Protein AF-A0A0T9RD65-F1 (afdb_monomer_lite)

Foldseek 3Di:
DVVVVVVVVLVVCLVVLLVVLVVQLVVLCVLPVASLLSNLAQNLQQLLQCLQLPPPVNLVSNLVSVLVVVVVCCVVVSHPDPVCNCLSVLSNVLSVVLNVCVVVDPDPLVNLVSLLVSQQVSLQSQLVPVCVPDPHHSLSSSLRSSLNNLQRNLVVVLVSVLVVVVVVCVVPVDDDPDDHCDPVLVVLLVVLLVVLLVCCVVPVPPPPPVNLVSLQVQLLVQLQVPAQSSLSSSLNSSLVSLVVSCVPRVPCVDSSSSSVSSSVSSCSSRVSSSVNVVVVVVVVVVVVVVVVVVVVVVVVVVVVVVVLVVLLVVLVVVLVVLCVVLVVVLVVQLVVLVVQLVVPPDPVSNVVSVVSNVVSVVVVVVSQVVSVVSFNCLVVVDALVVSLVVLVVVVVCVVVQAAEDDDDDDPPRPPDSSVSRVVSVVSNVVVVCCVVPVPHRYD

Radius of gyration: 44.85 Å; chains: 1; bounding box: 114×44×116 Å

Sequence (443 aa):
MWQLRSMGLSLFLAIFYSLSWLALWTISFYLSDDGLHAVLLLPQGLRLALMILLPRRYWPVLLLAECALLGWLYNQQLQTTVLITLSPFLSLIPAWLTQRFWHHYTLYWQRLLLLLTAVTGNSLLHGLVLGFWLPLPFTQTLLASFTGGILLVPFTYLIYEYLKQQHISNLFSQQMPDPPLRTSLLIWCSLIFAIGVCVQMAIAPNMERLLLIFVFLPNVFMAYKFGWQGGVLAAVLGSLMITVTRQASGAFHDLAELELFLSTQALLGMTLGIAISRQQQLAQHLHRYRNQLEQELQTRRKLLERLVHTEEDVRKEIARELHDEIGQNITAIQIQAMLVNRSAPTPAAQLAANQISSLSQRIHQTTRQLLRQLRPPVLDEMPLDQALQHLADEFAFAEQGINFQLDYALPPTPGEDAVVFTLYRLVQELLNNINKHANARNI

Organism: NCBI:txid1288385

pLDDT: mean 85.23, std 9.23, range [49.47, 97.44]

Structure (mmCIF, N/CA/C/O backbone):
data_AF-A0A0T9RD65-F1
#
_entry.id   AF-A0A0T9RD65-F1
#
loop_
_atom_site.group_PDB
_atom_site.id
_atom_site.type_symbol
_atom_site.label_atom_id
_atom_site.label_alt_id
_atom_site.label_comp_id
_atom_site.label_asym_id
_atom_site.label_entity_id
_atom_site.label_seq_id
_atom_site.pdbx_PDB_ins_code
_atom_site.Cartn_x
_atom_site.Cartn_y
_atom_site.Cartn_z
_atom_site.occupancy
_atom_site.B_iso_or_equiv
_atom_site.auth_seq_id
_atom_site.auth_comp_id
_atom_site.auth_asym_id
_atom_site.auth_atom_id
_atom_site.pdbx_PDB_model_num
ATOM 1 N N . MET A 1 1 ? -15.183 17.706 -32.916 1.00 62.00 1 MET A N 1
ATOM 2 C CA . MET A 1 1 ? -14.242 18.089 -31.831 1.00 62.00 1 MET A CA 1
ATOM 3 C C . MET A 1 1 ? -13.509 16.902 -31.198 1.00 62.00 1 MET A C 1
ATOM 5 O O . MET A 1 1 ? -12.288 16.952 -31.139 1.00 62.00 1 MET A O 1
ATOM 9 N N . TRP A 1 2 ? -14.187 15.825 -30.773 1.00 64.00 2 TRP A N 1
ATOM 10 C CA . TRP A 1 2 ? -13.524 14.658 -30.154 1.00 64.00 2 TRP A CA 1
ATOM 11 C C . TRP A 1 2 ? -12.504 13.942 -31.060 1.00 64.00 2 TRP A C 1
ATOM 13 O O . TRP A 1 2 ? -11.389 13.688 -30.613 1.00 64.00 2 TRP A O 1
ATOM 23 N N . GLN A 1 3 ? -12.837 13.700 -32.335 1.00 71.38 3 GLN A N 1
ATOM 24 C CA . GLN A 1 3 ? -11.917 13.079 -33.304 1.00 71.38 3 GLN A CA 1
ATOM 25 C C . GLN A 1 3 ? -10.676 13.944 -33.598 1.00 71.38 3 GLN A C 1
ATOM 27 O O . GLN A 1 3 ? -9.562 13.430 -33.636 1.00 71.38 3 GLN A O 1
ATOM 32 N N . LEU A 1 4 ? -10.840 15.270 -33.713 1.00 74.19 4 LEU A N 1
ATOM 33 C CA . LEU A 1 4 ? -9.716 16.206 -33.871 1.00 74.19 4 LEU A CA 1
ATOM 34 C C . LEU A 1 4 ? -8.791 16.205 -32.646 1.00 74.19 4 LEU A C 1
ATOM 36 O O . LEU A 1 4 ? -7.573 16.179 -32.797 1.00 74.19 4 LEU A O 1
ATOM 40 N N . ARG A 1 5 ? -9.351 16.167 -31.430 1.00 79.88 5 ARG A N 1
ATOM 41 C CA . ARG A 1 5 ? -8.559 16.107 -30.193 1.00 79.88 5 ARG A CA 1
ATOM 42 C C . ARG A 1 5 ? -7.807 14.781 -30.057 1.00 79.88 5 ARG A C 1
ATOM 44 O O . ARG A 1 5 ? -6.645 14.787 -29.663 1.00 79.88 5 ARG A O 1
ATOM 51 N N . SER A 1 6 ? -8.428 13.650 -30.404 1.00 79.31 6 SER A N 1
ATOM 52 C CA . SER A 1 6 ? -7.740 12.350 -30.400 1.00 79.31 6 SER A CA 1
ATOM 53 C C . SER A 1 6 ? -6.642 12.264 -31.456 1.00 79.31 6 SER A C 1
ATOM 55 O O . SER A 1 6 ? -5.599 11.666 -31.194 1.00 79.31 6 SER A O 1
ATOM 57 N N . MET A 1 7 ? -6.850 12.881 -32.621 1.00 82.62 7 MET A N 1
ATOM 58 C CA . MET A 1 7 ? -5.854 12.932 -33.689 1.00 82.62 7 MET A CA 1
ATOM 59 C C . MET A 1 7 ? -4.670 13.826 -33.298 1.00 82.62 7 MET A C 1
ATOM 61 O O . MET A 1 7 ? -3.527 13.394 -33.409 1.00 82.62 7 MET A O 1
ATOM 65 N N . GLY A 1 8 ? -4.931 15.005 -32.720 1.00 88.19 8 GLY A N 1
ATOM 66 C CA . GLY A 1 8 ? -3.889 15.887 -32.185 1.00 88.19 8 GLY A CA 1
ATOM 67 C C . GLY A 1 8 ? -3.062 15.236 -31.071 1.00 88.19 8 GLY A C 1
ATOM 68 O O . GLY A 1 8 ? -1.838 15.313 -31.089 1.00 88.19 8 GLY A O 1
ATOM 69 N N . LEU A 1 9 ? -3.707 14.515 -30.145 1.00 88.25 9 LEU A N 1
ATOM 70 C CA . LEU A 1 9 ? -3.007 13.747 -29.104 1.00 88.25 9 LEU A CA 1
ATOM 71 C C . LEU A 1 9 ? -2.158 12.610 -29.680 1.00 88.25 9 LEU A C 1
ATOM 73 O O . LEU A 1 9 ? -1.077 12.345 -29.169 1.00 88.25 9 LEU A O 1
ATOM 77 N N . SER A 1 10 ? -2.639 11.940 -30.729 1.00 90.25 10 SER A N 1
ATOM 78 C CA . SER A 1 10 ? -1.892 10.864 -31.391 1.00 90.25 10 SER A CA 1
ATOM 79 C C . SER A 1 10 ? -0.655 11.408 -32.106 1.00 90.25 10 SER A C 1
ATOM 81 O O . SER A 1 10 ? 0.417 10.828 -31.980 1.00 90.25 10 SER A O 1
ATOM 83 N N . LEU A 1 11 ? -0.774 12.553 -32.786 1.00 91.19 11 LEU A N 1
ATOM 84 C CA . LEU A 1 11 ? 0.359 13.228 -33.421 1.00 91.19 11 LEU A CA 1
ATOM 85 C C . LEU A 1 11 ? 1.391 13.693 -32.386 1.00 91.19 11 LEU A C 1
ATOM 87 O O . LEU A 1 11 ? 2.581 13.439 -32.545 1.00 91.19 11 LEU A O 1
ATOM 91 N N . PHE A 1 12 ? 0.934 14.328 -31.303 1.00 92.62 12 PHE A N 1
ATOM 92 C CA . PHE A 1 12 ? 1.811 14.738 -30.209 1.00 92.62 12 PHE A CA 1
ATOM 93 C C . PHE A 1 12 ? 2.542 13.539 -29.596 1.00 92.62 12 PHE A C 1
ATOM 95 O O . PHE A 1 12 ? 3.753 13.593 -29.404 1.00 92.62 12 PHE A O 1
ATOM 102 N N . LEU A 1 13 ? 1.820 12.442 -29.339 1.00 92.44 13 LEU A N 1
ATOM 103 C CA . LEU A 1 13 ? 2.407 11.215 -28.812 1.00 92.44 13 LEU A CA 1
ATOM 104 C C . LEU A 1 13 ? 3.448 10.630 -29.770 1.00 92.44 13 LEU A C 1
ATOM 106 O O . LEU A 1 13 ? 4.503 10.220 -29.303 1.00 92.44 13 LEU A O 1
ATOM 110 N N . ALA A 1 14 ? 3.179 10.613 -31.079 1.00 92.88 14 ALA A N 1
ATOM 111 C CA . ALA A 1 14 ? 4.136 10.142 -32.078 1.00 92.88 14 ALA A CA 1
ATOM 112 C C . ALA A 1 14 ? 5.435 10.956 -32.033 1.00 92.88 14 ALA A C 1
ATOM 114 O O . ALA A 1 14 ? 6.513 10.382 -31.944 1.00 92.88 14 ALA A O 1
ATOM 115 N N . ILE A 1 15 ? 5.336 12.290 -32.025 1.00 93.19 15 ILE A N 1
ATOM 116 C CA . ILE A 1 15 ? 6.501 13.185 -31.982 1.00 93.19 15 ILE A CA 1
ATOM 117 C C . ILE A 1 15 ? 7.273 13.005 -30.673 1.00 93.19 15 ILE A C 1
ATOM 119 O O . ILE A 1 15 ? 8.488 12.815 -30.690 1.00 93.19 15 ILE A O 1
ATOM 123 N N . PHE A 1 16 ? 6.572 13.037 -29.537 1.00 93.75 16 PHE A N 1
ATOM 124 C CA . PHE A 1 16 ? 7.190 12.884 -28.224 1.00 93.75 16 PHE A CA 1
ATOM 125 C C . PHE A 1 16 ? 7.873 11.522 -28.078 1.00 93.75 16 PHE A C 1
ATOM 127 O O . PHE A 1 16 ? 9.005 11.451 -27.595 1.00 93.75 16 PHE A O 1
ATOM 134 N N . TYR A 1 17 ? 7.213 10.450 -28.525 1.00 95.00 17 TYR A N 1
ATOM 135 C CA . TYR A 1 17 ? 7.780 9.109 -28.505 1.00 95.00 17 TYR A CA 1
ATOM 136 C C . TYR A 1 17 ? 9.015 9.025 -29.394 1.00 95.00 17 TYR A C 1
ATOM 138 O O . TYR A 1 17 ? 10.045 8.571 -28.915 1.00 95.00 17 TYR A O 1
ATOM 146 N N . SER A 1 18 ? 8.958 9.529 -30.630 1.00 94.75 18 SER A N 1
ATOM 147 C CA . SER A 1 18 ? 10.099 9.480 -31.544 1.00 94.75 18 SER A CA 1
ATOM 148 C C . SER A 1 18 ? 11.315 10.243 -31.024 1.00 94.75 18 SER A C 1
ATOM 150 O O . SER A 1 18 ? 12.429 9.730 -31.086 1.00 94.75 18 SER A O 1
ATOM 152 N N . LEU A 1 19 ? 11.115 11.443 -30.468 1.00 95.31 19 LEU A N 1
ATOM 153 C CA . LEU A 1 19 ? 12.194 12.227 -29.859 1.00 95.31 19 LEU A CA 1
ATOM 154 C C . LEU A 1 19 ? 12.783 11.523 -28.632 1.00 95.31 19 LEU A C 1
ATOM 156 O O . LEU A 1 19 ? 14.002 11.443 -28.497 1.00 95.31 19 LEU A O 1
ATOM 160 N N . SER A 1 20 ? 11.929 10.983 -27.758 1.00 94.50 20 SER A N 1
ATOM 161 C CA . SER A 1 20 ? 12.375 10.255 -26.563 1.00 94.50 20 SER A CA 1
ATOM 162 C C . SER A 1 20 ? 13.121 8.973 -26.934 1.00 94.50 20 SER A C 1
ATOM 164 O O . SER A 1 20 ? 14.155 8.666 -26.348 1.00 94.50 20 SER A O 1
ATOM 166 N N . TRP A 1 21 ? 12.617 8.242 -27.928 1.00 95.81 21 TRP A N 1
ATOM 167 C CA . TRP A 1 21 ? 13.225 7.025 -28.450 1.00 95.81 21 TRP A CA 1
ATOM 168 C C . TRP A 1 21 ? 14.602 7.323 -29.044 1.00 95.81 21 TRP A C 1
ATOM 170 O O . TRP A 1 21 ? 15.564 6.659 -28.677 1.00 95.81 21 TRP A O 1
ATOM 180 N N . LEU A 1 22 ? 14.725 8.364 -29.879 1.00 95.19 22 LEU A N 1
ATOM 181 C CA . LEU A 1 22 ? 16.009 8.784 -30.451 1.00 95.19 22 LEU A CA 1
ATOM 182 C C . LEU A 1 22 ? 16.999 9.219 -29.370 1.00 95.19 22 LEU A C 1
ATOM 184 O O . LEU A 1 22 ? 18.151 8.810 -29.416 1.00 95.19 22 LEU A O 1
ATOM 188 N N . ALA A 1 23 ? 16.564 9.996 -28.374 1.00 94.44 23 ALA A N 1
ATOM 189 C CA . ALA A 1 23 ? 17.431 10.406 -27.271 1.00 94.44 23 ALA A CA 1
ATOM 190 C C . ALA A 1 23 ? 17.972 9.196 -26.490 1.00 94.44 23 ALA A C 1
ATOM 192 O O . ALA A 1 23 ? 19.171 9.110 -26.229 1.00 94.44 23 ALA A O 1
ATOM 193 N N . LEU A 1 24 ? 17.104 8.234 -26.161 1.00 95.00 24 LEU A N 1
ATOM 194 C CA . LEU A 1 24 ? 17.503 7.002 -25.479 1.00 95.00 24 LEU A CA 1
ATOM 195 C C . LEU A 1 24 ? 18.380 6.106 -26.356 1.00 95.00 24 LEU A C 1
ATOM 197 O O . LEU A 1 24 ? 19.305 5.482 -25.838 1.00 95.00 24 LEU A O 1
ATOM 201 N N . TRP A 1 25 ? 18.119 6.049 -27.662 1.00 95.62 25 TRP A N 1
ATOM 202 C CA . TRP A 1 25 ? 18.953 5.313 -28.607 1.00 95.62 25 TRP A CA 1
ATOM 203 C C . TRP A 1 25 ? 20.347 5.932 -28.693 1.00 95.62 25 TRP A C 1
ATOM 205 O O . TRP A 1 25 ? 21.318 5.203 -28.563 1.00 95.62 25 TRP A O 1
ATOM 215 N N . THR A 1 26 ? 20.470 7.259 -28.785 1.00 92.69 26 THR A N 1
ATOM 216 C CA . THR A 1 26 ? 21.768 7.956 -28.791 1.00 92.69 26 THR A CA 1
ATOM 217 C C . THR A 1 26 ? 22.566 7.683 -27.518 1.00 92.69 26 THR A C 1
ATOM 219 O O . THR A 1 26 ? 23.758 7.399 -27.595 1.00 92.69 26 THR A O 1
ATOM 222 N N . ILE A 1 27 ? 21.916 7.716 -26.347 1.00 91.44 27 ILE A N 1
ATOM 223 C CA . ILE A 1 27 ? 22.565 7.358 -25.075 1.00 91.44 27 ILE A CA 1
ATOM 224 C C . ILE A 1 27 ? 23.024 5.895 -25.109 1.00 91.44 27 ILE A C 1
ATOM 226 O O . ILE A 1 27 ? 24.148 5.592 -24.726 1.00 91.44 27 ILE A O 1
ATOM 230 N N . SER A 1 28 ? 22.178 4.988 -25.597 1.00 92.56 28 SER A N 1
ATOM 231 C CA . SER A 1 28 ? 22.497 3.557 -25.668 1.00 92.56 28 SER A CA 1
ATOM 232 C C . SER A 1 28 ? 23.614 3.256 -26.673 1.00 92.56 28 SER A C 1
ATOM 234 O O . SER A 1 28 ? 24.463 2.409 -26.411 1.00 92.56 28 SER A O 1
ATOM 236 N N . PHE A 1 29 ? 23.644 3.970 -27.798 1.00 92.56 29 PHE A N 1
ATOM 237 C CA . PHE A 1 29 ? 24.677 3.872 -28.824 1.00 92.56 29 PHE A CA 1
ATOM 238 C C . PHE A 1 29 ? 26.021 4.351 -28.284 1.00 92.56 29 PHE A C 1
ATOM 240 O O . PHE A 1 29 ? 27.007 3.642 -28.415 1.00 92.56 29 PHE A O 1
ATOM 247 N N . TYR A 1 30 ? 26.036 5.473 -27.559 1.00 89.44 30 TYR A N 1
ATOM 248 C CA . TYR A 1 30 ? 27.238 5.965 -26.882 1.00 89.44 30 TYR A CA 1
ATOM 249 C C . TYR A 1 30 ? 27.777 4.997 -25.813 1.00 89.44 30 TYR A C 1
ATOM 251 O O . TYR A 1 30 ? 28.956 5.031 -25.483 1.00 89.44 30 TYR A O 1
ATOM 259 N N . LEU A 1 31 ? 26.921 4.142 -25.242 1.00 86.94 31 LEU A N 1
ATOM 260 C CA . LEU A 1 31 ? 27.330 3.153 -24.241 1.00 86.94 31 LEU A CA 1
ATOM 261 C C . LEU A 1 31 ? 27.834 1.843 -24.844 1.00 86.94 31 LEU A C 1
ATOM 263 O O . LEU A 1 31 ? 28.667 1.183 -24.222 1.00 86.94 31 LEU A O 1
ATOM 267 N N . SER A 1 32 ? 27.288 1.429 -25.984 1.00 88.12 32 SER A N 1
ATOM 268 C CA . SER A 1 32 ? 27.509 0.091 -26.546 1.00 88.12 32 SER A CA 1
ATOM 269 C C . SER A 1 32 ? 28.376 0.074 -27.800 1.00 88.12 32 SER A C 1
ATOM 271 O O . SER A 1 32 ? 28.845 -0.998 -28.164 1.00 88.12 32 SER A O 1
ATOM 273 N N . ASP A 1 33 ? 28.561 1.221 -28.460 1.00 85.25 33 ASP A N 1
ATOM 274 C CA . ASP A 1 33 ? 29.199 1.357 -29.777 1.00 85.25 33 ASP A CA 1
ATOM 275 C C . ASP A 1 33 ? 28.578 0.458 -30.874 1.00 85.25 33 ASP A C 1
ATOM 277 O O . ASP A 1 33 ? 29.134 0.307 -31.962 1.00 85.25 33 ASP A O 1
ATOM 281 N N . ASP A 1 34 ? 27.389 -0.106 -30.622 1.00 88.06 34 ASP A N 1
ATOM 282 C CA . ASP A 1 34 ? 26.638 -0.964 -31.537 1.00 88.06 34 ASP A CA 1
ATOM 283 C C . ASP A 1 34 ? 25.191 -0.467 -31.665 1.00 88.06 34 ASP A C 1
ATOM 285 O O . ASP A 1 34 ? 24.418 -0.416 -30.704 1.00 88.06 34 ASP A O 1
ATOM 289 N N . GLY A 1 35 ? 24.794 -0.126 -32.893 1.00 87.38 35 GLY A N 1
ATOM 290 C CA . GLY A 1 35 ? 23.448 0.350 -33.201 1.00 87.38 35 GLY A CA 1
ATOM 291 C C . GLY A 1 35 ? 22.353 -0.681 -32.942 1.00 87.38 35 GLY A C 1
ATOM 292 O O . GLY A 1 35 ? 21.231 -0.294 -32.610 1.00 87.38 35 GLY A O 1
ATOM 293 N N . LEU A 1 36 ? 22.653 -1.979 -33.058 1.00 89.62 36 LEU A N 1
ATOM 294 C CA . LEU A 1 36 ? 21.695 -3.049 -32.789 1.00 89.62 36 LEU A CA 1
ATOM 295 C C . LEU A 1 36 ? 21.459 -3.184 -31.280 1.00 89.62 36 LEU A C 1
ATOM 297 O O . LEU A 1 36 ? 20.313 -3.171 -30.824 1.00 89.62 36 LEU A O 1
ATOM 301 N N . HIS A 1 37 ? 22.541 -3.253 -30.507 1.00 91.12 37 HIS A N 1
ATOM 302 C CA . HIS A 1 37 ? 22.487 -3.328 -29.049 1.00 91.12 37 HIS A CA 1
ATOM 303 C C . HIS A 1 37 ? 21.801 -2.094 -28.447 1.00 91.12 37 HIS A C 1
ATOM 305 O O . HIS A 1 37 ? 20.945 -2.208 -27.566 1.00 91.12 37 HIS A O 1
ATOM 311 N N . ALA A 1 38 ? 22.063 -0.916 -29.020 1.00 91.81 38 ALA A N 1
ATOM 312 C CA . ALA A 1 38 ? 21.433 0.341 -28.633 1.00 91.81 38 ALA A CA 1
ATOM 313 C C . ALA A 1 38 ? 19.901 0.350 -28.774 1.00 91.81 38 ALA A C 1
ATOM 315 O O . ALA A 1 38 ? 19.216 0.988 -27.975 1.00 91.81 38 ALA A O 1
ATOM 316 N N . VAL A 1 39 ? 19.342 -0.360 -29.762 1.00 92.56 39 VAL A N 1
ATOM 317 C CA . VAL A 1 39 ? 17.883 -0.500 -29.927 1.00 92.56 39 VAL A CA 1
ATOM 318 C C . VAL A 1 39 ? 17.275 -1.352 -28.810 1.00 92.56 39 VAL A C 1
ATOM 320 O O . VAL A 1 39 ? 16.177 -1.054 -28.332 1.00 92.56 39 VAL A O 1
ATOM 323 N N . LEU A 1 40 ? 17.979 -2.406 -28.390 1.00 91.94 40 LEU A N 1
ATOM 324 C CA . LEU A 1 40 ? 17.502 -3.371 -27.398 1.00 91.94 40 LEU A CA 1
ATOM 325 C C . LEU A 1 40 ? 17.668 -2.893 -25.951 1.00 91.94 40 LEU A C 1
ATOM 327 O O . LEU A 1 40 ? 16.967 -3.393 -25.077 1.00 91.94 40 LEU A O 1
ATOM 331 N N . LEU A 1 41 ? 18.558 -1.932 -25.692 1.00 93.81 41 LEU A N 1
ATOM 332 C CA . LEU A 1 41 ? 18.819 -1.395 -24.357 1.00 93.81 41 LEU A CA 1
ATOM 333 C C . LEU A 1 41 ? 17.677 -0.468 -23.878 1.00 93.81 41 LEU A C 1
ATOM 335 O O . LEU A 1 41 ? 16.593 -0.920 -23.510 1.00 93.81 41 LEU A O 1
ATOM 339 N N . LEU A 1 42 ? 17.881 0.853 -23.858 1.00 94.44 42 LEU A N 1
ATOM 340 C CA . LEU A 1 42 ? 16.924 1.804 -23.278 1.00 94.44 42 LEU A CA 1
ATOM 341 C C . LEU A 1 42 ? 15.626 1.983 -24.097 1.00 94.44 42 LEU A C 1
ATOM 343 O O . LEU A 1 42 ? 14.547 2.002 -23.493 1.00 94.44 42 LEU A O 1
ATOM 347 N N . PRO A 1 43 ? 15.647 2.093 -25.441 1.00 95.06 43 PRO A N 1
ATOM 348 C CA . PRO A 1 43 ? 14.428 2.343 -26.214 1.00 95.06 43 PRO A CA 1
ATOM 349 C C . PRO A 1 43 ? 13.355 1.260 -26.025 1.00 95.06 43 PRO A C 1
ATOM 351 O O . PRO A 1 43 ? 12.167 1.568 -25.888 1.00 95.06 43 PRO A O 1
ATOM 354 N N . GLN A 1 44 ? 13.771 -0.005 -25.911 1.00 93.19 44 GLN A N 1
ATOM 355 C CA . GLN A 1 44 ? 12.879 -1.133 -25.642 1.00 93.19 44 GLN A CA 1
ATOM 356 C C . GLN A 1 44 ? 12.154 -1.015 -24.291 1.00 93.19 44 GLN A C 1
ATOM 358 O O . GLN A 1 44 ? 10.969 -1.355 -24.192 1.00 93.19 44 GLN A O 1
ATOM 363 N N . GLY A 1 45 ? 12.834 -0.515 -23.255 1.00 94.00 45 GLY A N 1
ATOM 364 C CA . GLY A 1 45 ? 12.231 -0.276 -21.945 1.00 94.00 45 GLY A CA 1
ATOM 365 C C . GLY A 1 45 ? 11.133 0.788 -21.998 1.00 94.00 45 GLY A C 1
ATOM 366 O O . GLY A 1 45 ? 10.028 0.561 -21.500 1.00 94.00 45 GLY A O 1
ATOM 367 N N . LEU A 1 46 ? 11.399 1.915 -22.671 1.00 95.69 46 LEU A N 1
ATOM 368 C CA . LEU A 1 46 ? 10.406 2.975 -22.884 1.00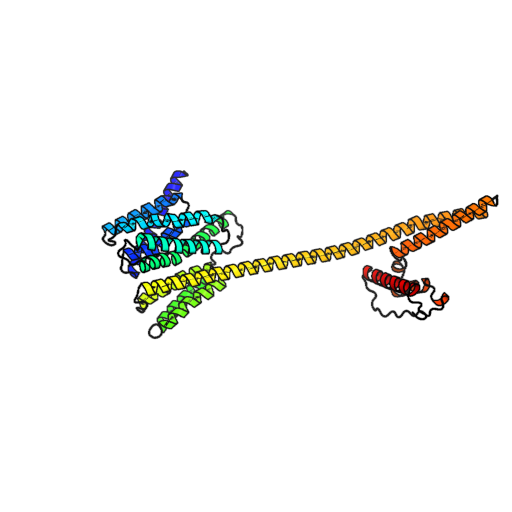 95.69 46 LEU A CA 1
ATOM 369 C C . LEU A 1 46 ? 9.181 2.453 -23.646 1.00 95.69 46 LEU A C 1
ATOM 371 O O . LEU A 1 46 ? 8.044 2.708 -23.241 1.00 95.69 46 LEU A O 1
ATOM 375 N N . ARG A 1 47 ? 9.411 1.695 -24.724 1.00 95.69 47 ARG A N 1
ATOM 376 C CA . ARG A 1 47 ? 8.356 1.076 -25.533 1.00 95.69 47 ARG A CA 1
ATOM 377 C C . ARG A 1 47 ? 7.434 0.206 -24.691 1.00 95.69 47 ARG A C 1
ATOM 379 O O . ARG A 1 47 ? 6.226 0.442 -24.664 1.00 95.69 47 ARG A O 1
ATOM 386 N N . LEU A 1 48 ? 7.999 -0.781 -23.988 1.00 96.31 48 LEU A N 1
ATOM 387 C CA . LEU A 1 48 ? 7.227 -1.711 -23.166 1.00 96.31 48 LEU A CA 1
ATOM 388 C C . LEU A 1 48 ? 6.381 -0.949 -22.140 1.00 96.31 48 LEU A C 1
ATOM 390 O O . LEU A 1 48 ? 5.195 -1.235 -21.974 1.00 96.31 48 LEU A O 1
ATOM 394 N N . ALA A 1 49 ? 6.968 0.058 -21.498 1.00 96.06 49 ALA A N 1
ATOM 395 C CA . ALA A 1 49 ? 6.278 0.834 -20.487 1.00 96.06 49 ALA A CA 1
ATOM 396 C C . ALA A 1 49 ? 5.094 1.626 -21.047 1.00 96.06 49 ALA A C 1
ATOM 398 O O . ALA A 1 49 ? 3.984 1.547 -20.519 1.00 96.06 49 ALA A O 1
ATOM 399 N N . LEU A 1 50 ? 5.298 2.352 -22.148 1.00 95.38 50 LEU A N 1
ATOM 400 C CA . LEU A 1 50 ? 4.233 3.123 -22.784 1.00 95.38 50 LEU A CA 1
ATOM 401 C C . LEU A 1 50 ? 3.120 2.219 -23.319 1.00 95.38 50 LEU A C 1
ATOM 403 O O . LEU A 1 50 ? 1.950 2.572 -23.195 1.00 95.38 50 LEU A O 1
ATOM 407 N N . MET A 1 51 ? 3.447 1.037 -23.846 1.00 95.25 51 MET A N 1
ATOM 408 C CA . MET A 1 51 ? 2.441 0.071 -24.298 1.00 95.25 51 MET A CA 1
ATOM 409 C C . MET A 1 51 ? 1.584 -0.476 -23.150 1.00 95.25 51 MET A C 1
ATOM 411 O O . MET A 1 51 ? 0.388 -0.699 -23.347 1.00 95.25 51 MET A O 1
ATOM 415 N N . ILE A 1 52 ? 2.166 -0.666 -21.960 1.00 95.00 52 ILE A N 1
ATOM 416 C CA . ILE A 1 52 ? 1.438 -1.105 -20.760 1.00 95.00 52 ILE A CA 1
ATOM 417 C C . ILE A 1 52 ? 0.550 0.024 -20.212 1.00 95.00 52 ILE A C 1
ATOM 419 O O . ILE A 1 52 ? -0.614 -0.213 -19.878 1.00 95.00 52 ILE A O 1
ATOM 423 N N . LEU A 1 53 ? 1.088 1.243 -20.114 1.00 93.00 53 LEU A N 1
ATOM 424 C CA . LEU A 1 53 ? 0.449 2.365 -19.417 1.00 93.00 53 LEU A CA 1
ATOM 425 C C . LEU A 1 53 ? -0.578 3.116 -20.274 1.00 93.00 53 LEU A C 1
ATOM 427 O O . LEU A 1 53 ? -1.557 3.647 -19.742 1.00 93.00 53 LEU A O 1
ATOM 431 N N . LEU A 1 54 ? -0.382 3.178 -21.595 1.00 92.56 54 LEU A N 1
ATOM 432 C CA . LEU A 1 54 ? -1.296 3.872 -22.499 1.00 92.56 54 LEU A CA 1
ATOM 433 C C . LEU A 1 54 ? -2.447 2.965 -22.972 1.00 92.56 54 LEU A C 1
ATOM 435 O O . LEU A 1 54 ? -2.287 1.752 -23.140 1.00 92.56 54 LEU A O 1
ATOM 439 N N . PRO A 1 55 ? -3.629 3.544 -23.258 1.00 91.50 55 PRO A N 1
ATOM 440 C CA . PRO A 1 55 ? -4.727 2.808 -23.873 1.00 91.50 55 PRO A CA 1
ATOM 441 C C . PRO A 1 55 ? -4.337 2.182 -25.220 1.00 91.50 55 PRO A C 1
ATOM 443 O O . PRO A 1 55 ? -3.677 2.824 -26.040 1.00 91.50 55 PRO A O 1
ATOM 446 N N . ARG A 1 56 ? -4.858 0.978 -25.503 1.00 91.88 56 ARG A N 1
ATOM 447 C CA . ARG A 1 56 ? -4.558 0.187 -26.721 1.00 91.88 56 ARG A CA 1
ATOM 448 C C . ARG A 1 56 ? -4.735 0.936 -28.043 1.00 91.88 56 ARG A C 1
ATOM 450 O O . ARG A 1 56 ? -4.056 0.631 -29.014 1.00 91.88 56 ARG A O 1
ATOM 457 N N . ARG A 1 57 ? -5.604 1.952 -28.084 1.00 91.19 57 ARG A N 1
ATOM 458 C CA . ARG A 1 57 ? -5.818 2.801 -29.272 1.00 91.19 57 ARG A CA 1
ATOM 459 C C . ARG A 1 57 ? -4.551 3.513 -29.764 1.00 91.19 57 ARG A C 1
ATOM 461 O O . ARG A 1 57 ? -4.495 3.887 -30.926 1.00 91.19 57 ARG A O 1
ATOM 468 N N . TYR A 1 58 ? -3.565 3.722 -28.890 1.00 92.50 58 TYR A N 1
ATOM 469 C CA . TYR A 1 58 ? -2.312 4.401 -29.226 1.00 92.50 58 TYR A CA 1
ATOM 470 C C . TYR A 1 58 ? -1.191 3.443 -29.644 1.00 92.50 58 TYR A C 1
ATOM 472 O O . TYR A 1 58 ? -0.152 3.905 -30.108 1.00 92.50 58 TYR A O 1
ATOM 480 N N . TRP A 1 59 ? -1.384 2.124 -29.531 1.00 94.00 59 TRP A N 1
ATOM 481 C CA . TRP A 1 59 ? -0.364 1.147 -29.922 1.00 94.00 59 TRP A CA 1
ATOM 482 C C . TRP A 1 59 ? 0.068 1.269 -31.390 1.00 94.00 59 TRP A C 1
ATOM 484 O O . TRP A 1 59 ? 1.274 1.281 -31.624 1.00 94.00 59 TRP A O 1
ATOM 494 N N . PRO A 1 60 ? -0.840 1.439 -32.378 1.00 94.25 60 PRO A N 1
ATOM 495 C CA . PRO A 1 60 ? -0.425 1.582 -33.774 1.00 94.25 60 PRO A CA 1
ATOM 496 C C . PRO A 1 60 ? 0.478 2.796 -33.996 1.00 94.25 60 PRO A C 1
ATOM 498 O O . PRO A 1 60 ? 1.405 2.731 -34.790 1.00 94.25 60 PRO A O 1
ATOM 501 N N . VAL A 1 61 ? 0.241 3.889 -33.266 1.00 93.81 61 VAL A N 1
ATOM 502 C CA . VAL A 1 61 ? 1.035 5.119 -33.370 1.00 93.81 61 VAL A CA 1
ATOM 503 C C . VAL A 1 61 ? 2.468 4.884 -32.893 1.00 93.81 61 VAL A C 1
ATOM 505 O O . VAL A 1 61 ? 3.403 5.278 -33.582 1.00 93.81 61 VAL A O 1
ATOM 508 N N . LEU A 1 62 ? 2.638 4.208 -31.751 1.00 93.88 62 LEU A N 1
ATOM 509 C CA . LEU A 1 62 ? 3.958 3.859 -31.214 1.00 93.88 62 LEU A CA 1
ATOM 510 C C . LEU A 1 62 ? 4.708 2.909 -32.158 1.00 93.88 62 LEU A C 1
ATOM 512 O O . LEU A 1 62 ? 5.864 3.160 -32.487 1.00 93.88 62 LEU A O 1
ATOM 516 N N . LEU A 1 63 ? 4.031 1.861 -32.643 1.00 94.12 63 LEU A N 1
ATOM 517 C CA . LEU A 1 63 ? 4.621 0.879 -33.557 1.00 94.12 63 LEU A CA 1
ATOM 518 C C . LEU A 1 63 ? 5.037 1.511 -34.890 1.00 94.12 63 LEU A C 1
ATOM 520 O O . LEU A 1 63 ? 6.139 1.251 -35.362 1.00 94.12 63 LEU A O 1
ATOM 524 N N . LEU A 1 64 ? 4.185 2.348 -35.492 1.00 93.88 64 LEU A N 1
ATOM 525 C CA . LEU A 1 64 ? 4.493 3.027 -36.754 1.00 93.88 64 LEU A CA 1
ATOM 526 C C . LEU A 1 64 ? 5.661 4.004 -36.602 1.00 93.88 64 LEU A C 1
ATOM 528 O O . LEU A 1 64 ? 6.549 4.019 -37.452 1.00 93.88 64 LEU A O 1
ATOM 532 N N . ALA A 1 65 ? 5.676 4.786 -35.519 1.00 94.00 65 ALA A N 1
ATOM 533 C CA . ALA A 1 65 ? 6.771 5.703 -35.221 1.00 94.00 65 ALA A CA 1
ATOM 534 C C . ALA A 1 65 ? 8.103 4.953 -35.079 1.00 94.00 65 ALA A C 1
ATOM 536 O O . ALA A 1 65 ? 9.097 5.339 -35.686 1.00 94.00 65 ALA A O 1
ATOM 537 N N . GLU A 1 66 ? 8.114 3.838 -34.350 1.00 94.44 66 GLU A N 1
ATOM 538 C CA . GLU A 1 66 ? 9.323 3.035 -34.172 1.00 94.44 66 GLU A CA 1
ATOM 539 C C . GLU A 1 66 ? 9.772 2.329 -35.447 1.00 94.44 66 GLU A C 1
ATOM 541 O O . GLU A 1 66 ? 10.957 2.336 -35.760 1.00 94.44 66 GLU A O 1
ATOM 546 N N . CYS A 1 67 ? 8.845 1.769 -36.227 1.00 93.25 67 CYS A N 1
ATOM 547 C CA . CYS A 1 67 ? 9.180 1.167 -37.517 1.00 93.25 67 CYS A CA 1
ATOM 548 C C . CYS A 1 67 ? 9.795 2.200 -38.472 1.00 93.25 67 CYS A C 1
ATOM 550 O O . CYS A 1 67 ? 10.751 1.882 -39.177 1.00 93.25 67 CYS A O 1
ATOM 552 N N . ALA A 1 68 ? 9.291 3.440 -38.471 1.00 92.94 68 ALA A N 1
ATOM 553 C CA . ALA A 1 68 ? 9.865 4.527 -39.260 1.00 92.94 68 ALA A CA 1
ATOM 554 C C . ALA A 1 68 ? 11.288 4.887 -38.800 1.00 92.94 68 ALA A C 1
ATOM 556 O O . ALA A 1 68 ? 12.166 5.085 -39.638 1.00 92.94 68 ALA A O 1
ATOM 557 N N . LEU A 1 69 ? 11.539 4.921 -37.487 1.00 93.31 69 LEU A N 1
ATOM 558 C CA . LEU A 1 69 ? 12.870 5.183 -36.928 1.00 93.31 69 LEU A CA 1
ATOM 559 C C . LEU A 1 69 ? 13.859 4.053 -37.222 1.00 93.31 69 LEU A C 1
ATOM 561 O O . LEU A 1 69 ? 14.980 4.325 -37.641 1.00 93.31 69 LEU A O 1
ATOM 565 N N . LEU A 1 70 ? 13.442 2.794 -37.071 1.00 91.69 70 LEU A N 1
ATOM 566 C CA . LEU A 1 70 ? 14.267 1.633 -37.412 1.00 91.69 70 LEU A CA 1
ATOM 567 C C . LEU A 1 70 ? 14.582 1.594 -38.914 1.00 91.69 70 LEU A C 1
ATOM 569 O O . LEU A 1 70 ? 15.722 1.348 -39.294 1.00 91.69 70 LEU A O 1
ATOM 573 N N . GLY A 1 71 ? 13.604 1.909 -39.770 1.00 90.88 71 GLY A N 1
ATOM 574 C CA . GLY A 1 71 ? 13.826 2.047 -41.211 1.00 90.88 71 GLY A CA 1
ATOM 575 C C . GLY A 1 71 ? 14.793 3.184 -41.557 1.00 90.88 71 GLY A C 1
ATOM 576 O O . GLY A 1 71 ? 15.636 3.032 -42.441 1.00 90.88 71 GLY A O 1
ATOM 577 N N . TRP A 1 72 ? 14.722 4.305 -40.833 1.00 92.56 72 TRP A N 1
ATOM 578 C CA . TRP A 1 72 ? 15.668 5.410 -40.983 1.00 92.56 72 TRP A CA 1
ATOM 579 C C . TRP A 1 72 ? 17.090 5.017 -40.556 1.00 92.56 72 TRP A C 1
ATOM 581 O O . TRP A 1 72 ? 18.029 5.281 -41.305 1.00 92.56 72 TRP A O 1
ATOM 591 N N . LEU A 1 73 ? 17.255 4.332 -39.419 1.00 90.81 73 LEU A N 1
ATOM 592 C CA . LEU A 1 73 ? 18.558 3.826 -38.964 1.00 90.81 73 LEU A CA 1
ATOM 593 C C . LEU A 1 73 ? 19.172 2.826 -39.948 1.00 90.81 73 LEU A C 1
ATOM 595 O O . LEU A 1 73 ? 20.375 2.882 -40.201 1.00 90.81 73 LEU A O 1
ATOM 599 N N . TYR A 1 74 ? 18.344 1.955 -40.531 1.00 90.06 74 TYR A N 1
ATOM 600 C CA . TYR A 1 74 ? 18.774 1.024 -41.571 1.00 90.06 74 TYR A CA 1
ATOM 601 C C . TYR A 1 74 ? 19.279 1.761 -42.818 1.00 90.06 74 TYR A C 1
ATOM 603 O O . TYR A 1 74 ? 20.351 1.450 -43.335 1.00 90.06 74 TYR A O 1
ATOM 611 N N . ASN A 1 75 ? 18.556 2.794 -43.266 1.00 89.75 75 ASN A N 1
ATOM 612 C CA . ASN A 1 75 ? 18.961 3.605 -44.417 1.00 89.75 75 ASN A CA 1
ATOM 613 C C . ASN A 1 75 ? 20.268 4.382 -44.163 1.00 89.75 75 ASN A C 1
ATOM 615 O O . ASN A 1 75 ? 21.087 4.538 -45.062 1.00 89.75 75 ASN A O 1
ATOM 619 N N . GLN A 1 76 ? 20.491 4.830 -42.925 1.00 89.25 76 GLN A N 1
ATOM 620 C CA . GLN A 1 76 ? 21.726 5.504 -42.510 1.00 89.25 76 GLN A CA 1
ATOM 621 C C . GLN A 1 76 ? 22.892 4.541 -42.230 1.00 89.25 76 GLN A C 1
ATOM 623 O O . GLN A 1 76 ? 23.945 4.987 -41.786 1.00 89.25 76 GLN A O 1
ATOM 628 N N . GLN A 1 77 ? 22.720 3.230 -42.452 1.00 85.31 77 GLN A N 1
ATOM 629 C CA . GLN A 1 77 ? 23.719 2.188 -42.163 1.00 85.31 77 GLN A CA 1
ATOM 630 C C . GLN A 1 77 ? 24.182 2.139 -40.695 1.00 85.31 77 GLN A C 1
ATOM 632 O O . GLN A 1 77 ? 25.168 1.482 -40.372 1.00 85.31 77 GLN A O 1
ATOM 637 N N . LEU A 1 78 ? 23.442 2.780 -39.787 1.00 82.31 78 LEU A N 1
ATOM 638 C CA . LEU A 1 78 ? 23.699 2.749 -38.345 1.00 82.31 78 LEU A CA 1
ATOM 639 C C . LEU A 1 78 ? 23.251 1.420 -37.723 1.00 82.31 78 LEU A C 1
ATOM 641 O O . LEU A 1 78 ? 23.620 1.099 -36.599 1.00 82.31 78 LEU A O 1
ATOM 645 N N . GLN A 1 79 ? 22.440 0.649 -38.450 1.00 76.81 79 GLN A N 1
ATOM 646 C CA . GLN A 1 79 ? 21.932 -0.650 -38.037 1.00 76.81 79 GLN A CA 1
ATOM 647 C C . GLN A 1 79 ? 21.764 -1.540 -39.277 1.00 76.81 79 GLN A C 1
ATOM 649 O O . GLN A 1 79 ? 21.111 -1.158 -40.241 1.00 76.81 79 GLN A O 1
ATOM 654 N N . THR A 1 80 ? 22.372 -2.727 -39.286 1.00 73.31 80 THR A N 1
ATOM 655 C CA . THR A 1 80 ? 22.515 -3.543 -40.512 1.00 73.31 80 THR A CA 1
ATOM 656 C C . THR A 1 80 ? 21.465 -4.647 -40.664 1.00 73.31 80 THR A C 1
ATOM 658 O O . THR A 1 80 ? 21.330 -5.231 -41.738 1.00 73.31 80 THR A O 1
ATOM 661 N N . THR A 1 81 ? 20.699 -4.954 -39.611 1.00 81.75 81 THR A N 1
ATOM 662 C CA . THR A 1 81 ? 19.856 -6.160 -39.553 1.00 81.75 81 THR A CA 1
ATOM 663 C C . THR A 1 81 ? 18.361 -5.843 -39.640 1.00 81.75 81 THR A C 1
ATOM 665 O O . THR A 1 81 ? 17.740 -5.457 -38.652 1.00 81.75 81 THR A O 1
ATOM 668 N N . VAL A 1 82 ? 17.732 -6.112 -40.788 1.00 81.69 82 VAL A N 1
ATOM 669 C CA . VAL A 1 82 ? 16.290 -5.855 -41.014 1.00 81.69 82 VAL A CA 1
ATOM 670 C C . VAL A 1 82 ? 15.389 -6.571 -39.997 1.00 81.69 82 VAL A C 1
ATOM 672 O O . VAL A 1 82 ? 14.332 -6.055 -39.636 1.00 81.69 82 VAL A O 1
ATOM 675 N N . LEU A 1 83 ? 15.818 -7.723 -39.469 1.00 83.94 83 LEU A N 1
ATOM 676 C CA . LEU A 1 83 ? 15.055 -8.519 -38.501 1.00 83.94 83 LEU A CA 1
ATOM 677 C C . LEU A 1 83 ? 14.687 -7.746 -37.218 1.00 83.94 83 LEU A C 1
ATOM 679 O O . LEU A 1 83 ? 13.676 -8.056 -36.587 1.00 83.94 83 LEU A O 1
ATOM 683 N N . ILE A 1 84 ? 15.446 -6.704 -36.846 1.00 85.69 84 ILE A N 1
ATOM 684 C CA . ILE A 1 84 ? 15.138 -5.891 -35.657 1.00 85.69 84 ILE A CA 1
ATOM 685 C C . ILE A 1 84 ? 13.781 -5.182 -35.769 1.00 85.69 84 ILE A C 1
ATOM 687 O O . ILE A 1 84 ? 13.165 -4.871 -34.753 1.00 85.69 84 ILE A O 1
ATOM 691 N N . THR A 1 85 ? 13.276 -4.967 -36.987 1.00 85.31 85 THR A N 1
ATOM 692 C CA . THR A 1 85 ? 11.960 -4.354 -37.234 1.00 85.31 85 THR A CA 1
ATOM 693 C C . THR A 1 85 ? 10.798 -5.185 -36.683 1.00 85.31 85 THR A C 1
ATOM 695 O O . THR A 1 85 ? 9.710 -4.652 -36.485 1.00 85.31 85 THR A O 1
ATOM 698 N N . LEU A 1 86 ? 11.025 -6.466 -36.360 1.00 87.25 86 LEU A N 1
ATOM 699 C CA . LEU A 1 86 ? 10.053 -7.320 -35.675 1.00 87.25 86 LEU A CA 1
ATOM 700 C C . LEU A 1 86 ? 10.006 -7.086 -34.154 1.00 87.25 86 LEU A C 1
ATOM 702 O O . LEU A 1 86 ? 9.001 -7.412 -33.520 1.00 87.25 86 LEU A O 1
ATOM 706 N N . SER A 1 87 ? 11.046 -6.485 -33.563 1.00 89.69 87 SER A N 1
ATOM 707 C CA . SER A 1 87 ? 11.158 -6.222 -32.117 1.00 89.69 87 SER A CA 1
ATOM 708 C C . SER A 1 87 ? 9.933 -5.501 -31.522 1.00 89.69 87 SER A C 1
ATOM 710 O O . SER A 1 87 ? 9.403 -5.973 -30.512 1.00 89.69 87 SER A O 1
ATOM 712 N N . PRO A 1 88 ? 9.385 -4.427 -32.130 1.00 91.25 88 PRO A N 1
ATOM 713 C CA . PRO A 1 88 ? 8.216 -3.734 -31.580 1.00 91.25 88 PRO A CA 1
ATOM 714 C C . PRO A 1 88 ? 6.978 -4.630 -31.448 1.00 91.25 88 PRO A C 1
ATOM 716 O O . PRO A 1 88 ? 6.223 -4.521 -30.480 1.00 91.25 88 PRO A O 1
ATOM 719 N N . PHE A 1 89 ? 6.794 -5.567 -32.381 1.00 93.44 89 PHE A N 1
ATOM 720 C CA . PHE A 1 89 ? 5.656 -6.486 -32.382 1.00 93.44 89 PHE A CA 1
ATOM 721 C C . PHE A 1 89 ? 5.776 -7.562 -31.303 1.00 93.44 89 PHE A C 1
ATOM 723 O O . PHE A 1 89 ? 4.772 -7.963 -30.717 1.00 93.44 89 PHE A O 1
ATOM 730 N N . LEU A 1 90 ? 6.996 -7.986 -30.982 1.00 92.19 90 LEU A N 1
ATOM 731 C CA . LEU A 1 90 ? 7.253 -8.954 -29.918 1.00 92.19 90 LEU A CA 1
ATOM 732 C C . LEU A 1 90 ? 6.828 -8.430 -28.540 1.00 92.19 90 LEU A C 1
ATOM 734 O O . LEU A 1 90 ? 6.271 -9.179 -27.737 1.00 92.19 90 LEU A O 1
ATOM 738 N N . SER A 1 91 ? 6.996 -7.128 -28.287 1.00 93.25 91 SER A N 1
ATOM 739 C CA . SER A 1 91 ? 6.557 -6.488 -27.040 1.00 93.25 91 SER A CA 1
ATOM 740 C C . SER A 1 91 ? 5.032 -6.385 -26.879 1.00 93.25 91 SER A C 1
ATOM 742 O O . SER A 1 91 ? 4.565 -6.136 -25.765 1.00 93.25 91 SER A O 1
ATOM 744 N N . LEU A 1 92 ? 4.232 -6.634 -27.928 1.00 94.81 92 LEU A N 1
ATOM 745 C CA . LEU A 1 92 ? 2.764 -6.643 -27.827 1.00 94.81 92 LEU A CA 1
ATOM 746 C C . LEU A 1 92 ? 2.253 -7.736 -26.888 1.00 94.81 92 LEU A C 1
ATOM 748 O O . LEU A 1 92 ? 1.304 -7.501 -26.143 1.00 94.81 92 LEU A O 1
ATOM 752 N N . ILE A 1 93 ? 2.876 -8.916 -26.911 1.00 94.88 93 ILE A N 1
ATOM 753 C CA . ILE A 1 93 ? 2.460 -10.078 -26.115 1.00 94.88 93 ILE A CA 1
ATOM 754 C C . ILE A 1 93 ? 2.569 -9.786 -24.605 1.00 94.88 93 ILE A C 1
ATOM 756 O O . ILE A 1 93 ? 1.540 -9.836 -23.920 1.00 94.88 93 ILE A O 1
ATOM 760 N N . PRO A 1 94 ? 3.755 -9.435 -24.061 1.00 95.31 94 PRO A N 1
ATOM 761 C CA . PRO A 1 94 ? 3.889 -9.118 -22.643 1.00 95.31 94 PRO A CA 1
ATOM 762 C C . PRO A 1 94 ? 3.086 -7.870 -22.259 1.00 95.31 94 PRO A C 1
ATOM 764 O O . PRO A 1 94 ? 2.455 -7.867 -21.200 1.00 95.31 94 PRO A O 1
ATOM 767 N N . ALA A 1 95 ? 3.013 -6.842 -23.115 1.00 95.38 95 ALA A N 1
ATOM 768 C CA . ALA A 1 95 ? 2.206 -5.652 -22.838 1.00 95.38 95 ALA A CA 1
ATOM 769 C C . ALA A 1 95 ? 0.705 -5.978 -22.729 1.00 95.38 95 ALA A C 1
ATOM 771 O O . ALA A 1 95 ? 0.036 -5.544 -21.788 1.00 95.38 95 ALA A O 1
ATOM 772 N N . TRP A 1 96 ? 0.172 -6.791 -23.646 1.00 95.69 96 TRP A N 1
ATOM 773 C CA . TRP A 1 96 ? -1.228 -7.217 -23.640 1.00 95.69 96 TRP A CA 1
ATOM 774 C C . TRP A 1 96 ? -1.584 -8.021 -22.393 1.00 95.69 96 TRP A C 1
ATOM 776 O O . TRP A 1 96 ? -2.617 -7.752 -21.768 1.00 95.69 96 TRP A O 1
ATOM 786 N N . LEU A 1 97 ? -0.725 -8.976 -22.021 1.00 95.25 97 LEU A N 1
ATOM 787 C CA . LEU A 1 97 ? -0.913 -9.815 -20.840 1.00 95.25 97 LEU A CA 1
ATOM 788 C C . LEU A 1 97 ? -0.935 -8.956 -19.570 1.00 95.25 97 LEU A C 1
ATOM 790 O O . LEU A 1 97 ? -1.861 -9.047 -18.766 1.00 95.25 97 LEU A O 1
ATOM 794 N N . THR A 1 98 ? 0.032 -8.049 -19.444 1.00 94.75 98 THR A N 1
ATOM 795 C CA . THR A 1 98 ? 0.151 -7.121 -18.312 1.00 94.75 98 THR A CA 1
ATOM 796 C C . THR A 1 98 ? -1.080 -6.227 -18.195 1.00 94.75 98 THR A C 1
ATOM 798 O O . THR A 1 98 ? -1.673 -6.113 -17.124 1.00 94.75 98 THR A O 1
ATOM 801 N N . GLN A 1 99 ? -1.532 -5.640 -19.306 1.00 94.12 99 GLN A N 1
ATOM 802 C CA . GLN A 1 99 ? -2.694 -4.753 -19.311 1.00 94.12 99 GLN A CA 1
ATOM 803 C C . GLN A 1 99 ? -3.996 -5.492 -18.959 1.00 94.12 99 GLN A C 1
ATOM 805 O O . GLN A 1 99 ? -4.883 -4.910 -18.336 1.00 94.12 99 GLN A O 1
ATOM 810 N N . ARG A 1 100 ? -4.112 -6.784 -19.304 1.00 93.31 100 ARG A N 1
ATOM 811 C CA . ARG A 1 100 ? -5.259 -7.629 -18.929 1.00 93.31 100 ARG A CA 1
ATOM 812 C C . ARG A 1 100 ? -5.357 -7.824 -17.413 1.00 93.31 100 ARG A C 1
ATOM 814 O O . ARG A 1 100 ? -6.455 -7.776 -16.861 1.00 93.31 100 ARG A O 1
ATOM 821 N N . PHE A 1 101 ? -4.226 -8.019 -16.738 1.00 92.62 101 PHE A N 1
ATOM 822 C CA . PHE A 1 101 ? -4.186 -8.196 -15.284 1.00 92.62 101 PHE A CA 1
ATOM 823 C C . PHE A 1 101 ? -4.080 -6.879 -14.503 1.00 92.62 101 PHE A C 1
ATOM 825 O O . PHE A 1 101 ? -4.312 -6.874 -13.298 1.00 92.62 101 PHE A O 1
ATOM 832 N N . TRP A 1 102 ? -3.824 -5.752 -15.172 1.00 90.81 102 TRP A N 1
ATOM 833 C CA . TRP A 1 102 ? -3.595 -4.445 -14.546 1.00 90.81 102 TRP A CA 1
ATOM 834 C C . TRP A 1 102 ? -4.671 -4.028 -13.533 1.00 90.81 102 TRP A C 1
ATOM 836 O O . TRP A 1 102 ? -4.354 -3.531 -12.455 1.00 90.81 102 TRP A O 1
ATOM 846 N N . HIS A 1 103 ? -5.947 -4.260 -13.855 1.00 85.88 103 HIS A N 1
ATOM 847 C CA . HIS A 1 103 ? -7.073 -3.877 -12.996 1.00 85.88 103 HIS A CA 1
ATOM 848 C C . HIS A 1 103 ? -7.264 -4.777 -11.770 1.00 85.88 103 HIS A C 1
ATOM 850 O O . HIS A 1 103 ? -7.874 -4.336 -10.800 1.00 85.88 103 HIS A O 1
ATOM 856 N N . HIS A 1 104 ? -6.730 -6.002 -11.783 1.00 89.62 104 HIS A N 1
ATOM 857 C CA . HIS A 1 104 ? -6.818 -6.915 -10.639 1.00 89.62 104 HIS A CA 1
ATOM 858 C C . HIS A 1 104 ? -5.922 -6.458 -9.479 1.00 89.62 104 HIS A C 1
ATOM 860 O O . HIS A 1 104 ? -6.179 -6.798 -8.327 1.00 89.62 104 HIS A O 1
ATOM 866 N N . TYR A 1 105 ? -4.892 -5.660 -9.774 1.00 86.56 105 TYR A N 1
ATOM 867 C CA . TYR A 1 105 ? -3.937 -5.163 -8.794 1.00 86.56 105 TYR A CA 1
ATOM 868 C C . TYR A 1 105 ? -4.194 -3.685 -8.489 1.00 86.56 105 TYR A C 1
ATOM 870 O O . TYR A 1 105 ? -3.913 -2.781 -9.287 1.00 86.56 105 TYR A O 1
ATOM 878 N N . THR A 1 106 ? -4.742 -3.429 -7.303 1.00 80.50 106 THR A N 1
ATOM 879 C CA . THR A 1 106 ? -5.042 -2.074 -6.820 1.00 80.50 106 THR A CA 1
ATOM 880 C C . THR A 1 106 ? -3.851 -1.439 -6.110 1.00 80.50 106 THR A C 1
ATOM 882 O O . THR A 1 106 ? -3.684 -0.224 -6.177 1.00 80.50 106 THR A O 1
ATOM 885 N N . LEU A 1 107 ? -2.993 -2.250 -5.483 1.00 82.25 107 LEU A N 1
ATOM 886 C CA . LEU A 1 107 ? -1.838 -1.782 -4.722 1.00 82.25 107 LEU A CA 1
ATOM 887 C C . LEU A 1 107 ? -0.629 -1.526 -5.634 1.00 82.25 107 LEU A C 1
ATOM 889 O O . LEU A 1 107 ? -0.310 -2.324 -6.518 1.00 82.25 107 LEU A O 1
ATOM 893 N N . TYR A 1 108 ? 0.098 -0.437 -5.378 1.00 82.62 108 TYR A N 1
ATOM 894 C CA . TYR A 1 108 ? 1.257 -0.022 -6.181 1.00 82.62 108 TYR A CA 1
ATOM 895 C C . TYR A 1 108 ? 2.365 -1.088 -6.221 1.00 82.62 108 TYR A C 1
ATOM 897 O O . TYR A 1 108 ? 2.954 -1.323 -7.272 1.00 82.62 108 TYR A O 1
ATOM 905 N N . TRP A 1 109 ? 2.631 -1.776 -5.106 1.00 81.81 109 TRP A N 1
ATOM 906 C CA . TRP A 1 109 ? 3.704 -2.770 -5.026 1.00 81.81 109 TRP A CA 1
ATOM 907 C C . TRP A 1 109 ? 3.377 -4.024 -5.840 1.00 81.81 109 TRP A C 1
ATOM 909 O O . TRP A 1 109 ? 4.269 -4.627 -6.430 1.00 81.81 109 TRP A O 1
ATOM 919 N N . GLN A 1 110 ? 2.091 -4.373 -5.939 1.00 89.25 110 GLN A N 1
ATOM 920 C CA . GLN A 1 110 ? 1.621 -5.453 -6.805 1.00 89.25 110 GLN A CA 1
ATOM 921 C C . GLN A 1 110 ? 1.772 -5.075 -8.280 1.00 89.25 110 GLN A C 1
ATOM 923 O O . GLN A 1 110 ? 2.219 -5.896 -9.075 1.00 89.25 110 GLN A O 1
ATOM 928 N N . ARG A 1 111 ? 1.468 -3.821 -8.644 1.00 91.81 111 ARG A N 1
ATOM 929 C CA . ARG A 1 111 ? 1.696 -3.318 -10.008 1.00 91.81 111 ARG A CA 1
ATOM 930 C C . ARG A 1 111 ? 3.174 -3.296 -10.374 1.00 91.81 111 ARG A C 1
ATOM 932 O O . ARG A 1 111 ? 3.510 -3.683 -11.482 1.00 91.81 111 ARG A O 1
ATOM 939 N N . LEU A 1 112 ? 4.060 -2.912 -9.457 1.00 91.12 112 LEU A N 1
ATOM 940 C CA . LEU A 1 112 ? 5.506 -2.973 -9.694 1.00 91.12 112 LEU A CA 1
ATOM 941 C C . LEU A 1 112 ? 6.000 -4.409 -9.895 1.00 91.12 112 LEU A C 1
ATOM 943 O O . LEU A 1 112 ? 6.775 -4.648 -10.814 1.00 91.12 112 LEU A O 1
ATOM 947 N N . LEU A 1 113 ? 5.526 -5.371 -9.095 1.00 92.00 113 LEU A N 1
ATOM 948 C CA . LEU A 1 113 ? 5.828 -6.789 -9.323 1.00 92.00 113 LEU A CA 1
ATOM 949 C C . LEU A 1 113 ? 5.323 -7.252 -10.693 1.00 92.00 113 LEU A C 1
ATOM 951 O O . LEU A 1 113 ? 6.063 -7.903 -11.423 1.00 92.00 113 LEU A O 1
ATOM 955 N N . LEU A 1 114 ? 4.104 -6.861 -11.074 1.00 94.88 114 LEU A N 1
ATOM 956 C CA . LEU A 1 114 ? 3.553 -7.156 -12.393 1.00 94.88 114 LEU A CA 1
ATOM 957 C C . LEU A 1 114 ? 4.418 -6.552 -13.518 1.00 94.88 114 LEU A C 1
ATOM 959 O O . LEU A 1 114 ? 4.726 -7.235 -14.492 1.00 94.88 114 LEU A O 1
ATOM 963 N N . LEU A 1 115 ? 4.869 -5.304 -13.375 1.00 95.00 115 LEU A N 1
ATOM 964 C CA . LEU A 1 115 ? 5.775 -4.660 -14.330 1.00 95.00 115 LEU A CA 1
ATOM 965 C C . LEU A 1 115 ? 7.124 -5.387 -14.420 1.00 95.00 115 LEU A C 1
ATOM 967 O O . LEU A 1 115 ? 7.611 -5.609 -15.524 1.00 95.00 115 LEU A O 1
ATOM 971 N N . LEU A 1 116 ? 7.699 -5.824 -13.296 1.00 94.69 116 LEU A N 1
ATOM 972 C CA . LEU A 1 116 ? 8.926 -6.627 -13.291 1.00 94.69 116 LEU A CA 1
ATOM 973 C C . LEU A 1 116 ? 8.726 -7.969 -14.005 1.00 94.69 116 LEU A C 1
ATOM 975 O O . LEU A 1 116 ? 9.580 -8.364 -14.795 1.00 94.69 116 LEU A O 1
ATOM 979 N N . THR A 1 117 ? 7.583 -8.635 -13.807 1.00 95.12 117 THR A N 1
ATOM 980 C CA . THR A 1 117 ? 7.256 -9.863 -14.554 1.00 95.12 117 THR A CA 1
ATOM 981 C C . THR A 1 117 ? 7.049 -9.612 -16.049 1.00 95.12 117 THR A C 1
ATOM 983 O O . THR A 1 117 ? 7.375 -10.460 -16.876 1.00 95.12 117 THR A O 1
ATOM 986 N N . ALA A 1 118 ? 6.542 -8.433 -16.420 1.00 96.12 118 ALA A N 1
ATOM 987 C CA . ALA A 1 118 ? 6.404 -8.034 -17.815 1.00 96.12 118 ALA A CA 1
ATOM 988 C C . ALA A 1 118 ? 7.772 -7.795 -18.462 1.00 96.12 118 ALA A C 1
ATOM 990 O O . ALA A 1 118 ? 7.992 -8.215 -19.596 1.00 96.12 118 ALA A O 1
ATOM 991 N N . VAL A 1 119 ? 8.695 -7.157 -17.735 1.00 96.69 119 VAL A N 1
ATOM 992 C CA . VAL A 1 119 ? 10.078 -6.939 -18.175 1.00 96.69 119 VAL A CA 1
ATOM 993 C C . VAL A 1 119 ? 10.792 -8.272 -18.373 1.00 96.69 119 VAL A C 1
ATOM 995 O O . VAL A 1 119 ? 11.298 -8.512 -19.464 1.00 96.69 119 VAL A O 1
ATOM 998 N N . THR A 1 120 ? 10.767 -9.172 -17.383 1.00 95.69 120 THR A N 1
ATOM 999 C CA . THR A 1 120 ? 11.409 -10.494 -17.506 1.00 95.69 120 THR A CA 1
ATOM 1000 C C . THR A 1 120 ? 10.829 -11.297 -18.667 1.00 95.69 120 THR A C 1
ATOM 1002 O O . THR A 1 120 ? 11.581 -11.845 -19.472 1.00 95.69 120 THR A O 1
ATOM 1005 N N . GLY A 1 121 ? 9.499 -11.325 -18.807 1.00 95.88 121 GLY A N 1
ATOM 1006 C CA . GLY A 1 121 ? 8.823 -11.994 -19.917 1.00 95.88 121 GLY A CA 1
ATOM 1007 C C . GLY A 1 121 ? 9.182 -11.396 -21.279 1.00 95.88 121 GLY A C 1
ATOM 1008 O O . GLY A 1 121 ? 9.434 -12.136 -22.226 1.00 95.88 121 GLY A O 1
ATOM 1009 N N . ASN A 1 122 ? 9.258 -10.066 -21.381 1.00 95.38 122 ASN A N 1
ATOM 1010 C CA . ASN A 1 122 ? 9.648 -9.378 -22.610 1.00 95.38 122 ASN A CA 1
ATOM 1011 C C . ASN A 1 122 ? 11.100 -9.692 -22.992 1.00 95.38 122 ASN A C 1
ATOM 1013 O O . ASN A 1 122 ? 11.357 -9.990 -24.156 1.00 95.38 122 ASN A O 1
ATOM 1017 N N . SER A 1 123 ? 12.025 -9.679 -22.031 1.00 94.31 123 SER A N 1
ATOM 1018 C CA . SER A 1 123 ? 13.439 -9.997 -22.258 1.00 94.31 123 SER A CA 1
ATOM 1019 C C . SER A 1 123 ? 13.658 -11.447 -22.669 1.00 94.31 123 SER A C 1
ATOM 1021 O O . SER A 1 123 ? 14.373 -11.704 -23.635 1.00 94.31 123 SER A O 1
ATOM 1023 N N . LEU A 1 124 ? 12.991 -12.398 -22.005 1.00 94.31 124 LEU A N 1
ATOM 1024 C CA . LEU A 1 124 ? 13.029 -13.810 -22.397 1.00 94.31 124 LEU A CA 1
ATOM 1025 C C . LEU A 1 124 ? 12.487 -14.013 -23.811 1.00 94.31 124 LEU A C 1
ATOM 1027 O O . LEU A 1 124 ? 13.084 -14.739 -24.599 1.00 94.31 124 LEU A O 1
ATOM 1031 N N . LEU A 1 125 ? 11.388 -13.341 -24.156 1.00 93.12 125 LEU A N 1
ATOM 1032 C CA . LEU A 1 125 ? 10.789 -13.437 -25.482 1.00 93.12 125 LEU A CA 1
ATOM 1033 C C . LEU A 1 125 ? 11.719 -12.863 -26.563 1.00 93.12 125 LEU A C 1
ATOM 1035 O O . LEU A 1 125 ? 11.898 -13.497 -27.598 1.00 93.12 125 LEU A O 1
ATOM 1039 N N . HIS A 1 126 ? 12.372 -11.723 -26.322 1.00 90.88 126 HIS A N 1
ATOM 1040 C CA . HIS A 1 126 ? 13.343 -11.163 -27.271 1.00 90.88 126 HIS A CA 1
ATOM 1041 C C . HIS A 1 126 ? 14.597 -12.035 -27.388 1.00 90.88 126 HIS A C 1
ATOM 1043 O O . HIS A 1 126 ? 15.047 -12.292 -28.502 1.00 90.88 126 HIS A O 1
ATOM 1049 N N . GLY A 1 127 ? 15.115 -12.558 -26.274 1.00 88.69 127 GLY A N 1
ATOM 1050 C CA . GLY A 1 127 ? 16.230 -13.505 -26.288 1.00 88.69 127 GLY A CA 1
ATOM 1051 C C . GLY A 1 127 ? 15.903 -14.768 -27.088 1.00 88.69 127 GLY A C 1
ATOM 1052 O O . GLY A 1 127 ? 16.664 -15.149 -27.969 1.00 88.69 127 GLY A O 1
ATOM 1053 N N . LEU A 1 128 ? 14.747 -15.391 -26.842 1.00 89.50 128 LEU A N 1
ATOM 1054 C CA . LEU A 1 128 ? 14.349 -16.636 -27.508 1.00 89.50 128 LEU A CA 1
ATOM 1055 C C . LEU A 1 128 ? 13.951 -16.453 -28.975 1.00 89.50 128 LEU A C 1
ATOM 1057 O O . LEU A 1 128 ? 14.149 -17.369 -29.763 1.00 89.50 128 LEU A O 1
ATOM 1061 N N . VAL A 1 129 ? 13.356 -15.318 -29.350 1.00 87.31 129 VAL A N 1
ATOM 1062 C CA . VAL A 1 129 ? 12.859 -15.112 -30.720 1.00 87.31 129 VAL A CA 1
ATOM 1063 C C . VAL A 1 129 ? 13.879 -14.411 -31.600 1.00 87.31 129 VAL A C 1
ATOM 1065 O O . VAL A 1 129 ? 13.989 -14.767 -32.764 1.00 87.31 129 VAL A O 1
ATOM 1068 N N . LEU A 1 130 ? 14.617 -13.426 -31.085 1.00 83.69 130 LEU A N 1
ATOM 1069 C CA . LEU A 1 130 ? 15.594 -12.675 -31.874 1.00 83.69 130 LEU A CA 1
ATOM 1070 C C . LEU A 1 130 ? 17.028 -13.159 -31.641 1.00 83.69 130 LEU A C 1
ATOM 1072 O O . LEU A 1 130 ? 17.825 -13.120 -32.571 1.00 83.69 130 LEU A O 1
ATOM 1076 N N . GLY A 1 131 ? 17.360 -13.666 -30.451 1.00 77.12 131 GLY A N 1
ATOM 1077 C CA . GLY A 1 131 ? 18.735 -14.043 -30.095 1.00 77.12 131 GLY A CA 1
ATOM 1078 C C . GLY A 1 131 ? 19.332 -15.205 -30.900 1.00 77.12 131 GLY A C 1
ATOM 1079 O O . GLY A 1 131 ? 20.545 -15.363 -30.898 1.00 77.12 131 GLY A O 1
ATOM 1080 N N . PHE A 1 132 ? 18.519 -16.000 -31.608 1.00 78.44 132 PHE A N 1
ATOM 1081 C CA . PHE A 1 132 ? 19.018 -17.017 -32.553 1.00 78.44 132 PHE A CA 1
ATOM 1082 C C . PHE A 1 132 ? 19.310 -16.470 -33.955 1.00 78.44 132 PHE A C 1
ATOM 1084 O O . PHE A 1 132 ? 20.022 -17.109 -34.723 1.00 78.44 132 PHE A O 1
ATOM 1091 N N . TRP A 1 133 ? 18.727 -15.324 -34.306 1.00 80.62 133 TRP A N 1
ATOM 1092 C CA . TRP A 1 133 ? 18.718 -14.794 -35.673 1.00 80.62 133 TRP A CA 1
ATOM 1093 C C . TRP A 1 133 ? 19.490 -13.480 -35.807 1.00 80.62 133 TRP A C 1
ATOM 1095 O O . TRP A 1 133 ? 19.825 -13.073 -36.918 1.00 80.62 133 TRP A O 1
ATOM 1105 N N . LEU A 1 134 ? 19.735 -12.791 -34.692 1.00 81.00 134 LEU A N 1
ATOM 1106 C CA . LEU A 1 134 ? 20.579 -11.607 -34.636 1.00 81.00 134 LEU A CA 1
ATOM 1107 C C . LEU A 1 134 ? 22.058 -12.017 -34.537 1.00 81.00 134 LEU A C 1
ATOM 1109 O O . LEU A 1 134 ? 22.372 -13.062 -33.973 1.00 81.00 134 LEU A O 1
ATOM 1113 N N . PRO A 1 135 ? 22.982 -11.168 -35.016 1.00 80.81 135 PRO A N 1
ATOM 1114 C CA . PRO A 1 135 ? 24.421 -11.365 -34.829 1.00 80.81 135 PRO A CA 1
ATOM 1115 C C . PRO A 1 135 ? 24.877 -11.209 -33.365 1.00 80.81 135 PRO A C 1
ATOM 1117 O O . PRO A 1 135 ? 26.030 -11.500 -33.057 1.00 80.81 135 PRO A O 1
ATOM 1120 N N . LEU A 1 136 ? 23.992 -10.761 -32.465 1.00 80.94 136 LEU A N 1
ATOM 1121 C CA . LEU A 1 136 ? 24.262 -10.667 -31.032 1.00 80.94 136 LEU A CA 1
ATOM 1122 C C . LEU A 1 136 ? 23.979 -11.995 -30.318 1.00 80.94 136 LEU A C 1
ATOM 1124 O O . LEU A 1 136 ? 22.925 -12.596 -30.544 1.00 80.94 136 LEU A O 1
ATOM 1128 N N . PRO A 1 137 ? 24.842 -12.428 -29.383 1.00 85.81 137 PRO A N 1
ATOM 1129 C CA . PRO A 1 137 ? 24.598 -13.622 -28.593 1.00 85.81 137 PR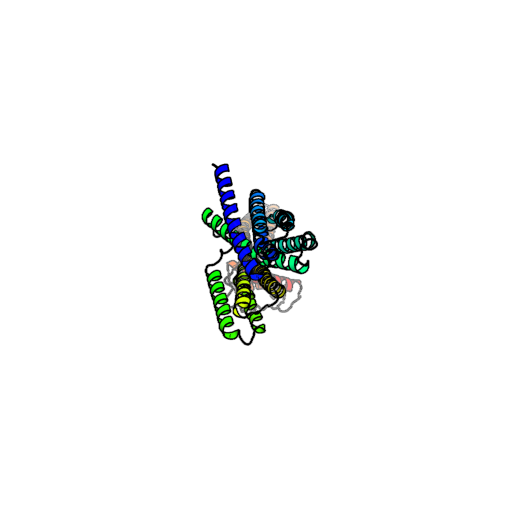O A CA 1
ATOM 1130 C C . PRO A 1 137 ? 23.329 -13.485 -27.741 1.00 85.81 137 PRO A C 1
ATOM 1132 O O . PRO A 1 137 ? 22.953 -12.402 -27.276 1.00 85.81 137 PRO A O 1
ATOM 1135 N N . PHE A 1 138 ? 22.692 -14.630 -27.483 1.00 87.81 138 PHE A N 1
ATOM 1136 C CA . PHE A 1 138 ? 21.476 -14.741 -26.671 1.00 87.81 138 PHE A CA 1
ATOM 1137 C C . PHE A 1 138 ? 21.583 -14.003 -25.327 1.00 87.81 138 PHE A C 1
ATOM 1139 O O . PHE A 1 138 ? 20.662 -13.290 -24.931 1.00 87.81 138 PHE A O 1
ATOM 1146 N N . THR A 1 139 ? 22.716 -14.150 -24.636 1.00 88.44 139 THR A N 1
ATOM 1147 C CA . THR A 1 139 ? 22.946 -13.561 -23.311 1.00 88.44 139 THR A CA 1
ATOM 1148 C C . THR A 1 139 ? 22.970 -12.036 -23.349 1.00 88.44 139 THR A C 1
ATOM 1150 O O . THR A 1 139 ? 22.354 -11.415 -22.489 1.00 88.44 139 THR A O 1
ATOM 1153 N N . GLN A 1 140 ? 23.597 -11.433 -24.362 1.00 89.12 140 GLN A N 1
ATOM 1154 C CA . GLN A 1 140 ? 23.637 -9.977 -24.539 1.00 89.12 140 GLN A CA 1
ATOM 1155 C C . GLN A 1 140 ? 22.267 -9.421 -24.939 1.00 89.12 140 GLN A C 1
ATOM 1157 O O . GLN A 1 140 ? 21.830 -8.416 -24.390 1.00 89.12 140 GLN A O 1
ATOM 1162 N N . THR A 1 141 ? 21.531 -10.120 -25.810 1.00 90.38 141 THR A N 1
ATOM 1163 C CA . THR A 1 141 ? 20.154 -9.737 -26.181 1.00 90.38 141 THR A CA 1
ATOM 1164 C C . THR A 1 141 ? 19.222 -9.740 -24.960 1.00 90.38 141 THR A C 1
ATOM 1166 O O . THR A 1 141 ? 18.416 -8.823 -24.761 1.00 90.38 141 THR A O 1
ATOM 1169 N N . LEU A 1 142 ? 19.330 -10.772 -24.115 1.00 92.25 142 LEU A N 1
ATOM 1170 C CA . LEU A 1 142 ? 18.558 -10.880 -22.879 1.00 92.25 142 LEU A CA 1
ATOM 1171 C C . LEU A 1 142 ? 18.955 -9.777 -21.894 1.00 92.25 142 LEU A C 1
ATOM 1173 O O . LEU A 1 142 ? 18.078 -9.096 -21.365 1.00 92.25 142 LEU A O 1
ATOM 1177 N N . LEU A 1 143 ? 20.254 -9.583 -21.670 1.00 93.56 143 LEU A N 1
ATOM 1178 C CA . LEU A 1 143 ? 20.762 -8.628 -20.692 1.00 93.56 143 LEU A CA 1
ATOM 1179 C C . LEU A 1 143 ? 20.435 -7.177 -21.074 1.00 93.56 143 LEU A C 1
ATOM 1181 O O . LEU A 1 143 ? 19.933 -6.440 -20.223 1.00 93.56 143 LEU A O 1
ATOM 1185 N N . ALA A 1 144 ? 20.588 -6.794 -22.344 1.00 92.81 144 ALA A N 1
ATOM 1186 C CA . ALA A 1 144 ? 20.276 -5.446 -22.820 1.00 92.81 144 ALA A CA 1
ATOM 1187 C C . ALA A 1 144 ? 18.793 -5.106 -22.626 1.00 92.81 144 ALA A C 1
ATOM 1189 O O . ALA A 1 144 ? 18.440 -4.115 -21.977 1.00 92.81 144 ALA A O 1
ATOM 1190 N N . SER A 1 145 ? 17.920 -5.994 -23.115 1.00 93.19 145 SER A N 1
ATOM 1191 C CA . SER A 1 145 ? 16.468 -5.824 -23.011 1.00 93.19 145 SER A CA 1
ATOM 1192 C C . SER A 1 145 ? 15.975 -5.812 -21.568 1.00 93.19 145 SER A C 1
ATOM 1194 O O . SER A 1 145 ? 15.030 -5.093 -21.232 1.00 93.19 145 SER A O 1
ATOM 1196 N N . PHE A 1 146 ? 16.607 -6.607 -20.704 1.00 95.94 146 PHE A N 1
ATOM 1197 C CA . PHE A 1 146 ? 16.293 -6.655 -19.282 1.00 95.94 146 PHE A CA 1
ATOM 1198 C C . PHE A 1 146 ? 16.724 -5.376 -18.572 1.00 95.94 146 PHE A C 1
ATOM 1200 O O . PHE A 1 146 ? 15.906 -4.771 -17.881 1.00 95.94 146 PHE A O 1
ATOM 1207 N N . THR A 1 147 ? 17.957 -4.923 -18.808 1.00 95.00 147 THR A N 1
ATOM 1208 C CA . THR A 1 147 ? 18.533 -3.721 -18.192 1.00 95.00 147 THR A CA 1
ATOM 1209 C C . THR A 1 147 ? 17.704 -2.483 -18.516 1.00 95.00 147 THR A C 1
ATOM 1211 O O . THR A 1 147 ? 17.268 -1.768 -17.611 1.00 95.00 147 THR A O 1
ATOM 1214 N N . GLY A 1 148 ? 17.394 -2.251 -19.794 1.00 93.88 148 GLY A N 1
ATOM 1215 C CA . GLY A 1 148 ? 16.580 -1.101 -20.183 1.00 93.88 148 GLY A CA 1
ATOM 1216 C C . GLY A 1 148 ? 15.138 -1.178 -19.682 1.00 93.88 148 GLY A C 1
ATOM 1217 O O . GLY A 1 148 ? 14.575 -0.167 -19.253 1.00 93.88 148 GLY A O 1
ATOM 1218 N N . GLY A 1 149 ? 14.547 -2.377 -19.666 1.00 94.88 149 GLY A N 1
ATOM 1219 C CA . GLY A 1 149 ? 13.214 -2.606 -19.111 1.00 94.88 149 GLY A CA 1
ATOM 1220 C C . GLY A 1 149 ? 13.140 -2.310 -17.613 1.00 94.88 149 GLY A C 1
ATOM 1221 O O . GLY A 1 149 ? 12.261 -1.570 -17.174 1.00 94.88 149 GLY A O 1
ATOM 1222 N N . ILE A 1 150 ? 14.084 -2.839 -16.835 1.00 95.56 150 ILE A N 1
ATOM 1223 C CA . ILE A 1 150 ? 14.157 -2.666 -15.380 1.00 95.56 150 ILE A CA 1
ATOM 1224 C C . ILE A 1 150 ? 14.366 -1.204 -14.983 1.00 95.56 150 ILE A C 1
ATOM 1226 O O . ILE A 1 150 ? 13.815 -0.766 -13.976 1.00 95.56 150 ILE A O 1
ATOM 1230 N N . LEU A 1 151 ? 15.117 -0.434 -15.769 1.00 93.62 151 LEU A N 1
ATOM 1231 C CA . LEU A 1 151 ? 15.354 0.979 -15.485 1.00 93.62 151 LEU A CA 1
ATOM 1232 C C . LEU A 1 151 ? 14.151 1.850 -15.845 1.00 93.62 151 LEU A C 1
ATOM 1234 O O . LEU A 1 151 ? 13.691 2.655 -15.034 1.00 93.62 151 LEU A O 1
ATOM 1238 N N . LEU A 1 152 ? 13.625 1.700 -17.063 1.00 95.19 152 LEU A N 1
ATOM 1239 C CA . LEU A 1 152 ? 12.672 2.665 -17.605 1.00 95.19 152 LEU A CA 1
ATOM 1240 C C . LEU A 1 152 ? 11.213 2.319 -17.329 1.00 95.19 152 LEU A C 1
ATOM 1242 O O . LEU A 1 152 ? 10.415 3.236 -17.146 1.00 95.19 152 LEU A O 1
ATOM 1246 N N . VAL A 1 153 ? 10.830 1.043 -17.257 1.00 96.31 153 VAL A N 1
ATOM 1247 C CA . VAL A 1 153 ? 9.421 0.664 -17.033 1.00 96.31 153 VAL A CA 1
ATOM 1248 C C . VAL A 1 153 ? 8.905 1.128 -15.663 1.00 96.31 153 VAL A C 1
ATOM 1250 O O . VAL A 1 153 ? 7.851 1.763 -15.600 1.00 96.31 153 VAL A O 1
ATOM 1253 N N . PRO A 1 154 ? 9.632 0.914 -14.556 1.00 95.19 154 PRO A N 1
ATOM 1254 C CA . PRO A 1 154 ? 9.223 1.384 -13.234 1.00 95.19 154 PRO A CA 1
ATOM 1255 C C . PRO A 1 154 ? 9.315 2.909 -13.104 1.00 95.19 154 PRO A C 1
ATOM 1257 O O . PRO A 1 154 ? 8.468 3.526 -12.459 1.00 95.19 154 PRO A O 1
ATOM 1260 N N . PHE A 1 155 ? 10.307 3.533 -13.746 1.00 94.38 155 PHE A N 1
ATOM 1261 C CA . PHE A 1 155 ? 10.488 4.986 -13.740 1.00 94.38 155 PHE A CA 1
ATOM 1262 C C . PHE A 1 155 ? 9.376 5.723 -14.497 1.00 94.38 155 PHE A C 1
ATOM 1264 O O . PHE A 1 155 ? 8.792 6.683 -13.996 1.00 94.38 155 PHE A O 1
ATOM 1271 N N . THR A 1 156 ? 9.017 5.247 -15.684 1.00 94.12 156 THR A N 1
ATOM 1272 C CA . THR A 1 156 ? 7.886 5.794 -16.448 1.00 94.12 156 THR A CA 1
ATOM 1273 C C . THR A 1 156 ? 6.554 5.539 -15.745 1.00 94.12 156 THR A C 1
ATOM 1275 O O . THR A 1 156 ? 5.693 6.418 -15.757 1.00 94.12 156 THR A O 1
ATOM 1278 N N . TYR A 1 157 ? 6.393 4.401 -15.058 1.00 93.88 157 TYR A N 1
ATOM 1279 C CA . TYR A 1 157 ? 5.245 4.163 -14.179 1.00 93.88 157 TYR A CA 1
ATOM 1280 C C . TYR A 1 157 ? 5.183 5.167 -13.018 1.00 93.88 157 TYR A C 1
ATOM 1282 O O . TYR A 1 157 ? 4.108 5.690 -12.725 1.00 93.88 157 TYR A O 1
ATOM 1290 N N . LEU A 1 158 ? 6.320 5.495 -12.397 1.00 91.56 158 LEU A N 1
ATOM 1291 C CA . LEU A 1 158 ? 6.409 6.522 -11.356 1.00 91.56 158 LEU A CA 1
ATOM 1292 C C . LEU A 1 158 ? 5.947 7.895 -11.866 1.00 91.56 158 LEU A C 1
ATOM 1294 O O . LEU A 1 158 ? 5.152 8.557 -11.198 1.00 91.56 158 LEU A O 1
ATOM 1298 N N . ILE A 1 159 ? 6.385 8.297 -13.064 1.00 90.00 159 ILE A N 1
ATOM 1299 C CA . ILE A 1 159 ? 5.946 9.549 -13.703 1.00 90.00 159 ILE A CA 1
ATOM 1300 C C . ILE A 1 159 ? 4.448 9.503 -14.026 1.00 90.00 159 ILE A C 1
ATOM 1302 O O . ILE A 1 159 ? 3.726 10.462 -13.753 1.00 90.00 159 ILE A O 1
ATOM 1306 N N . TYR A 1 160 ? 3.967 8.393 -14.589 1.00 90.38 160 TYR A N 1
ATOM 1307 C CA . TYR A 1 160 ? 2.555 8.205 -14.918 1.00 90.38 160 TYR A CA 1
ATOM 1308 C C . TYR A 1 160 ? 1.663 8.352 -13.683 1.00 90.38 160 TYR A C 1
ATOM 1310 O O . TYR A 1 160 ? 0.671 9.081 -13.724 1.00 90.38 160 TYR A O 1
ATOM 1318 N N . GLU A 1 161 ? 2.024 7.696 -12.578 1.00 86.50 161 GLU A N 1
ATOM 1319 C CA . GLU A 1 161 ? 1.240 7.750 -11.347 1.00 86.50 161 GLU A CA 1
ATOM 1320 C C . GLU A 1 161 ? 1.267 9.156 -10.736 1.00 86.50 161 GLU A C 1
ATOM 1322 O O . GLU A 1 161 ? 0.225 9.649 -10.308 1.00 86.50 161 GLU A O 1
ATOM 1327 N N . TYR A 1 162 ? 2.408 9.851 -10.785 1.00 83.69 162 TYR A N 1
ATOM 1328 C CA . TYR A 1 162 ? 2.504 11.248 -10.355 1.00 83.69 162 TYR A CA 1
ATOM 1329 C C . TYR A 1 162 ? 1.578 12.176 -11.153 1.00 83.69 162 TYR A C 1
ATOM 1331 O O . TYR A 1 162 ? 0.781 12.911 -10.566 1.00 83.69 162 TYR A O 1
ATOM 1339 N N . LEU A 1 163 ? 1.629 12.113 -12.489 1.00 82.50 163 LEU A N 1
ATOM 1340 C CA . LEU A 1 163 ? 0.781 12.934 -13.361 1.00 82.50 163 LEU A CA 1
ATOM 1341 C C . LEU A 1 163 ? -0.705 12.622 -13.157 1.00 82.50 163 LEU A C 1
ATOM 1343 O O . LEU A 1 163 ? -1.544 13.525 -13.132 1.00 82.50 163 LEU A O 1
ATOM 1347 N N . LYS A 1 164 ? -1.037 11.340 -12.981 1.00 82.31 164 LYS A N 1
ATOM 1348 C CA . LYS A 1 164 ? -2.400 10.891 -12.705 1.00 82.31 164 LYS A CA 1
ATOM 1349 C C . LYS A 1 164 ? -2.901 11.426 -11.364 1.00 82.31 164 LYS A C 1
ATOM 1351 O O . LYS A 1 164 ? -4.003 11.967 -11.315 1.00 82.31 164 LYS A O 1
ATOM 1356 N N . GLN A 1 165 ? -2.108 11.315 -10.300 1.00 75.62 165 GLN A N 1
ATOM 1357 C CA . GLN A 1 165 ? -2.466 11.832 -8.978 1.00 75.62 165 GLN A CA 1
ATOM 1358 C C . GLN A 1 165 ? -2.656 13.350 -8.999 1.00 75.62 165 GLN A C 1
ATOM 1360 O O . GLN A 1 165 ? -3.672 13.829 -8.504 1.00 75.62 165 GLN A O 1
ATOM 1365 N N . GLN A 1 166 ? -1.749 14.094 -9.640 1.00 73.25 166 GLN A N 1
ATOM 1366 C CA . GLN A 1 166 ? -1.850 15.549 -9.780 1.00 73.25 166 GLN A CA 1
ATOM 1367 C C . GLN A 1 166 ? -3.113 15.973 -10.546 1.00 73.25 166 GLN A C 1
ATOM 1369 O O . GLN A 1 166 ? -3.778 16.947 -10.191 1.00 73.25 166 GLN A O 1
ATOM 1374 N N . HIS A 1 167 ? -3.473 15.236 -11.600 1.00 75.31 167 HIS A N 1
ATOM 1375 C CA . HIS A 1 167 ? -4.690 15.514 -12.352 1.00 75.31 167 HIS A CA 1
ATOM 1376 C C . HIS A 1 167 ? -5.946 15.278 -11.504 1.00 75.31 167 HIS A C 1
ATOM 1378 O O . HIS A 1 167 ? -6.842 16.119 -11.489 1.00 75.31 167 HIS A O 1
ATOM 1384 N N . ILE A 1 168 ? -6.006 14.165 -10.764 1.00 70.88 168 ILE A N 1
ATOM 1385 C CA . ILE A 1 168 ? -7.179 13.845 -9.944 1.00 70.88 168 ILE A CA 1
ATOM 1386 C C . ILE A 1 168 ? -7.276 14.780 -8.725 1.00 70.88 168 ILE A C 1
ATOM 1388 O O . ILE A 1 168 ? -8.378 15.218 -8.398 1.00 70.88 168 ILE A O 1
ATOM 1392 N N . SER A 1 169 ? -6.159 15.154 -8.087 1.00 67.62 169 SER A N 1
ATOM 1393 C CA . SER A 1 169 ? -6.166 16.107 -6.966 1.00 67.62 169 SER A CA 1
ATOM 1394 C C . SER A 1 169 ? -6.702 17.477 -7.382 1.00 67.62 169 SER A C 1
ATOM 1396 O O . SER A 1 169 ? -7.499 18.070 -6.659 1.00 67.62 169 SER A O 1
ATOM 1398 N N . ASN A 1 170 ? -6.320 17.950 -8.574 1.00 70.69 170 ASN A N 1
ATOM 1399 C CA . ASN A 1 170 ? -6.822 19.208 -9.126 1.00 70.69 170 ASN A CA 1
ATOM 1400 C C . ASN A 1 170 ? -8.323 19.153 -9.441 1.00 70.69 170 ASN A C 1
ATOM 1402 O O . ASN A 1 170 ? -9.001 20.170 -9.338 1.00 70.69 170 ASN A O 1
ATOM 1406 N N . LEU A 1 171 ? -8.841 17.983 -9.825 1.00 72.94 171 LEU A N 1
ATOM 1407 C CA . LEU A 1 171 ? -10.255 17.813 -10.157 1.00 72.94 171 LEU A CA 1
ATOM 1408 C C . LEU A 1 171 ? -11.154 17.708 -8.924 1.00 72.94 171 LEU A C 1
ATOM 1410 O O . LEU A 1 171 ? -12.262 18.234 -8.945 1.00 72.94 171 LEU A O 1
ATOM 1414 N N . PHE A 1 172 ? -10.707 17.019 -7.872 1.00 70.94 172 PHE A N 1
ATOM 1415 C CA . PHE A 1 172 ? -11.581 16.668 -6.748 1.00 70.94 172 PHE A CA 1
ATOM 1416 C C . PHE A 1 172 ? -11.311 17.437 -5.456 1.00 70.94 172 PHE A C 1
ATOM 1418 O O . PHE A 1 172 ? -12.093 17.294 -4.520 1.00 70.94 172 PHE A O 1
ATOM 1425 N N . SER A 1 173 ? -10.250 18.250 -5.357 1.00 61.53 173 SER A N 1
ATOM 1426 C CA . SER A 1 173 ? -9.851 18.964 -4.121 1.00 61.53 173 SER A CA 1
ATOM 1427 C C . SER A 1 173 ? -9.756 18.078 -2.861 1.00 61.53 173 SER A C 1
ATOM 1429 O O . SER A 1 173 ? -9.645 18.570 -1.742 1.00 61.53 173 SER A O 1
ATOM 1431 N N . GLN A 1 174 ? -9.787 16.755 -3.031 1.00 56.66 174 GLN A N 1
ATOM 1432 C CA . GLN A 1 174 ? -9.693 15.771 -1.967 1.00 56.66 174 GLN A CA 1
ATOM 1433 C C . GLN A 1 174 ? -8.227 15.398 -1.784 1.00 56.66 174 GLN A C 1
ATOM 1435 O O . GLN A 1 174 ? -7.539 15.030 -2.740 1.00 56.66 174 GLN A O 1
ATOM 1440 N N . GLN A 1 175 ? -7.753 15.475 -0.541 1.00 51.97 175 GLN A N 1
ATOM 1441 C CA . GLN A 1 175 ? -6.474 14.896 -0.152 1.00 51.97 175 GLN A CA 1
ATOM 1442 C C . GLN A 1 175 ? -6.560 13.383 -0.346 1.00 51.97 175 GLN A C 1
ATOM 1444 O O . GLN A 1 175 ? -7.253 12.683 0.392 1.00 51.97 175 GLN A O 1
ATOM 1449 N N . MET A 1 176 ? -5.882 12.880 -1.375 1.00 52.34 176 MET A N 1
ATOM 1450 C CA . MET A 1 176 ? -5.722 11.444 -1.536 1.00 52.34 176 MET A CA 1
ATOM 1451 C C . MET A 1 176 ? -4.882 10.872 -0.387 1.00 52.34 176 MET A C 1
ATOM 1453 O O . MET A 1 176 ? -3.987 11.554 0.115 1.00 52.34 176 MET A O 1
ATOM 1457 N N . PRO A 1 177 ? -5.138 9.615 0.012 1.00 49.47 177 PRO A N 1
ATOM 1458 C CA . PRO A 1 177 ? -4.398 8.956 1.086 1.00 49.47 177 PRO A CA 1
ATOM 1459 C C . PRO A 1 177 ? -2.902 8.763 0.782 1.00 49.47 177 PRO A C 1
ATOM 1461 O O . PRO A 1 177 ? -2.118 8.599 1.717 1.00 49.47 177 PRO A O 1
ATOM 1464 N N . ASP A 1 178 ? -2.498 8.815 -0.491 1.00 52.75 178 ASP A N 1
ATOM 1465 C CA . ASP A 1 178 ? -1.113 8.612 -0.912 1.00 52.75 178 ASP A CA 1
ATOM 1466 C C . ASP A 1 178 ? -0.413 9.953 -1.189 1.00 52.75 178 ASP A C 1
ATOM 1468 O O . ASP A 1 178 ? -0.954 10.797 -1.910 1.00 52.75 178 ASP A O 1
ATOM 1472 N N . PRO A 1 179 ? 0.793 10.186 -0.640 1.00 52.84 179 PRO A N 1
ATOM 1473 C CA . PRO A 1 179 ? 1.490 11.442 -0.853 1.00 52.84 179 PRO A CA 1
ATOM 1474 C C . PRO A 1 179 ? 1.991 11.543 -2.309 1.00 52.84 179 PRO A C 1
ATOM 1476 O O . PRO A 1 179 ? 2.579 10.579 -2.810 1.00 52.84 179 PRO A O 1
ATOM 1479 N N . PRO A 1 180 ? 1.845 12.709 -2.974 1.00 62.41 180 PRO A N 1
ATOM 1480 C CA . PRO A 1 180 ? 2.515 12.966 -4.251 1.00 62.41 180 PRO A CA 1
ATOM 1481 C C . PRO A 1 180 ? 4.037 12.844 -4.083 1.00 62.41 180 PRO A C 1
ATOM 1483 O O . PRO A 1 180 ? 4.533 12.883 -2.951 1.00 62.41 180 PRO A O 1
ATOM 1486 N N . LEU A 1 181 ? 4.787 12.755 -5.195 1.00 63.69 181 LEU A N 1
ATOM 1487 C CA . LEU A 1 181 ? 6.251 12.902 -5.178 1.00 63.69 181 LEU A CA 1
ATOM 1488 C C . LEU A 1 181 ? 6.602 14.139 -4.349 1.00 63.69 181 LEU A C 1
ATOM 1490 O O . LEU A 1 181 ? 6.365 15.276 -4.761 1.00 63.69 181 LEU A O 1
ATOM 1494 N N . ARG A 1 182 ? 7.108 13.910 -3.135 1.00 68.88 182 ARG A N 1
ATOM 1495 C CA . ARG A 1 182 ? 7.400 15.001 -2.212 1.00 68.88 182 ARG A CA 1
ATOM 1496 C C . ARG A 1 182 ? 8.574 15.777 -2.787 1.00 68.88 182 ARG A C 1
ATOM 1498 O O . ARG A 1 182 ? 9.561 15.178 -3.202 1.00 68.88 182 ARG A O 1
ATOM 1505 N N . THR A 1 183 ? 8.521 17.103 -2.740 1.00 74.19 183 THR A N 1
ATOM 1506 C CA . THR A 1 183 ? 9.684 17.945 -3.071 1.00 74.19 183 THR A CA 1
ATOM 1507 C C . THR A 1 183 ? 10.913 17.525 -2.262 1.00 74.19 183 THR A C 1
ATOM 1509 O O . THR A 1 183 ? 12.023 17.490 -2.783 1.00 74.19 183 THR A O 1
ATOM 1512 N N . SER A 1 184 ? 10.706 17.076 -1.020 1.00 78.31 184 SER A N 1
ATOM 1513 C CA . SER A 1 184 ? 11.758 16.494 -0.189 1.00 78.31 184 SER A CA 1
ATOM 1514 C C . SER A 1 184 ? 12.390 15.232 -0.784 1.00 78.31 184 SER A C 1
ATOM 1516 O O . SER A 1 184 ? 13.589 15.053 -0.621 1.00 78.31 184 SER A O 1
ATOM 1518 N N . LEU A 1 185 ? 11.647 14.384 -1.500 1.00 81.31 185 LEU A N 1
ATOM 1519 C CA . LEU A 1 185 ? 12.200 13.211 -2.184 1.00 81.31 185 LEU A CA 1
ATOM 1520 C C . LEU A 1 185 ? 13.217 13.636 -3.241 1.00 81.31 185 LEU A C 1
ATOM 1522 O O . LEU A 1 185 ? 14.336 13.131 -3.239 1.00 81.31 185 LEU A O 1
ATOM 1526 N N . LEU A 1 186 ? 12.856 14.605 -4.086 1.00 81.69 186 LEU A N 1
ATOM 1527 C CA . LEU A 1 186 ? 13.745 15.135 -5.123 1.00 81.69 186 LEU A CA 1
ATOM 1528 C C . LEU A 1 186 ? 14.989 15.797 -4.520 1.00 81.69 186 LEU A C 1
ATOM 1530 O O . LEU A 1 186 ? 16.094 15.555 -4.997 1.00 81.69 186 LEU A O 1
ATOM 1534 N N . ILE A 1 187 ? 14.829 16.566 -3.438 1.00 83.44 187 ILE A N 1
ATOM 1535 C CA . ILE A 1 187 ? 15.949 17.213 -2.738 1.00 83.44 187 ILE A CA 1
ATOM 1536 C C . ILE A 1 187 ? 16.906 16.168 -2.153 1.00 83.44 187 ILE A C 1
ATOM 1538 O O . ILE A 1 187 ? 18.110 16.251 -2.378 1.00 83.44 187 ILE A O 1
ATOM 1542 N N . TRP A 1 188 ? 16.389 15.167 -1.431 1.00 82.75 188 TRP A N 1
ATOM 1543 C CA . TRP A 1 188 ? 17.220 14.108 -0.849 1.00 82.75 188 TRP A CA 1
ATOM 1544 C C . TRP A 1 188 ? 17.916 13.280 -1.928 1.00 82.75 188 TRP A C 1
ATOM 1546 O O . TRP A 1 188 ? 19.104 13.003 -1.796 1.00 82.75 188 TRP A O 1
ATOM 1556 N N . CYS A 1 189 ? 17.222 12.953 -3.018 1.00 82.00 189 CYS A N 1
ATOM 1557 C CA . CYS A 1 189 ? 17.831 12.281 -4.161 1.00 82.00 189 CYS A CA 1
ATOM 1558 C C . CYS A 1 189 ? 18.946 13.105 -4.799 1.00 82.00 189 CYS A C 1
ATOM 1560 O O . CYS A 1 189 ? 20.031 12.574 -5.013 1.00 82.00 189 CYS A O 1
ATOM 1562 N N . SER A 1 190 ? 18.709 14.391 -5.062 1.00 82.69 190 SER A N 1
ATOM 1563 C CA . SER A 1 190 ? 19.718 15.280 -5.641 1.00 82.69 190 SER A CA 1
ATOM 1564 C C . SER A 1 190 ? 20.931 15.429 -4.727 1.00 82.69 190 SER A C 1
ATOM 1566 O O . SER A 1 190 ? 22.056 15.435 -5.214 1.00 82.69 190 SER A O 1
ATOM 1568 N N . LEU A 1 191 ? 20.718 15.537 -3.414 1.00 85.56 191 LEU A N 1
ATOM 1569 C CA . LEU A 1 191 ? 21.791 15.683 -2.433 1.00 85.56 191 LEU A CA 1
ATOM 1570 C C . LEU A 1 191 ? 22.630 14.408 -2.335 1.00 85.56 191 LEU A C 1
ATOM 1572 O O . LEU A 1 191 ? 23.852 14.475 -2.396 1.00 85.56 191 LEU A O 1
ATOM 1576 N N . ILE A 1 192 ? 21.986 13.244 -2.233 1.00 82.69 192 ILE A N 1
ATOM 1577 C CA . ILE A 1 192 ? 22.684 11.955 -2.165 1.00 82.69 192 ILE A CA 1
ATOM 1578 C C . ILE A 1 192 ? 23.444 11.682 -3.465 1.00 82.69 192 ILE A C 1
ATOM 1580 O O . ILE A 1 192 ? 24.588 11.239 -3.419 1.00 82.69 192 ILE A O 1
ATOM 1584 N N . PHE A 1 193 ? 22.837 11.987 -4.612 1.00 81.62 193 PHE A N 1
ATOM 1585 C CA . PHE A 1 193 ? 23.481 11.855 -5.913 1.00 81.62 193 PHE A CA 1
ATOM 1586 C C . PHE A 1 193 ? 24.690 12.792 -6.051 1.00 81.62 193 PHE A C 1
ATOM 1588 O O . PHE A 1 193 ? 25.764 12.343 -6.438 1.00 81.62 193 PHE A O 1
ATOM 1595 N N . ALA A 1 194 ? 24.558 14.065 -5.662 1.00 82.62 194 ALA A N 1
ATOM 1596 C CA . ALA A 1 194 ? 25.665 15.022 -5.688 1.00 82.62 194 ALA A CA 1
ATOM 1597 C C . ALA A 1 194 ? 26.820 14.589 -4.774 1.00 82.62 194 ALA A C 1
ATOM 1599 O O . ALA A 1 194 ? 27.975 14.625 -5.189 1.00 82.62 194 ALA A O 1
ATOM 1600 N N . ILE A 1 195 ? 26.519 14.121 -3.557 1.00 82.31 195 ILE A N 1
ATOM 1601 C CA . ILE A 1 195 ? 27.531 13.559 -2.653 1.00 82.31 195 ILE A CA 1
ATOM 1602 C C . ILE A 1 195 ? 28.195 12.340 -3.293 1.00 82.31 195 ILE A C 1
ATOM 1604 O O . ILE A 1 195 ? 29.417 12.249 -3.264 1.00 82.31 195 ILE A O 1
ATOM 1608 N N . GLY A 1 196 ? 27.419 11.437 -3.897 1.00 76.25 196 GLY A N 1
ATOM 1609 C CA . GLY A 1 196 ? 27.942 10.258 -4.583 1.00 76.25 196 GLY A CA 1
ATOM 1610 C C . GLY A 1 196 ? 28.942 10.619 -5.682 1.00 76.25 196 GLY A C 1
ATOM 1611 O O . GLY A 1 196 ? 30.052 10.090 -5.690 1.00 76.25 196 GLY A O 1
ATOM 1612 N N . VAL A 1 197 ? 28.599 11.582 -6.544 1.00 76.75 197 VAL A N 1
ATOM 1613 C CA . VAL A 1 197 ? 29.495 12.085 -7.599 1.00 76.75 197 VAL A CA 1
ATOM 1614 C C . VAL A 1 197 ? 30.741 12.758 -7.005 1.00 76.75 197 VAL A C 1
ATOM 1616 O O . VAL A 1 197 ? 31.850 12.474 -7.448 1.00 76.75 197 VAL A O 1
ATOM 1619 N N . CYS A 1 198 ? 30.603 13.598 -5.974 1.00 77.56 198 CYS A N 1
ATOM 1620 C CA . CYS A 1 198 ? 31.745 14.258 -5.326 1.00 77.56 198 CYS A CA 1
ATOM 1621 C C . CYS A 1 198 ? 32.711 13.259 -4.669 1.00 77.56 198 CYS A C 1
ATOM 1623 O O . CYS A 1 198 ? 33.923 13.350 -4.858 1.00 77.56 198 CYS A O 1
ATOM 1625 N N . VAL A 1 199 ? 32.178 12.293 -3.913 1.00 74.88 199 VAL A N 1
ATOM 1626 C CA . VAL A 1 199 ? 32.952 11.212 -3.278 1.00 74.88 199 VAL A CA 1
ATOM 1627 C C . VAL A 1 199 ? 33.682 10.405 -4.344 1.00 74.88 199 VAL A C 1
ATOM 1629 O O . VAL A 1 199 ? 34.865 10.105 -4.198 1.00 74.88 199 VAL A O 1
ATOM 1632 N N . GLN A 1 200 ? 33.001 10.106 -5.446 1.00 70.50 200 GLN A N 1
ATOM 1633 C CA . GLN A 1 200 ? 33.592 9.407 -6.570 1.00 70.50 200 GLN A CA 1
ATOM 1634 C C . GLN A 1 200 ? 34.755 10.194 -7.187 1.00 70.50 200 GLN A C 1
ATOM 1636 O O . GLN A 1 200 ? 35.841 9.639 -7.309 1.00 70.50 200 GLN A O 1
ATOM 1641 N N . MET A 1 201 ? 34.572 11.473 -7.532 1.00 70.50 201 MET A N 1
ATOM 1642 C CA . MET A 1 201 ? 35.645 12.287 -8.123 1.00 70.50 201 MET A CA 1
ATOM 1643 C C . MET A 1 201 ? 36.861 12.429 -7.193 1.00 70.50 201 MET A C 1
ATOM 1645 O O . MET A 1 201 ? 37.983 12.539 -7.677 1.00 70.50 201 MET A O 1
ATOM 1649 N N . ALA A 1 202 ? 36.661 12.391 -5.871 1.00 72.00 202 ALA A N 1
ATOM 1650 C CA . ALA A 1 202 ? 37.739 12.500 -4.890 1.00 72.00 202 ALA A CA 1
ATOM 1651 C C . ALA A 1 202 ? 38.495 11.179 -4.623 1.00 72.00 202 ALA A C 1
ATOM 1653 O O . ALA A 1 202 ? 39.680 11.214 -4.299 1.00 72.00 202 ALA A O 1
ATOM 1654 N N . ILE A 1 203 ? 37.829 10.019 -4.726 1.00 65.12 203 ILE A N 1
ATOM 1655 C CA . ILE A 1 203 ? 38.362 8.703 -4.299 1.00 65.12 203 ILE A CA 1
ATOM 1656 C C . ILE A 1 203 ? 38.744 7.795 -5.495 1.00 65.12 203 ILE A C 1
ATOM 1658 O O . ILE A 1 203 ? 39.440 6.791 -5.318 1.00 65.12 203 ILE A O 1
ATOM 1662 N N . ALA A 1 204 ? 38.342 8.159 -6.720 1.00 56.31 204 ALA A N 1
ATOM 1663 C CA . ALA A 1 204 ? 38.432 7.336 -7.934 1.00 56.31 204 ALA A CA 1
ATOM 1664 C C . ALA A 1 204 ? 39.790 6.682 -8.277 1.00 56.31 204 ALA A C 1
ATOM 1666 O O . ALA A 1 204 ? 39.734 5.564 -8.781 1.00 56.31 204 ALA A O 1
ATOM 1667 N N . PRO A 1 205 ? 40.990 7.249 -8.030 1.00 58.50 205 PRO A N 1
ATOM 1668 C CA . PRO A 1 205 ? 42.198 6.607 -8.552 1.00 58.50 205 PRO A CA 1
ATOM 1669 C C . PRO A 1 205 ? 42.624 5.319 -7.824 1.00 58.50 205 PRO A C 1
ATOM 1671 O O . PRO A 1 205 ? 43.416 4.567 -8.380 1.00 58.50 205 PRO A O 1
ATOM 1674 N N . ASN A 1 206 ? 42.119 5.026 -6.614 1.00 58.47 206 ASN A N 1
ATOM 1675 C CA . ASN A 1 206 ? 42.665 3.935 -5.786 1.00 58.47 206 ASN A CA 1
ATOM 1676 C C . ASN A 1 206 ? 41.667 2.824 -5.401 1.00 58.47 206 ASN A C 1
ATOM 1678 O O . ASN A 1 206 ? 42.103 1.780 -4.921 1.00 58.47 206 ASN A O 1
ATOM 1682 N N . MET A 1 207 ? 40.347 3.022 -5.540 1.00 60.34 207 MET A N 1
ATOM 1683 C CA . MET A 1 207 ? 39.345 2.163 -4.876 1.00 60.34 207 MET A CA 1
ATOM 1684 C C . MET A 1 207 ? 38.080 1.886 -5.716 1.00 60.34 207 MET A C 1
ATOM 1686 O O . MET A 1 207 ? 36.958 2.058 -5.233 1.00 60.34 207 MET A O 1
ATOM 1690 N N . GLU A 1 208 ? 38.232 1.389 -6.948 1.00 62.47 208 GLU A N 1
ATOM 1691 C CA . GLU A 1 208 ? 37.106 1.003 -7.830 1.00 62.47 208 GLU A CA 1
ATOM 1692 C C . GLU A 1 208 ? 36.096 0.050 -7.155 1.00 62.47 208 GLU A C 1
ATOM 1694 O O . GLU A 1 208 ? 34.889 0.154 -7.359 1.00 62.47 208 GLU A O 1
ATOM 1699 N N . ARG A 1 209 ? 36.565 -0.841 -6.269 1.00 60.94 209 ARG A N 1
ATOM 1700 C CA . ARG A 1 209 ? 35.711 -1.824 -5.574 1.00 60.94 209 ARG A CA 1
ATOM 1701 C C . ARG A 1 209 ? 34.841 -1.223 -4.464 1.00 60.94 209 ARG A C 1
ATOM 1703 O O . ARG A 1 209 ? 33.758 -1.742 -4.205 1.00 60.94 209 ARG A O 1
ATOM 1710 N N . LEU A 1 210 ? 35.278 -0.139 -3.810 1.00 64.56 210 LEU A N 1
ATOM 1711 C CA . LEU A 1 210 ? 34.480 0.541 -2.773 1.00 64.56 210 LEU A CA 1
ATOM 1712 C C . LEU A 1 210 ? 33.374 1.413 -3.382 1.00 64.56 210 LEU A C 1
ATOM 1714 O O . LEU A 1 210 ? 32.352 1.645 -2.737 1.00 64.56 210 LEU A O 1
ATOM 1718 N N . LEU A 1 211 ? 33.550 1.840 -4.635 1.00 62.28 211 LEU A N 1
ATOM 1719 C CA . LEU A 1 211 ? 32.586 2.633 -5.399 1.00 62.28 211 LEU A CA 1
ATOM 1720 C C . LEU A 1 211 ? 31.225 1.927 -5.502 1.00 62.28 211 LEU A C 1
ATOM 1722 O O . LEU A 1 211 ? 30.184 2.566 -5.368 1.00 62.28 211 LEU A O 1
ATOM 1726 N N . LEU A 1 212 ? 31.232 0.594 -5.606 1.00 64.12 212 LEU A N 1
ATOM 1727 C CA . LEU A 1 212 ? 30.024 -0.231 -5.633 1.00 64.12 212 LEU A CA 1
ATOM 1728 C C . LEU A 1 212 ? 29.155 -0.044 -4.382 1.00 64.12 212 LEU A C 1
ATOM 1730 O O . LEU A 1 212 ? 27.946 0.140 -4.497 1.00 64.12 212 LEU A O 1
ATOM 1734 N N . ILE A 1 213 ? 29.752 -0.008 -3.187 1.00 69.25 213 ILE A N 1
ATOM 1735 C CA . ILE A 1 213 ? 29.013 0.147 -1.921 1.00 69.25 213 ILE A CA 1
ATOM 1736 C C . ILE A 1 213 ? 28.291 1.503 -1.875 1.00 69.25 213 ILE A C 1
ATOM 1738 O O . ILE A 1 213 ? 27.140 1.585 -1.434 1.00 69.25 213 ILE A O 1
ATOM 1742 N N . PHE A 1 214 ? 28.934 2.560 -2.379 1.00 73.81 214 PHE A N 1
ATOM 1743 C CA . PHE A 1 214 ? 28.370 3.910 -2.386 1.00 73.81 214 PHE A CA 1
ATOM 1744 C C . PHE A 1 214 ? 27.188 4.078 -3.339 1.00 73.81 214 PHE A C 1
ATOM 1746 O O . PHE A 1 214 ? 26.330 4.913 -3.067 1.00 73.81 214 PHE A O 1
ATOM 1753 N N . VAL A 1 215 ? 27.083 3.277 -4.403 1.00 73.88 215 VAL A N 1
ATOM 1754 C CA . VAL A 1 215 ? 25.918 3.326 -5.303 1.00 73.88 215 VAL A CA 1
ATOM 1755 C C . VAL A 1 215 ? 24.705 2.597 -4.701 1.00 73.88 215 VAL A C 1
ATOM 1757 O O . VAL A 1 215 ? 23.560 2.986 -4.943 1.00 73.88 215 VAL A O 1
ATOM 1760 N N . PHE A 1 216 ? 24.918 1.578 -3.858 1.00 81.31 216 PHE A N 1
ATO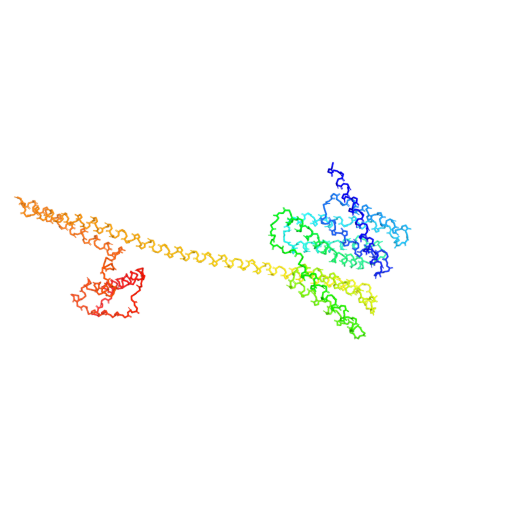M 1761 C CA . PHE A 1 216 ? 23.819 0.833 -3.226 1.00 81.31 216 PHE A CA 1
ATOM 1762 C C . PHE A 1 216 ? 23.256 1.496 -1.959 1.00 81.31 216 PHE A C 1
ATOM 1764 O O . PHE A 1 216 ? 22.068 1.347 -1.671 1.00 81.31 216 PHE A O 1
ATOM 1771 N N . LEU A 1 217 ? 24.058 2.241 -1.195 1.00 84.12 217 LEU A N 1
ATOM 1772 C CA . LEU A 1 217 ? 23.601 2.900 0.040 1.00 84.12 217 LEU A CA 1
ATOM 1773 C C . LEU A 1 217 ? 22.417 3.877 -0.190 1.00 84.12 217 LEU A C 1
ATOM 1775 O O . LEU A 1 217 ? 21.431 3.795 0.554 1.00 84.12 217 LEU A O 1
ATOM 1779 N N . PRO A 1 218 ? 22.421 4.722 -1.246 1.00 86.19 218 PRO A N 1
ATOM 1780 C CA . PRO A 1 218 ? 21.275 5.539 -1.640 1.00 86.19 218 PRO A CA 1
ATOM 1781 C C . PRO A 1 218 ? 19.986 4.739 -1.822 1.00 86.19 218 PRO A C 1
ATOM 1783 O O . PRO A 1 218 ? 18.931 5.196 -1.384 1.00 86.19 218 PRO A O 1
ATOM 1786 N N . ASN A 1 219 ? 20.062 3.540 -2.413 1.00 87.38 219 ASN A N 1
ATOM 1787 C CA . ASN A 1 219 ? 18.893 2.684 -2.623 1.00 87.38 219 ASN A CA 1
ATOM 1788 C C . ASN A 1 219 ? 18.243 2.301 -1.294 1.00 87.38 219 ASN A C 1
ATOM 1790 O O . ASN A 1 219 ? 17.029 2.424 -1.155 1.00 87.38 219 ASN A O 1
ATOM 1794 N N . VAL A 1 220 ? 19.040 1.889 -0.303 1.00 89.00 220 VAL A N 1
ATOM 1795 C CA . VAL A 1 220 ? 18.534 1.507 1.024 1.00 89.00 220 VAL A CA 1
ATOM 1796 C C . VAL A 1 220 ? 17.906 2.709 1.727 1.00 89.00 220 VAL A C 1
ATOM 1798 O O . VAL A 1 220 ? 16.770 2.629 2.194 1.00 89.00 220 VAL A O 1
ATOM 1801 N N . PHE A 1 221 ? 18.616 3.840 1.775 1.00 89.50 221 PHE A N 1
ATOM 1802 C CA . PHE A 1 221 ? 18.136 5.042 2.459 1.00 89.50 221 PHE A CA 1
ATOM 1803 C C . PHE A 1 221 ? 16.849 5.589 1.829 1.00 89.50 221 PHE A C 1
ATOM 1805 O O . PHE A 1 221 ? 15.881 5.899 2.531 1.00 89.50 221 PHE A O 1
ATOM 1812 N N . MET A 1 222 ? 16.815 5.687 0.499 1.00 88.69 222 MET A N 1
ATOM 1813 C CA . MET A 1 222 ? 15.660 6.212 -0.224 1.00 88.69 222 MET A CA 1
ATOM 1814 C C . MET A 1 222 ? 14.473 5.258 -0.168 1.00 88.69 222 MET A C 1
ATOM 1816 O O . MET A 1 222 ? 13.345 5.719 0.007 1.00 88.69 222 MET A O 1
ATOM 1820 N N . ALA A 1 223 ? 14.709 3.946 -0.241 1.00 89.81 223 ALA A N 1
ATOM 1821 C CA . ALA A 1 223 ? 13.660 2.956 -0.051 1.00 89.81 223 ALA A CA 1
ATOM 1822 C C . ALA A 1 223 ? 13.089 3.001 1.376 1.00 89.81 223 ALA A C 1
ATOM 1824 O O . ALA A 1 223 ? 11.873 2.966 1.546 1.00 89.81 223 ALA A O 1
ATOM 1825 N N . TYR A 1 224 ? 13.933 3.162 2.402 1.00 88.62 224 TYR A N 1
ATOM 1826 C CA . TYR A 1 224 ? 13.490 3.307 3.793 1.00 88.62 224 TYR A CA 1
ATOM 1827 C C . TYR A 1 224 ? 12.597 4.533 3.995 1.00 88.62 224 TYR A C 1
ATOM 1829 O O . TYR A 1 224 ? 11.510 4.444 4.569 1.00 88.62 224 TYR A O 1
ATOM 1837 N N . LYS A 1 225 ? 13.043 5.689 3.496 1.00 86.69 225 LYS A N 1
ATOM 1838 C CA . LYS A 1 225 ? 12.378 6.969 3.748 1.00 86.69 225 LYS A CA 1
ATOM 1839 C C . LYS A 1 225 ? 11.164 7.221 2.853 1.00 86.69 225 LYS A C 1
ATOM 1841 O O . LYS A 1 225 ? 10.223 7.886 3.284 1.00 86.69 225 LYS A O 1
ATOM 1846 N N . PHE A 1 226 ? 11.189 6.725 1.618 1.00 86.81 226 PHE A N 1
ATOM 1847 C CA . PHE A 1 226 ? 10.202 7.057 0.588 1.00 86.81 226 PHE A CA 1
ATOM 1848 C C . PHE A 1 226 ? 9.595 5.829 -0.113 1.00 86.81 226 PHE A C 1
ATOM 1850 O O . PHE A 1 226 ? 8.926 5.969 -1.140 1.00 86.81 226 PHE A O 1
ATOM 1857 N N . GLY A 1 227 ? 9.816 4.625 0.421 1.00 89.00 227 GLY A N 1
ATOM 1858 C CA . GLY A 1 227 ? 9.245 3.386 -0.097 1.00 89.00 227 GLY A CA 1
ATOM 1859 C C . GLY A 1 227 ? 9.663 3.107 -1.540 1.00 89.00 227 GLY A C 1
ATOM 1860 O O . GLY A 1 227 ? 10.808 3.316 -1.947 1.00 89.00 227 GLY A O 1
ATOM 1861 N N . TRP A 1 228 ? 8.711 2.650 -2.350 1.00 88.62 228 TRP A N 1
ATOM 1862 C CA . TRP A 1 228 ? 8.975 2.278 -3.740 1.00 88.62 228 TRP A CA 1
ATOM 1863 C C . TRP A 1 228 ? 9.399 3.457 -4.627 1.00 88.62 228 TRP A C 1
ATOM 1865 O O . TRP A 1 228 ? 10.231 3.271 -5.512 1.00 88.62 228 TRP A O 1
ATOM 1875 N N . GLN A 1 229 ? 8.871 4.664 -4.383 1.00 90.50 229 GLN A N 1
ATOM 1876 C CA . GLN A 1 229 ? 9.204 5.851 -5.180 1.00 90.50 229 GLN A CA 1
ATOM 1877 C C . GLN A 1 229 ? 10.681 6.209 -5.021 1.00 90.50 229 GLN A C 1
ATOM 1879 O O . GLN A 1 229 ? 11.378 6.455 -6.004 1.00 90.50 229 GLN A O 1
ATOM 1884 N N . GLY A 1 230 ? 11.166 6.183 -3.775 1.00 89.94 230 GLY A N 1
ATOM 1885 C CA . GLY A 1 230 ? 12.576 6.394 -3.473 1.00 89.94 230 GLY A CA 1
ATOM 1886 C C . GLY A 1 230 ? 13.462 5.308 -4.070 1.00 89.94 230 GLY A C 1
ATOM 1887 O O . GLY A 1 230 ? 14.490 5.631 -4.654 1.00 89.94 230 GLY A O 1
ATOM 1888 N N . GLY A 1 231 ? 13.043 4.042 -3.981 1.00 91.38 231 GLY A N 1
ATOM 1889 C CA . GLY A 1 231 ? 13.774 2.912 -4.559 1.00 91.38 231 GLY A CA 1
ATOM 1890 C C . GLY A 1 231 ? 13.951 3.010 -6.079 1.00 91.38 231 GLY A C 1
ATOM 1891 O O . GLY A 1 231 ? 15.055 2.816 -6.579 1.00 91.38 231 GLY A O 1
ATOM 1892 N N . VAL A 1 232 ? 12.892 3.369 -6.815 1.00 92.00 232 VAL A N 1
ATOM 1893 C CA . VAL A 1 232 ? 12.943 3.560 -8.278 1.00 92.00 232 VAL A CA 1
ATOM 1894 C C . VAL A 1 232 ? 13.799 4.770 -8.660 1.00 92.00 232 VAL A C 1
ATOM 1896 O O . VAL A 1 232 ? 14.584 4.698 -9.602 1.00 92.00 232 VAL A O 1
ATOM 1899 N N . LEU A 1 233 ? 13.680 5.889 -7.941 1.00 91.31 233 LEU A N 1
ATOM 1900 C CA . LEU A 1 233 ? 14.433 7.097 -8.286 1.00 91.31 233 LEU A CA 1
ATOM 1901 C C . LEU A 1 233 ? 15.925 6.956 -7.944 1.00 91.31 233 LEU A C 1
ATOM 1903 O O . LEU A 1 233 ? 16.777 7.373 -8.725 1.00 91.31 233 LEU A O 1
ATOM 1907 N N . ALA A 1 234 ? 16.247 6.298 -6.827 1.00 90.94 234 ALA A N 1
ATOM 1908 C CA . ALA A 1 234 ? 17.619 5.946 -6.470 1.00 90.94 234 ALA A CA 1
ATOM 1909 C C . ALA A 1 234 ? 18.231 4.923 -7.442 1.00 90.94 234 ALA A C 1
ATOM 1911 O O . ALA A 1 234 ? 19.402 5.056 -7.790 1.00 90.94 234 ALA A O 1
ATOM 1912 N N . ALA A 1 235 ? 17.437 3.973 -7.951 1.00 91.38 235 ALA A N 1
ATOM 1913 C CA . ALA A 1 235 ? 17.859 3.062 -9.012 1.00 91.38 235 ALA A CA 1
ATOM 1914 C C . ALA A 1 235 ? 18.325 3.832 -10.258 1.00 91.38 235 ALA A C 1
ATOM 1916 O O . ALA A 1 235 ? 19.472 3.693 -10.668 1.00 91.38 235 ALA A O 1
ATOM 1917 N N . VAL A 1 236 ? 17.481 4.714 -10.804 1.00 91.44 236 VAL A N 1
ATOM 1918 C CA . VAL A 1 236 ? 17.816 5.497 -12.007 1.00 91.44 236 VAL A CA 1
ATOM 1919 C C . VAL A 1 236 ? 19.016 6.417 -11.775 1.00 91.44 236 VAL A C 1
ATOM 1921 O O . VAL A 1 236 ? 19.923 6.460 -12.604 1.00 91.44 236 VAL A O 1
ATOM 1924 N N . LEU A 1 237 ? 19.059 7.129 -10.646 1.00 89.81 237 LEU A N 1
ATOM 1925 C CA . LEU A 1 237 ? 20.179 8.020 -10.335 1.00 89.81 237 LEU A CA 1
ATOM 1926 C C . LEU A 1 237 ? 21.482 7.257 -10.096 1.00 89.81 237 LEU A C 1
ATOM 1928 O O . LEU A 1 237 ? 22.524 7.678 -10.583 1.00 89.81 237 LEU A O 1
ATOM 1932 N N . GLY A 1 238 ? 21.442 6.127 -9.392 1.00 88.19 238 GLY A N 1
ATOM 1933 C CA . GLY A 1 238 ? 22.625 5.292 -9.195 1.00 88.19 238 GLY A CA 1
ATOM 1934 C C . GLY A 1 238 ? 23.127 4.688 -10.506 1.00 88.19 238 GLY A C 1
ATOM 1935 O O . GLY A 1 238 ? 24.329 4.670 -10.742 1.00 88.19 238 GLY A O 1
ATOM 1936 N N . SER A 1 239 ? 22.220 4.311 -11.407 1.00 88.94 239 SER A N 1
ATOM 1937 C CA . SER A 1 239 ? 22.552 3.861 -12.762 1.00 88.94 239 SER A CA 1
ATOM 1938 C C . SER A 1 239 ? 23.197 4.963 -13.605 1.00 88.94 239 SER A C 1
ATOM 1940 O O . SER A 1 239 ? 24.170 4.720 -14.323 1.00 88.94 239 SER A O 1
ATOM 1942 N N . LEU A 1 240 ? 22.720 6.202 -13.467 1.00 88.25 240 LEU A N 1
ATOM 1943 C CA . LEU A 1 240 ? 23.356 7.367 -14.079 1.00 88.25 240 LEU A CA 1
ATOM 1944 C C . LEU A 1 240 ? 24.745 7.619 -13.476 1.00 88.25 240 LEU A C 1
ATOM 1946 O O . LEU A 1 240 ? 25.685 7.899 -14.214 1.00 88.25 240 LEU A O 1
ATOM 1950 N N . MET A 1 241 ? 24.901 7.443 -12.162 1.00 84.88 241 MET A N 1
ATOM 1951 C CA . MET A 1 241 ? 26.193 7.548 -11.484 1.00 84.88 241 MET A CA 1
ATOM 1952 C C . MET A 1 241 ? 27.196 6.520 -12.020 1.00 84.88 241 MET A C 1
ATOM 1954 O O . MET A 1 241 ? 28.276 6.920 -12.436 1.00 84.88 241 MET A O 1
ATOM 1958 N N . ILE A 1 242 ? 26.816 5.236 -12.102 1.00 85.69 242 ILE A N 1
ATOM 1959 C CA . ILE A 1 242 ? 27.653 4.157 -12.664 1.00 85.69 242 ILE A CA 1
ATOM 1960 C C . ILE A 1 242 ? 28.072 4.493 -14.101 1.00 85.69 242 ILE A C 1
ATOM 1962 O O . ILE A 1 242 ? 29.228 4.311 -14.483 1.00 85.69 242 ILE A O 1
ATOM 1966 N N . THR A 1 243 ? 27.144 5.028 -14.894 1.00 85.12 243 THR A N 1
ATOM 1967 C CA . THR A 1 243 ? 27.416 5.420 -16.281 1.00 85.12 243 THR A CA 1
ATOM 1968 C C . THR A 1 243 ? 28.449 6.549 -16.364 1.00 85.12 243 THR A C 1
ATOM 1970 O O . THR A 1 243 ? 29.390 6.475 -17.153 1.00 85.12 243 THR A O 1
ATOM 1973 N N . VAL A 1 244 ? 28.326 7.567 -15.505 1.00 82.88 244 VAL A N 1
ATOM 1974 C CA . VAL A 1 244 ? 29.319 8.648 -15.381 1.00 82.88 244 VAL A CA 1
ATOM 1975 C C . VAL A 1 244 ? 30.662 8.104 -14.886 1.00 82.88 244 VAL A C 1
ATOM 1977 O O . VAL A 1 244 ? 31.709 8.557 -15.341 1.00 82.88 244 VAL A O 1
ATOM 1980 N N . THR A 1 245 ? 30.664 7.105 -13.996 1.00 78.25 245 THR A N 1
ATOM 1981 C CA . THR A 1 245 ? 31.889 6.420 -13.557 1.00 78.25 245 THR A CA 1
ATOM 1982 C C . THR A 1 245 ? 32.631 5.769 -14.701 1.00 78.25 245 THR A C 1
ATOM 1984 O O . THR A 1 245 ? 33.824 6.019 -14.850 1.00 78.25 245 THR A O 1
ATOM 1987 N N . ARG A 1 246 ? 31.933 5.000 -15.538 1.00 81.44 246 ARG A N 1
ATOM 1988 C CA . ARG A 1 246 ? 32.546 4.377 -16.712 1.00 81.44 246 ARG A CA 1
ATOM 1989 C C . ARG A 1 246 ? 33.241 5.408 -17.598 1.00 81.44 246 ARG A C 1
ATOM 1991 O O . ARG A 1 246 ? 34.368 5.186 -18.024 1.00 81.44 246 ARG A O 1
ATOM 1998 N N . GLN A 1 247 ? 32.610 6.563 -17.806 1.00 80.12 247 GLN A N 1
ATOM 1999 C CA . GLN A 1 247 ? 33.173 7.631 -18.630 1.00 80.12 247 GLN A CA 1
ATOM 2000 C C . GLN A 1 247 ? 34.365 8.348 -17.972 1.00 80.12 247 GLN A C 1
ATOM 2002 O O . GLN A 1 247 ? 35.318 8.703 -18.659 1.00 80.12 247 GLN A O 1
ATOM 2007 N N . ALA A 1 248 ? 34.318 8.584 -16.658 1.00 76.25 248 ALA A N 1
ATOM 2008 C CA . ALA A 1 248 ? 35.326 9.378 -15.956 1.00 76.25 248 ALA A CA 1
ATOM 2009 C C . ALA A 1 248 ? 36.579 8.581 -15.561 1.00 76.25 248 ALA A C 1
ATOM 2011 O O . ALA A 1 248 ? 37.676 9.133 -15.588 1.00 76.25 248 ALA A O 1
ATOM 2012 N N . SER A 1 249 ? 36.426 7.314 -15.161 1.00 72.00 249 SER A N 1
ATOM 2013 C CA . SER A 1 249 ? 37.533 6.486 -14.661 1.00 72.00 249 SER A CA 1
ATOM 2014 C C . SER A 1 249 ? 37.904 5.320 -15.575 1.00 72.00 249 SER A C 1
ATOM 2016 O O . SER A 1 249 ? 38.881 4.638 -15.293 1.00 72.00 249 SER A O 1
ATOM 2018 N N . GLY A 1 250 ? 37.136 5.056 -16.639 1.00 71.50 250 GLY A N 1
ATOM 2019 C CA . GLY A 1 250 ? 37.324 3.865 -17.475 1.00 71.50 250 GLY A CA 1
ATOM 2020 C C . GLY A 1 250 ? 36.936 2.553 -16.781 1.00 71.50 250 GLY A C 1
ATOM 2021 O O . GLY A 1 250 ? 37.261 1.480 -17.278 1.00 71.50 250 GLY A O 1
ATOM 2022 N N . ALA A 1 251 ? 36.247 2.614 -15.635 1.00 70.75 251 ALA A N 1
ATOM 2023 C CA . ALA A 1 251 ? 35.731 1.424 -14.956 1.00 70.75 251 ALA A CA 1
ATOM 2024 C C . ALA A 1 251 ? 34.659 0.727 -15.818 1.00 70.75 251 ALA A C 1
ATOM 2026 O O . ALA A 1 251 ? 33.964 1.393 -16.579 1.00 70.75 251 ALA A O 1
ATOM 2027 N N . PHE A 1 252 ? 34.470 -0.589 -15.659 1.00 74.75 252 PHE A N 1
ATOM 2028 C CA . PHE A 1 252 ? 33.550 -1.405 -16.478 1.00 74.75 252 PHE A CA 1
ATOM 2029 C C . PHE A 1 252 ? 33.951 -1.425 -17.964 1.00 74.75 252 PHE A C 1
ATOM 2031 O O . PHE A 1 252 ? 33.289 -0.843 -18.831 1.00 74.75 252 PHE A O 1
ATOM 2038 N N . HIS A 1 253 ? 35.072 -2.097 -18.246 1.00 72.31 253 HIS A N 1
ATOM 2039 C CA . HIS A 1 253 ? 35.590 -2.256 -19.609 1.00 72.31 253 HIS A CA 1
ATOM 2040 C C . HIS A 1 253 ? 34.653 -3.109 -20.475 1.00 72.31 253 HIS A C 1
ATOM 2042 O O . HIS A 1 253 ? 34.535 -2.860 -21.673 1.00 72.31 253 HIS A O 1
ATOM 2048 N N . ASP A 1 254 ? 33.972 -4.086 -19.870 1.00 85.12 254 ASP A N 1
ATOM 2049 C CA . ASP A 1 254 ? 32.994 -4.930 -20.551 1.00 85.12 254 ASP A CA 1
ATOM 2050 C C . ASP A 1 254 ? 31.574 -4.352 -20.420 1.00 85.12 254 ASP A C 1
ATOM 2052 O O . ASP A 1 254 ? 31.108 -4.004 -19.330 1.00 85.12 254 ASP A O 1
ATOM 2056 N N . LEU A 1 255 ? 30.860 -4.278 -21.544 1.00 86.31 255 LEU A N 1
ATOM 2057 C CA . LEU A 1 255 ? 29.477 -3.807 -21.600 1.00 86.31 255 LEU A CA 1
ATOM 2058 C C . LEU A 1 255 ? 28.542 -4.720 -20.797 1.00 86.31 255 LEU A C 1
ATOM 2060 O O . LEU A 1 255 ? 27.633 -4.234 -20.123 1.00 86.31 255 LEU A O 1
ATOM 2064 N N . ALA A 1 256 ? 28.791 -6.033 -20.821 1.00 88.19 256 ALA A N 1
ATOM 2065 C CA . ALA A 1 256 ? 27.993 -6.987 -20.057 1.00 88.19 256 ALA A CA 1
ATOM 2066 C C . ALA A 1 256 ? 28.163 -6.788 -18.542 1.00 88.19 256 ALA A C 1
ATOM 2068 O O . ALA A 1 256 ? 27.196 -6.922 -17.789 1.00 88.19 256 ALA A O 1
ATOM 2069 N N . GLU A 1 257 ? 29.366 -6.419 -18.091 1.00 87.62 257 GLU A N 1
ATOM 2070 C CA . GLU A 1 257 ? 29.625 -6.085 -16.690 1.00 87.62 257 GLU A CA 1
ATOM 2071 C C . GLU A 1 257 ? 28.824 -4.843 -16.276 1.00 87.62 257 GLU A C 1
ATOM 2073 O O . GLU A 1 257 ? 28.104 -4.883 -15.275 1.00 87.62 257 GLU A O 1
ATOM 2078 N N . LEU A 1 258 ? 28.865 -3.774 -17.082 1.00 88.31 258 LEU A N 1
ATOM 2079 C CA . LEU A 1 258 ? 28.075 -2.565 -16.841 1.00 88.31 258 LEU A CA 1
ATOM 2080 C C . LEU A 1 258 ? 26.580 -2.890 -16.722 1.00 88.31 258 LEU A C 1
ATOM 2082 O O . LEU A 1 258 ? 25.940 -2.511 -15.742 1.00 88.31 258 LEU A O 1
ATOM 2086 N N . GLU A 1 259 ? 26.014 -3.589 -17.702 1.00 91.50 259 GLU A N 1
ATOM 2087 C CA . GLU A 1 259 ? 24.585 -3.907 -17.731 1.00 91.50 259 GLU A CA 1
ATOM 2088 C C . GLU A 1 259 ? 24.144 -4.780 -16.558 1.00 91.50 259 GLU A C 1
ATOM 2090 O O . GLU A 1 259 ? 23.078 -4.552 -15.976 1.00 91.50 259 GLU A O 1
ATOM 2095 N N . LEU A 1 260 ? 24.981 -5.741 -16.159 1.00 90.88 260 LEU A N 1
ATOM 2096 C CA . LEU A 1 260 ? 24.735 -6.557 -14.978 1.00 90.88 260 LEU A CA 1
ATOM 2097 C C . LEU A 1 260 ? 24.699 -5.690 -13.716 1.00 90.88 260 LEU A C 1
ATOM 2099 O O . LEU A 1 260 ? 23.809 -5.867 -12.879 1.00 90.88 260 LEU A O 1
ATOM 2103 N N . PHE A 1 261 ? 25.609 -4.721 -13.587 1.00 89.00 261 PHE A N 1
ATOM 2104 C CA . PHE A 1 261 ? 25.615 -3.786 -12.463 1.00 89.00 261 PHE A CA 1
ATOM 2105 C C . PHE A 1 261 ? 24.397 -2.861 -12.458 1.00 89.00 261 PHE A C 1
ATOM 2107 O O . PHE A 1 261 ? 23.746 -2.740 -11.417 1.00 89.00 261 PHE A O 1
ATOM 2114 N N . LEU A 1 262 ? 24.041 -2.268 -13.601 1.00 91.38 262 LEU A N 1
ATOM 2115 C CA . LEU A 1 262 ? 22.846 -1.428 -13.745 1.00 91.38 262 LEU A CA 1
ATOM 2116 C C . LEU A 1 262 ? 21.573 -2.209 -13.384 1.00 91.38 262 LEU A C 1
ATOM 2118 O O . LEU A 1 262 ? 20.770 -1.763 -12.562 1.00 91.38 262 LEU A O 1
ATOM 2122 N N . SER A 1 263 ? 21.425 -3.420 -13.928 1.00 93.00 263 SER A N 1
ATOM 2123 C CA . SER A 1 263 ? 20.301 -4.315 -13.638 1.00 93.00 263 SER A CA 1
ATOM 2124 C C . SER A 1 263 ? 20.228 -4.697 -12.162 1.00 93.00 263 SER A C 1
ATOM 2126 O O . SER A 1 263 ? 19.162 -4.612 -11.551 1.00 93.00 263 SER A O 1
ATOM 2128 N N . THR A 1 264 ? 21.354 -5.093 -11.565 1.00 92.12 264 THR A N 1
ATOM 2129 C CA . THR A 1 264 ? 21.417 -5.517 -10.158 1.00 92.12 264 THR A CA 1
ATOM 2130 C C . THR A 1 264 ? 21.078 -4.358 -9.224 1.00 92.12 264 THR A C 1
ATOM 2132 O O . THR A 1 264 ? 20.292 -4.512 -8.289 1.00 92.12 264 THR A O 1
ATOM 2135 N N . GLN A 1 265 ? 21.620 -3.173 -9.494 1.00 90.56 265 GLN A N 1
ATOM 2136 C CA . GLN A 1 265 ? 21.387 -1.971 -8.701 1.00 90.56 265 GLN A CA 1
ATOM 2137 C C . GLN A 1 265 ? 19.946 -1.482 -8.793 1.00 90.56 265 GLN A C 1
ATOM 2139 O O . GLN A 1 265 ? 19.349 -1.148 -7.764 1.00 90.56 265 GLN A O 1
ATOM 2144 N N . ALA A 1 266 ? 19.354 -1.520 -9.982 1.00 92.31 266 ALA A N 1
ATOM 2145 C CA . ALA A 1 266 ? 17.956 -1.178 -10.153 1.00 92.31 266 ALA A CA 1
ATOM 2146 C C . ALA A 1 266 ? 17.014 -2.205 -9.510 1.00 92.31 266 ALA A C 1
ATOM 2148 O O . ALA A 1 266 ? 16.063 -1.822 -8.822 1.00 92.31 266 ALA A O 1
ATOM 2149 N N . LEU A 1 267 ? 17.309 -3.503 -9.644 1.00 93.50 267 LEU A N 1
ATOM 2150 C CA . LEU A 1 267 ? 16.545 -4.564 -8.993 1.00 93.50 267 LEU A CA 1
ATOM 2151 C C . LEU A 1 267 ? 16.604 -4.442 -7.466 1.00 93.50 267 LEU A C 1
ATOM 2153 O O . LEU A 1 267 ? 15.569 -4.550 -6.809 1.00 93.50 267 LEU A O 1
ATOM 2157 N N . LEU A 1 268 ? 17.775 -4.162 -6.888 1.00 92.19 268 LEU A N 1
ATOM 2158 C CA . LEU A 1 268 ? 17.929 -3.948 -5.445 1.00 92.19 268 LEU A CA 1
ATOM 2159 C C . LEU A 1 268 ? 17.122 -2.739 -4.962 1.00 92.19 268 LEU A C 1
ATOM 2161 O O . LEU A 1 268 ? 16.366 -2.857 -3.999 1.00 92.19 268 LEU A O 1
ATOM 2165 N N . GLY A 1 269 ? 17.226 -1.595 -5.646 1.00 90.31 269 GLY A N 1
ATOM 2166 C CA . GLY A 1 269 ? 16.458 -0.396 -5.296 1.00 90.31 269 GLY A CA 1
ATOM 2167 C C . GLY A 1 269 ? 14.951 -0.641 -5.326 1.00 90.31 269 GLY A C 1
ATOM 2168 O O . GLY A 1 269 ? 14.234 -0.287 -4.387 1.00 90.31 269 GLY A O 1
ATOM 2169 N N . MET A 1 270 ? 14.465 -1.330 -6.357 1.00 90.94 270 MET A N 1
ATOM 2170 C CA . MET A 1 270 ? 13.049 -1.661 -6.483 1.00 90.94 270 MET A CA 1
ATOM 2171 C C . MET A 1 270 ? 12.564 -2.704 -5.490 1.00 90.94 270 MET A C 1
ATOM 2173 O O . MET A 1 270 ? 11.503 -2.522 -4.899 1.00 90.94 270 MET A O 1
ATOM 2177 N N . THR A 1 271 ? 13.301 -3.797 -5.302 1.00 92.75 271 THR A N 1
ATOM 2178 C CA . THR A 1 271 ? 12.900 -4.878 -4.389 1.00 92.75 271 THR A CA 1
ATOM 2179 C C . THR A 1 271 ? 12.872 -4.389 -2.945 1.00 92.75 271 THR A C 1
ATOM 2181 O O . THR A 1 271 ? 11.887 -4.638 -2.249 1.00 92.75 271 THR A O 1
ATOM 2184 N N . LEU A 1 272 ? 13.869 -3.603 -2.523 1.00 92.19 272 LEU A N 1
ATOM 2185 C CA . LEU A 1 272 ? 13.861 -2.923 -1.226 1.00 92.19 272 LEU A CA 1
ATOM 2186 C C . LEU A 1 272 ? 12.702 -1.932 -1.123 1.00 92.19 272 LEU A C 1
ATOM 2188 O O . LEU A 1 272 ? 11.964 -1.954 -0.139 1.00 92.19 272 LEU A O 1
ATOM 2192 N N . GLY A 1 273 ? 12.492 -1.106 -2.152 1.00 90.12 273 GLY A N 1
ATOM 2193 C CA . GLY A 1 273 ? 11.376 -0.165 -2.203 1.00 90.12 273 GLY A CA 1
ATOM 2194 C C . GLY A 1 273 ? 10.018 -0.853 -2.045 1.00 90.12 273 GLY A C 1
ATOM 2195 O O . GLY A 1 273 ? 9.201 -0.428 -1.232 1.00 90.12 273 GLY A O 1
ATOM 2196 N N . ILE A 1 274 ? 9.788 -1.954 -2.765 1.00 90.69 274 ILE A N 1
ATOM 2197 C CA . ILE A 1 274 ? 8.580 -2.787 -2.683 1.00 90.69 274 ILE A CA 1
ATOM 2198 C C . ILE A 1 274 ? 8.423 -3.393 -1.283 1.00 90.69 274 ILE A C 1
ATOM 2200 O O . ILE A 1 274 ? 7.344 -3.294 -0.693 1.00 90.69 274 ILE A O 1
ATOM 2204 N N . ALA A 1 275 ? 9.481 -4.003 -0.744 1.00 91.81 275 ALA A N 1
ATOM 2205 C CA . ALA A 1 275 ? 9.453 -4.683 0.547 1.00 91.81 275 ALA A CA 1
ATOM 2206 C C . ALA A 1 275 ? 9.150 -3.715 1.698 1.00 91.81 275 ALA A C 1
ATOM 2208 O O . ALA A 1 275 ? 8.239 -3.959 2.491 1.00 91.81 275 ALA A O 1
ATOM 2209 N N . ILE A 1 276 ? 9.855 -2.583 1.743 1.00 89.31 276 ILE A N 1
ATOM 2210 C CA . ILE A 1 276 ? 9.678 -1.562 2.778 1.00 89.31 276 ILE A CA 1
ATOM 2211 C C . ILE A 1 276 ? 8.288 -0.945 2.681 1.00 89.31 276 ILE A C 1
ATOM 2213 O O . ILE A 1 276 ? 7.607 -0.782 3.691 1.00 89.31 276 ILE A O 1
ATOM 2217 N N . SER A 1 277 ? 7.826 -0.650 1.470 1.00 86.56 277 SER A N 1
ATOM 2218 C CA . SER A 1 277 ? 6.511 -0.051 1.275 1.00 86.56 277 SER A CA 1
ATOM 2219 C C . SER A 1 277 ? 5.384 -1.016 1.689 1.00 86.56 277 SER A C 1
ATOM 2221 O O . SER A 1 277 ? 4.430 -0.606 2.352 1.00 86.56 277 SER A O 1
ATOM 2223 N N . ARG A 1 278 ? 5.532 -2.327 1.425 1.00 89.56 278 ARG A N 1
ATOM 2224 C CA . ARG A 1 278 ? 4.628 -3.372 1.943 1.00 89.56 278 ARG A CA 1
ATOM 2225 C C . ARG A 1 278 ? 4.660 -3.451 3.473 1.00 89.56 278 ARG A C 1
ATOM 2227 O O . ARG A 1 278 ? 3.604 -3.565 4.097 1.00 89.56 278 ARG A O 1
ATOM 2234 N N . GLN A 1 279 ? 5.844 -3.382 4.079 1.00 90.12 279 GLN A N 1
ATOM 2235 C CA . GLN A 1 279 ? 6.010 -3.405 5.533 1.00 90.12 279 GLN A CA 1
ATOM 2236 C C . GLN A 1 279 ? 5.351 -2.188 6.198 1.00 90.12 279 GLN A C 1
ATOM 2238 O O . GLN A 1 279 ? 4.607 -2.344 7.166 1.00 90.12 279 GLN A O 1
ATOM 2243 N N . GLN A 1 280 ? 5.571 -0.986 5.659 1.00 85.25 280 GLN A N 1
ATOM 2244 C CA . GLN A 1 280 ? 4.955 0.249 6.148 1.00 85.25 280 GLN A CA 1
ATOM 2245 C C . GLN A 1 280 ? 3.428 0.194 6.044 1.00 85.25 280 GLN A C 1
ATOM 2247 O O . GLN A 1 280 ? 2.734 0.557 6.994 1.00 85.25 280 GLN A O 1
ATOM 2252 N N . GLN A 1 281 ? 2.895 -0.321 4.931 1.00 85.62 281 GLN A N 1
ATOM 2253 C CA . GLN A 1 281 ? 1.454 -0.484 4.753 1.00 85.62 281 GLN A CA 1
ATOM 2254 C C . GLN A 1 281 ? 0.861 -1.447 5.798 1.00 85.62 281 GLN A C 1
ATOM 2256 O O . GLN A 1 281 ? -0.162 -1.140 6.412 1.00 85.62 281 GLN A O 1
ATOM 2261 N N . LEU A 1 282 ? 1.512 -2.589 6.046 1.00 90.12 282 LEU A N 1
ATOM 2262 C CA . LEU A 1 282 ? 1.062 -3.549 7.057 1.00 90.12 282 LEU A CA 1
ATOM 2263 C C . LEU A 1 282 ? 1.087 -2.942 8.468 1.00 90.12 282 LEU A C 1
ATOM 2265 O O . LEU A 1 282 ? 0.120 -3.090 9.212 1.00 90.12 282 LEU A O 1
ATOM 2269 N N . ALA A 1 283 ? 2.148 -2.209 8.812 1.00 90.62 283 ALA A N 1
ATOM 2270 C CA . ALA A 1 283 ? 2.267 -1.526 10.099 1.00 90.62 283 ALA A CA 1
ATOM 2271 C C . ALA A 1 283 ? 1.152 -0.486 10.309 1.00 90.62 283 ALA A C 1
ATOM 2273 O O . ALA A 1 283 ? 0.564 -0.415 11.388 1.00 90.62 283 ALA A O 1
ATOM 2274 N N . GLN A 1 284 ? 0.805 0.279 9.269 1.00 88.12 284 GLN A N 1
ATOM 2275 C CA . GLN A 1 284 ? -0.304 1.235 9.325 1.00 88.12 284 GLN A CA 1
ATOM 2276 C C . GLN A 1 284 ? -1.658 0.543 9.509 1.00 88.12 284 GLN A C 1
ATOM 2278 O O . GLN A 1 284 ? -2.465 1.001 10.317 1.00 88.12 284 GLN A O 1
ATOM 2283 N N . HIS A 1 285 ? -1.914 -0.558 8.795 1.00 89.00 285 HIS A N 1
ATOM 2284 C CA . HIS A 1 285 ? -3.145 -1.331 8.977 1.00 89.00 285 HIS A CA 1
ATOM 2285 C C . HIS A 1 285 ? -3.252 -1.893 10.395 1.00 89.00 285 HIS A C 1
ATOM 2287 O O . HIS A 1 285 ? -4.295 -1.731 11.022 1.00 89.00 285 HIS A O 1
ATOM 2293 N N . LEU A 1 286 ? -2.177 -2.485 10.922 1.00 95.31 286 LEU A N 1
ATOM 2294 C CA . LEU A 1 286 ? -2.140 -2.993 12.295 1.00 95.31 286 LEU A CA 1
ATOM 2295 C C . LEU A 1 286 ? -2.408 -1.888 13.317 1.00 95.31 286 LEU A C 1
ATOM 2297 O O . LEU A 1 286 ? -3.197 -2.086 14.236 1.00 95.31 286 LEU A O 1
ATOM 2301 N N . HIS A 1 287 ? -1.809 -0.709 13.138 1.00 93.31 287 HIS A N 1
ATOM 2302 C CA . HIS A 1 287 ? -2.040 0.418 14.036 1.00 93.31 287 HIS A CA 1
ATOM 2303 C C . HIS A 1 287 ? -3.502 0.896 14.005 1.00 93.31 287 HIS A C 1
ATOM 2305 O O . HIS A 1 287 ? -4.091 1.135 15.056 1.00 93.31 287 HIS A O 1
ATOM 2311 N N . ARG A 1 288 ? -4.122 0.972 12.817 1.00 93.38 288 ARG A N 1
ATOM 2312 C CA . ARG A 1 288 ? -5.549 1.318 12.682 1.00 93.38 288 ARG A CA 1
ATOM 2313 C C . ARG A 1 288 ? -6.453 0.285 13.352 1.00 93.38 288 ARG A C 1
ATOM 2315 O O . ARG A 1 288 ? -7.316 0.680 14.128 1.00 93.38 288 ARG A O 1
ATOM 2322 N N . TYR A 1 289 ? -6.226 -1.006 13.098 1.00 93.81 289 TYR A N 1
ATOM 2323 C CA . TYR A 1 289 ? -6.993 -2.083 13.730 1.00 93.81 289 TYR A CA 1
ATOM 2324 C C . TYR A 1 289 ? -6.855 -2.063 15.252 1.00 93.81 289 TYR A C 1
ATOM 2326 O O . TYR A 1 289 ? -7.851 -2.199 15.955 1.00 93.81 289 TYR A O 1
ATOM 2334 N N . ARG A 1 290 ? -5.641 -1.836 15.770 1.00 96.38 290 ARG A N 1
ATOM 2335 C CA . ARG A 1 290 ? -5.412 -1.713 17.213 1.00 96.38 290 ARG A CA 1
ATOM 2336 C C . ARG A 1 290 ? -6.219 -0.561 17.810 1.00 96.38 290 ARG A C 1
ATOM 2338 O O . ARG A 1 290 ? -6.903 -0.759 18.806 1.00 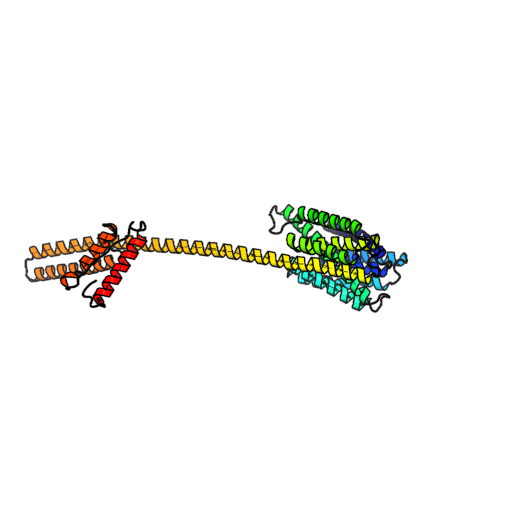96.38 290 ARG A O 1
ATOM 2345 N N . ASN A 1 291 ? -6.183 0.613 17.181 1.00 95.88 291 ASN A N 1
ATOM 2346 C CA . ASN A 1 291 ? -6.904 1.786 17.676 1.00 95.88 291 ASN A CA 1
ATOM 2347 C C . ASN A 1 291 ? -8.432 1.594 17.607 1.00 95.88 291 ASN A C 1
ATOM 2349 O O . ASN A 1 291 ? -9.136 2.009 18.522 1.00 95.88 291 ASN A O 1
ATOM 2353 N N . GLN A 1 292 ? -8.948 0.938 16.561 1.00 96.06 292 GLN A N 1
ATOM 2354 C CA . GLN A 1 292 ? -10.370 0.579 16.465 1.00 96.06 292 GLN A CA 1
ATOM 2355 C C . GLN A 1 292 ? -10.782 -0.388 17.578 1.00 96.06 292 GLN A C 1
ATOM 2357 O O . GLN A 1 292 ? -11.776 -0.153 18.258 1.00 96.06 292 GLN A O 1
ATOM 2362 N N . LEU A 1 293 ? -9.980 -1.427 17.819 1.00 97.19 293 LEU A N 1
ATOM 2363 C CA . LEU A 1 293 ? -10.236 -2.390 18.887 1.00 97.19 293 LEU A CA 1
ATOM 2364 C C . LEU A 1 293 ? -10.224 -1.721 20.269 1.00 97.19 293 LEU A C 1
ATOM 2366 O O . LEU A 1 293 ? -11.097 -1.984 21.091 1.00 97.19 293 LEU A O 1
ATOM 2370 N N . GLU A 1 294 ? -9.268 -0.826 20.529 1.00 97.00 294 GLU A N 1
ATOM 2371 C CA . GLU A 1 294 ? -9.216 -0.049 21.774 1.00 97.00 294 GLU A CA 1
ATOM 2372 C C . GLU A 1 294 ? -10.483 0.807 21.962 1.00 97.00 294 GLU A C 1
ATOM 2374 O O . GLU A 1 294 ? -11.045 0.839 23.060 1.00 97.00 294 GLU A O 1
ATOM 2379 N N . GLN A 1 295 ? -10.986 1.443 20.899 1.00 96.69 295 GLN A N 1
ATOM 2380 C CA . GLN A 1 295 ? -12.227 2.228 20.935 1.00 96.69 295 GLN A CA 1
ATOM 2381 C C . GLN A 1 295 ? -13.474 1.365 21.171 1.00 96.69 295 GLN A C 1
ATOM 2383 O O . GLN A 1 295 ? -14.349 1.745 21.956 1.00 96.69 295 GLN A O 1
ATOM 2388 N N . GLU A 1 296 ? -13.559 0.195 20.537 1.00 96.81 296 GLU A N 1
ATOM 2389 C CA . GLU A 1 296 ? -14.651 -0.758 20.756 1.00 96.81 296 GLU A CA 1
ATOM 2390 C C . GLU A 1 296 ? -14.651 -1.283 22.194 1.00 96.81 296 GLU A C 1
ATOM 2392 O O . GLU A 1 296 ? -15.699 -1.313 22.843 1.00 96.81 296 GLU A O 1
ATOM 2397 N N . LEU A 1 297 ? -13.478 -1.625 22.738 1.00 97.44 297 LEU A N 1
ATOM 2398 C CA . LEU A 1 297 ? -13.340 -2.062 24.128 1.00 97.44 297 LEU A CA 1
ATOM 2399 C C . LEU A 1 297 ? -13.752 -0.967 25.116 1.00 97.44 297 LEU A C 1
ATOM 2401 O O . LEU A 1 297 ? -14.464 -1.253 26.079 1.00 97.44 297 LEU A O 1
ATOM 2405 N N . GLN A 1 298 ? -13.351 0.284 24.879 1.00 96.62 298 GLN A N 1
ATOM 2406 C CA . GLN A 1 298 ? -13.770 1.416 25.711 1.00 96.62 298 GLN A CA 1
ATOM 2407 C C . GLN A 1 298 ? -15.281 1.650 25.641 1.00 96.62 298 GLN A C 1
ATOM 2409 O O . GLN A 1 298 ? -15.919 1.852 26.673 1.00 96.62 298 GLN A O 1
ATOM 2414 N N . THR A 1 299 ? -15.866 1.583 24.445 1.00 96.25 299 THR A N 1
ATOM 2415 C CA . THR A 1 299 ? -17.318 1.710 24.259 1.00 96.25 299 THR A CA 1
ATOM 2416 C C . THR A 1 299 ? -18.059 0.598 24.992 1.00 96.25 299 THR A C 1
ATOM 2418 O O . THR A 1 299 ? -19.010 0.868 25.721 1.00 96.25 299 THR A O 1
ATOM 2421 N N . ARG A 1 300 ? -17.586 -0.647 24.871 1.00 96.31 300 ARG A N 1
ATOM 2422 C CA . ARG A 1 300 ? -18.178 -1.798 25.555 1.00 96.31 300 ARG A CA 1
ATOM 2423 C C . ARG A 1 300 ? -18.112 -1.661 27.075 1.00 96.31 300 ARG A C 1
ATOM 2425 O O . ARG A 1 300 ? -19.109 -1.942 27.729 1.00 96.31 300 ARG A O 1
ATOM 2432 N N . ARG A 1 301 ? -16.985 -1.203 27.634 1.00 93.88 301 ARG A N 1
ATOM 2433 C CA . ARG A 1 301 ? -16.858 -0.941 29.081 1.00 93.88 301 ARG A CA 1
ATOM 2434 C C . ARG A 1 301 ? -17.874 0.098 29.556 1.00 93.88 301 ARG A C 1
ATOM 2436 O O . ARG A 1 301 ? -18.634 -0.193 30.468 1.00 93.88 301 ARG A O 1
ATOM 2443 N N . LYS A 1 302 ? -17.983 1.231 28.857 1.00 94.56 302 LYS A N 1
ATOM 2444 C CA . LYS A 1 302 ? -18.965 2.281 29.180 1.00 94.56 302 LYS A CA 1
ATOM 2445 C C . LYS A 1 302 ? -20.414 1.799 29.088 1.00 94.56 302 LYS A C 1
ATOM 2447 O O . LYS A 1 302 ? -21.257 2.231 29.866 1.00 94.56 302 LYS A O 1
ATOM 2452 N N . LEU A 1 303 ? -20.729 0.938 28.118 1.00 95.62 303 LEU A N 1
ATOM 2453 C CA . LEU A 1 303 ? -22.067 0.354 27.995 1.00 95.62 303 LEU A CA 1
ATOM 2454 C C . LEU A 1 303 ? -22.369 -0.621 29.134 1.00 95.62 303 LEU A C 1
ATOM 2456 O O . LEU A 1 303 ? -23.484 -0.605 29.637 1.00 95.62 303 LEU A O 1
ATOM 2460 N N . LEU A 1 304 ? -21.391 -1.431 29.552 1.00 91.50 304 LEU A N 1
ATOM 2461 C CA . LEU A 1 304 ? -21.539 -2.319 30.707 1.00 91.50 304 LEU A CA 1
ATOM 2462 C C . LEU A 1 304 ? -21.745 -1.522 31.999 1.00 91.50 304 LEU A C 1
ATOM 2464 O O . LEU A 1 304 ? -22.671 -1.832 32.735 1.00 91.50 304 LEU A O 1
ATOM 2468 N N . GLU A 1 305 ? -20.957 -0.470 32.231 1.00 86.75 305 GLU A N 1
ATOM 2469 C CA . GLU A 1 305 ? -21.132 0.437 33.378 1.00 86.75 305 GLU A CA 1
ATOM 2470 C C . GLU A 1 305 ? -22.542 1.048 33.392 1.00 86.75 305 GLU A C 1
ATOM 2472 O O . GLU A 1 305 ? -23.254 0.967 34.388 1.00 86.75 305 GLU A O 1
ATOM 2477 N N . ARG A 1 306 ? -23.006 1.580 32.252 1.00 88.69 306 ARG A N 1
ATOM 2478 C CA . ARG A 1 306 ? -24.371 2.119 32.133 1.00 88.69 306 ARG A CA 1
ATOM 2479 C C . ARG A 1 306 ? -25.451 1.070 32.356 1.00 88.69 306 ARG A C 1
ATOM 2481 O O . ARG A 1 306 ? -26.479 1.398 32.936 1.00 88.69 306 ARG A O 1
ATOM 2488 N N . LEU A 1 307 ? -25.250 -0.155 31.871 1.00 91.69 307 LEU A N 1
ATOM 2489 C CA . LEU A 1 307 ? -26.207 -1.243 32.053 1.00 91.69 307 LEU A CA 1
ATOM 2490 C C . LEU A 1 307 ? -26.340 -1.577 33.538 1.00 91.69 307 LEU A C 1
ATOM 2492 O O . LEU A 1 307 ? -27.465 -1.646 34.018 1.00 91.69 307 LEU A O 1
ATOM 2496 N N . VAL A 1 308 ? -25.220 -1.691 34.259 1.00 83.75 308 VAL A N 1
ATOM 2497 C CA . VAL A 1 308 ? -25.215 -1.932 35.710 1.00 83.75 308 VAL A CA 1
ATOM 2498 C C . VAL A 1 308 ? -25.971 -0.826 36.447 1.00 83.75 308 VAL A C 1
ATOM 2500 O O . VAL A 1 308 ? -26.912 -1.135 37.169 1.00 83.75 308 VAL A O 1
ATOM 2503 N N . HIS A 1 309 ? -25.654 0.449 36.197 1.00 79.19 309 HIS A N 1
ATOM 2504 C CA . HIS A 1 309 ? -26.381 1.559 36.830 1.00 79.19 309 HIS A CA 1
ATOM 2505 C C . HIS A 1 309 ? -27.878 1.554 36.491 1.00 79.19 309 HIS A C 1
ATOM 2507 O O . HIS A 1 309 ? -28.713 1.735 37.367 1.00 79.19 309 HIS A O 1
ATOM 2513 N N . THR A 1 310 ? -28.233 1.281 35.232 1.00 85.38 310 THR A N 1
ATOM 2514 C CA . THR A 1 310 ? -29.644 1.207 34.815 1.00 85.38 310 THR A CA 1
ATOM 2515 C C . THR A 1 310 ? -30.374 0.056 35.514 1.00 85.38 310 THR A C 1
ATOM 2517 O O . THR A 1 310 ? -31.521 0.208 35.921 1.00 85.38 310 THR A O 1
ATOM 2520 N N . GLU A 1 311 ? -29.729 -1.105 35.666 1.00 83.69 311 GLU A N 1
ATOM 2521 C CA . GLU A 1 311 ? -30.294 -2.249 36.389 1.00 83.69 311 GLU A CA 1
ATOM 2522 C C . GLU A 1 311 ? -30.533 -1.911 37.870 1.00 83.69 311 GLU A C 1
ATOM 2524 O O . GLU A 1 311 ? -31.553 -2.303 38.441 1.00 83.69 311 GLU A O 1
ATOM 2529 N N . GLU A 1 312 ? -29.620 -1.163 38.490 1.00 79.88 312 GLU A N 1
ATOM 2530 C CA . GLU A 1 312 ? -29.747 -0.697 39.873 1.00 79.88 312 GLU A CA 1
ATOM 2531 C C . GLU A 1 312 ? -30.864 0.334 40.049 1.00 79.88 312 GLU A C 1
ATOM 2533 O O . GLU A 1 312 ? -31.667 0.196 40.976 1.00 79.88 312 GLU A O 1
ATOM 2538 N N . ASP A 1 313 ? -30.968 1.308 39.144 1.00 81.06 313 ASP A N 1
ATOM 2539 C CA . ASP A 1 313 ? -32.035 2.313 39.146 1.00 81.06 313 ASP A CA 1
ATOM 2540 C C . ASP A 1 313 ? -33.414 1.653 39.013 1.00 81.06 313 ASP A C 1
ATOM 2542 O O . ASP A 1 313 ? -34.325 1.944 39.790 1.00 81.06 313 ASP A O 1
ATOM 2546 N N . VAL A 1 314 ? -33.550 0.680 38.105 1.00 85.31 314 VAL A N 1
ATOM 2547 C CA . VAL A 1 314 ? -34.792 -0.090 37.940 1.00 85.31 314 VAL A CA 1
ATOM 2548 C C . VAL A 1 314 ? -35.105 -0.909 39.195 1.00 85.31 314 VAL A C 1
ATOM 2550 O O . VAL A 1 314 ? -36.251 -0.940 39.643 1.00 85.31 314 VAL A O 1
ATOM 2553 N N . ARG A 1 315 ? -34.109 -1.555 39.821 1.00 83.00 315 ARG A N 1
ATOM 2554 C CA . ARG A 1 315 ? -34.322 -2.263 41.100 1.00 83.00 315 ARG A CA 1
ATOM 2555 C C . ARG A 1 315 ? -34.780 -1.319 42.208 1.00 83.00 315 ARG A C 1
ATOM 2557 O O . ARG A 1 315 ? -35.625 -1.707 43.014 1.00 83.00 315 ARG A O 1
ATOM 2564 N N . LYS A 1 316 ? -34.228 -0.105 42.257 1.00 77.88 316 LYS A N 1
ATOM 2565 C CA . LYS A 1 316 ? -34.609 0.943 43.209 1.00 77.88 316 LYS A CA 1
ATOM 2566 C C . LYS A 1 316 ? -36.047 1.398 43.007 1.00 77.88 316 LYS A C 1
ATOM 2568 O O . LYS A 1 316 ? -36.787 1.479 43.985 1.00 77.88 316 LYS A O 1
ATOM 2573 N N . GLU A 1 317 ? -36.442 1.643 41.765 1.00 82.19 317 GLU A N 1
ATOM 2574 C CA . GLU A 1 317 ? -37.801 2.049 41.416 1.00 82.19 317 GLU A CA 1
ATOM 2575 C C . GLU A 1 317 ? -38.823 0.961 41.774 1.00 82.19 317 GLU A C 1
ATOM 2577 O O . GLU A 1 317 ? -39.757 1.231 42.527 1.00 82.19 317 GLU A O 1
ATOM 2582 N N . ILE A 1 318 ? -38.572 -0.291 41.370 1.00 85.88 318 ILE A N 1
ATOM 2583 C CA . ILE A 1 318 ? -39.447 -1.434 41.679 1.00 85.88 318 ILE A CA 1
ATOM 2584 C C . ILE A 1 318 ? -39.586 -1.640 43.192 1.00 85.88 318 ILE A C 1
ATOM 2586 O O . ILE A 1 318 ? -40.686 -1.872 43.691 1.00 85.88 318 ILE A O 1
ATOM 2590 N N . ALA A 1 319 ? -38.484 -1.574 43.948 1.00 81.25 319 ALA A N 1
ATOM 2591 C CA . ALA A 1 319 ? -38.536 -1.747 45.398 1.00 81.25 319 ALA A CA 1
ATOM 2592 C C . ALA A 1 319 ? -39.370 -0.647 46.074 1.00 81.25 319 ALA A C 1
ATOM 2594 O O . ALA A 1 319 ? -40.132 -0.934 46.997 1.00 81.25 319 ALA A O 1
ATOM 2595 N N . ARG A 1 320 ? -39.257 0.596 45.598 1.00 80.25 320 ARG A N 1
ATOM 2596 C CA . ARG A 1 320 ? -40.032 1.721 46.120 1.00 80.25 320 ARG A CA 1
ATOM 2597 C C . ARG A 1 320 ? -41.521 1.575 45.812 1.00 80.25 320 ARG A C 1
ATOM 2599 O O . ARG A 1 320 ? -42.329 1.674 46.726 1.00 80.25 320 ARG A O 1
ATOM 2606 N N . GLU A 1 321 ? -41.876 1.271 44.566 1.00 83.94 321 GLU A N 1
ATOM 2607 C CA . GLU A 1 321 ? -43.272 1.100 44.143 1.00 83.94 321 GLU A CA 1
ATOM 2608 C C . GLU A 1 321 ? -43.952 -0.062 44.886 1.00 83.94 321 GLU A C 1
ATOM 2610 O O . GLU A 1 321 ? -45.052 0.087 45.419 1.00 83.94 321 GLU A O 1
ATOM 2615 N N . LEU A 1 322 ? -43.256 -1.197 45.034 1.00 84.44 322 LEU A N 1
ATOM 2616 C CA . LEU A 1 322 ? -43.742 -2.328 45.828 1.00 84.44 322 LEU A CA 1
ATOM 2617 C C . LEU A 1 322 ? -43.911 -1.969 47.313 1.00 84.44 322 LEU A C 1
ATOM 2619 O O . LEU A 1 322 ? -44.873 -2.418 47.936 1.00 84.44 322 LEU A O 1
ATOM 2623 N N . HIS A 1 323 ? -42.988 -1.202 47.902 1.00 80.06 323 HIS A N 1
ATOM 2624 C CA . HIS A 1 323 ? -43.096 -0.779 49.300 1.00 80.06 323 HIS A CA 1
ATOM 2625 C C . HIS A 1 323 ? -44.294 0.150 49.516 1.00 80.06 323 HIS A C 1
ATOM 2627 O O . HIS A 1 323 ? -45.093 -0.089 50.425 1.00 80.06 323 HIS A O 1
ATOM 2633 N N . ASP A 1 324 ? -44.439 1.157 48.656 1.00 83.19 324 ASP A N 1
ATOM 2634 C CA . ASP A 1 324 ? -45.468 2.181 48.778 1.00 83.19 324 ASP A CA 1
ATOM 2635 C C . ASP A 1 324 ? -46.864 1.599 48.498 1.00 83.19 324 ASP A C 1
ATOM 2637 O O . ASP A 1 324 ? -47.751 1.712 49.345 1.00 83.19 324 ASP A O 1
ATOM 2641 N N . GLU A 1 325 ? -47.077 0.905 47.375 1.00 84.69 325 GLU A N 1
ATOM 2642 C CA . GLU A 1 325 ? -48.414 0.413 47.018 1.00 84.69 325 GLU A CA 1
ATOM 2643 C C . GLU A 1 325 ? -48.829 -0.832 47.808 1.00 84.69 325 GLU A C 1
ATOM 2645 O O . GLU A 1 325 ? -49.929 -0.892 48.368 1.00 84.69 325 GLU A O 1
ATOM 2650 N N . ILE A 1 326 ? -47.979 -1.862 47.866 1.00 84.38 326 ILE A N 1
ATOM 2651 C CA . ILE A 1 326 ? -48.360 -3.125 48.515 1.00 84.38 326 ILE A CA 1
ATOM 2652 C C . ILE A 1 326 ? -48.347 -2.960 50.035 1.00 84.38 326 ILE A C 1
ATOM 2654 O O . ILE A 1 326 ? -49.248 -3.468 50.707 1.00 84.38 326 ILE A O 1
ATOM 2658 N N . GLY A 1 327 ? -47.368 -2.233 50.583 1.00 81.69 327 GLY A N 1
ATOM 2659 C CA . GLY A 1 327 ? -47.280 -1.970 52.019 1.00 81.69 327 GLY A CA 1
ATOM 2660 C C . GLY A 1 327 ? -48.538 -1.284 52.546 1.00 81.69 327 GLY A C 1
ATOM 2661 O O . GLY A 1 327 ? -49.188 -1.809 53.453 1.00 81.69 327 GLY A O 1
ATOM 2662 N N . GLN A 1 328 ? -48.942 -0.176 51.919 1.00 84.50 328 GLN A N 1
ATOM 2663 C CA . GLN A 1 328 ? -50.127 0.586 52.328 1.00 84.50 328 GLN A CA 1
ATOM 2664 C C . GLN A 1 328 ? -51.419 -0.231 52.208 1.00 84.50 328 GLN A C 1
ATOM 2666 O O . GLN A 1 328 ? -52.234 -0.235 53.136 1.00 84.50 328 GLN A O 1
ATOM 2671 N N . ASN A 1 329 ? -51.593 -0.974 51.110 1.00 87.56 329 ASN A N 1
ATOM 2672 C CA . ASN A 1 329 ? -52.774 -1.814 50.905 1.00 87.56 329 ASN A CA 1
ATOM 2673 C C . ASN A 1 329 ? -52.888 -2.924 51.962 1.00 87.56 329 ASN A C 1
ATOM 2675 O O . ASN A 1 329 ? -53.973 -3.169 52.492 1.00 87.56 329 ASN A O 1
ATOM 2679 N N . ILE A 1 330 ? -51.776 -3.567 52.333 1.00 89.12 330 ILE A N 1
ATOM 2680 C CA . ILE A 1 330 ? -51.769 -4.573 53.405 1.00 89.12 330 ILE A CA 1
ATOM 2681 C C . ILE A 1 330 ? -52.103 -3.924 54.750 1.00 89.12 330 ILE A C 1
ATOM 2683 O O . ILE A 1 330 ? -52.921 -4.465 55.495 1.00 89.12 330 ILE A O 1
ATOM 2687 N N . THR A 1 331 ? -51.516 -2.769 55.072 1.00 85.50 331 THR A N 1
ATOM 2688 C CA . THR A 1 331 ? -51.832 -2.065 56.322 1.00 85.50 331 THR A CA 1
ATOM 2689 C C . THR A 1 331 ? -53.320 -1.717 56.400 1.00 85.50 331 THR A C 1
ATOM 2691 O O . THR A 1 331 ? -53.944 -1.936 57.440 1.00 85.50 331 THR A O 1
ATOM 2694 N N . ALA A 1 332 ? -53.926 -1.265 55.299 1.00 90.44 332 ALA A N 1
ATOM 2695 C CA . ALA A 1 332 ? -55.363 -1.012 55.230 1.00 90.44 332 ALA A CA 1
ATOM 2696 C C . ALA A 1 332 ? -56.189 -2.288 55.489 1.00 90.44 332 ALA A C 1
ATOM 2698 O O . ALA A 1 332 ? -57.098 -2.265 56.322 1.00 90.44 332 ALA A O 1
ATOM 2699 N N . ILE A 1 333 ? -55.832 -3.417 54.860 1.00 91.31 333 ILE A N 1
ATOM 2700 C CA . ILE A 1 333 ? -56.487 -4.719 55.081 1.00 91.31 333 ILE A CA 1
ATOM 2701 C C . ILE A 1 333 ? -56.374 -5.152 56.550 1.00 91.31 333 ILE A C 1
ATOM 2703 O O . ILE A 1 333 ? -57.363 -5.597 57.135 1.00 91.31 333 ILE A O 1
ATOM 2707 N N . GLN A 1 334 ? -55.203 -4.992 57.176 1.00 89.50 334 GLN A N 1
ATOM 2708 C CA . GLN A 1 334 ? -54.992 -5.320 58.591 1.00 89.50 334 GLN A CA 1
ATOM 2709 C C . GLN A 1 334 ? -55.853 -4.458 59.520 1.00 89.50 334 GLN A C 1
ATOM 2711 O O . GLN A 1 334 ? -56.483 -4.991 60.437 1.00 89.50 334 GLN A O 1
ATOM 2716 N N . ILE A 1 335 ? -55.923 -3.145 59.277 1.00 89.50 335 ILE A N 1
ATOM 2717 C CA . ILE A 1 335 ? -56.771 -2.227 60.050 1.00 89.50 335 ILE A CA 1
ATOM 2718 C C . ILE A 1 335 ? -58.241 -2.625 59.901 1.00 89.50 335 ILE A C 1
ATOM 2720 O O . ILE A 1 335 ? -58.959 -2.734 60.895 1.00 89.50 335 ILE A O 1
ATOM 2724 N N . GLN A 1 336 ? -58.692 -2.898 58.677 1.00 90.44 336 GLN A N 1
ATOM 2725 C CA . GLN A 1 336 ? -60.083 -3.250 58.408 1.00 90.44 336 GLN A CA 1
ATOM 2726 C C . GLN A 1 336 ? -60.454 -4.603 59.033 1.00 90.44 336 GLN A C 1
ATOM 2728 O O . GLN A 1 336 ? -61.506 -4.718 59.663 1.00 90.44 336 GLN A O 1
ATOM 2733 N N . ALA A 1 337 ? -59.557 -5.593 58.978 1.00 91.19 337 ALA A N 1
ATOM 2734 C CA . ALA A 1 337 ? -59.709 -6.865 59.682 1.00 91.19 337 ALA A CA 1
ATOM 2735 C C . ALA A 1 337 ? -59.784 -6.675 61.207 1.00 91.19 337 ALA A C 1
ATOM 2737 O O . ALA A 1 337 ? -60.628 -7.283 61.864 1.00 91.19 337 ALA A O 1
ATOM 2738 N N . MET A 1 338 ? -58.950 -5.798 61.779 1.00 89.88 338 MET A N 1
ATOM 2739 C CA . MET A 1 338 ? -58.970 -5.483 63.211 1.00 89.88 338 MET A CA 1
ATOM 2740 C C . MET A 1 338 ? -60.289 -4.819 63.634 1.00 89.88 338 MET A C 1
ATOM 2742 O O . MET A 1 338 ? -60.851 -5.167 64.675 1.00 89.88 338 MET A O 1
ATOM 2746 N N . LEU A 1 339 ? -60.808 -3.890 62.826 1.00 89.69 339 LEU A N 1
ATOM 2747 C CA . LEU A 1 339 ? -62.086 -3.220 63.074 1.00 89.69 339 LEU A CA 1
ATOM 2748 C C . LEU A 1 339 ? -63.262 -4.202 63.016 1.00 89.69 339 LEU A C 1
ATOM 2750 O O . LEU A 1 339 ? -64.095 -4.200 63.926 1.00 89.69 339 LEU A O 1
ATOM 2754 N N . VAL A 1 340 ? -63.303 -5.076 62.003 1.00 88.62 340 VAL A N 1
ATOM 2755 C CA . VAL A 1 340 ? -64.325 -6.133 61.890 1.00 88.62 340 VAL A CA 1
ATOM 2756 C C . VAL A 1 340 ? -64.244 -7.090 63.076 1.00 88.62 340 VAL A C 1
ATOM 2758 O O . VAL A 1 340 ? -65.270 -7.432 63.648 1.00 88.62 340 VAL A O 1
ATOM 2761 N N . ASN A 1 341 ? -63.040 -7.469 63.510 1.00 89.81 341 ASN A N 1
ATOM 2762 C CA . ASN A 1 341 ? -62.853 -8.331 64.677 1.00 89.81 341 ASN A CA 1
ATOM 2763 C C . ASN A 1 341 ? -63.415 -7.699 65.963 1.00 89.81 341 ASN A C 1
ATOM 2765 O O . ASN A 1 341 ? -64.124 -8.362 66.715 1.00 89.81 341 ASN A O 1
ATOM 2769 N N . ARG A 1 342 ? -63.162 -6.401 66.188 1.00 87.25 342 ARG A N 1
ATOM 2770 C CA . ARG A 1 342 ? -63.675 -5.664 67.359 1.00 87.25 342 ARG A CA 1
ATOM 2771 C C . ARG A 1 342 ? -65.192 -5.461 67.355 1.00 87.25 342 ARG A C 1
ATOM 2773 O O . ARG A 1 342 ? -65.761 -5.260 68.421 1.00 87.25 342 ARG A O 1
ATOM 2780 N N . SER A 1 343 ? -65.831 -5.480 66.186 1.00 86.62 343 SER A N 1
ATOM 2781 C CA . SER A 1 343 ? -67.266 -5.199 66.008 1.00 86.62 343 SER A CA 1
ATOM 2782 C C . SER A 1 343 ? -68.085 -6.422 65.566 1.00 86.62 343 SER A C 1
ATOM 2784 O O . SER A 1 343 ? -69.257 -6.287 65.217 1.00 86.62 343 SER A O 1
ATOM 2786 N N . ALA A 1 344 ? -67.489 -7.621 65.585 1.00 84.25 344 ALA A N 1
ATOM 2787 C CA . ALA A 1 344 ? -68.091 -8.840 65.055 1.00 84.25 344 ALA A CA 1
ATOM 2788 C C . ALA A 1 344 ? -69.317 -9.298 65.880 1.00 84.25 344 ALA A C 1
ATOM 2790 O O . ALA A 1 344 ? -69.175 -9.603 67.064 1.00 84.25 344 ALA A O 1
ATOM 2791 N N . PRO A 1 345 ? -70.511 -9.439 65.266 1.00 78.06 345 PRO A N 1
ATOM 2792 C CA . PRO A 1 345 ? -71.725 -9.864 65.970 1.00 78.06 345 PRO A CA 1
ATOM 2793 C C . PRO A 1 345 ? -71.829 -11.387 66.152 1.00 78.06 345 PRO A C 1
ATOM 2795 O O . PRO A 1 345 ? -72.701 -11.859 66.878 1.00 78.06 345 PRO A O 1
ATOM 2798 N N . THR A 1 346 ? -70.979 -12.175 65.478 1.00 88.75 346 THR A N 1
ATOM 2799 C CA . THR A 1 346 ? -70.991 -13.644 65.550 1.00 88.75 346 THR A CA 1
ATOM 2800 C C . THR A 1 346 ? -69.575 -14.229 65.642 1.00 88.75 346 THR A C 1
ATOM 2802 O O . THR A 1 346 ? -68.641 -13.661 65.066 1.00 88.75 346 THR A O 1
ATOM 2805 N N . PRO A 1 347 ? -69.401 -15.409 66.274 1.00 84.88 347 PRO A N 1
ATOM 2806 C CA . PRO A 1 347 ? -68.105 -16.096 66.346 1.00 84.88 347 PRO A CA 1
ATOM 2807 C C . PRO A 1 347 ? -67.501 -16.409 64.967 1.00 84.88 347 PRO A C 1
ATOM 2809 O O . PRO A 1 347 ? -66.286 -16.360 64.788 1.00 84.88 347 PRO A O 1
ATOM 2812 N N . ALA A 1 348 ? -68.348 -16.694 63.971 1.00 87.00 348 ALA A N 1
ATOM 2813 C CA . ALA A 1 348 ? -67.922 -16.963 62.598 1.00 87.00 348 ALA A CA 1
ATOM 2814 C C . ALA A 1 348 ? -67.305 -15.724 61.922 1.00 87.00 348 ALA A C 1
ATOM 2816 O O . ALA A 1 348 ? -66.270 -15.836 61.265 1.00 87.00 348 ALA A O 1
ATOM 2817 N N . ALA A 1 349 ? -67.885 -14.535 62.129 1.00 85.56 349 ALA A N 1
ATOM 2818 C CA . ALA A 1 349 ? -67.331 -13.278 61.620 1.00 85.56 349 ALA A CA 1
ATOM 2819 C C . ALA A 1 349 ? -65.973 -12.946 62.265 1.00 85.56 349 ALA A C 1
ATOM 2821 O O . ALA A 1 349 ? -65.065 -12.452 61.596 1.00 85.56 349 ALA A O 1
ATOM 2822 N N . GLN A 1 350 ? -65.804 -13.280 63.545 1.00 87.06 350 GLN A N 1
ATOM 2823 C CA . GLN A 1 350 ? -64.549 -13.069 64.263 1.00 87.06 350 GLN A CA 1
ATOM 2824 C C . GLN A 1 350 ? -63.435 -14.022 63.794 1.00 87.06 350 GLN A C 1
ATOM 2826 O O . GLN A 1 350 ? -62.292 -13.601 63.610 1.00 87.06 350 GLN A O 1
ATOM 2831 N N . LEU A 1 351 ? -63.772 -15.286 63.510 1.00 88.62 351 LEU A N 1
ATOM 2832 C CA . LEU A 1 351 ? -62.868 -16.248 62.864 1.00 88.62 351 LEU A CA 1
ATOM 2833 C C . LEU A 1 351 ? -62.424 -15.780 61.472 1.00 88.62 351 LEU A C 1
ATOM 2835 O O . LEU A 1 351 ? -61.230 -15.815 61.178 1.00 88.62 351 LEU A O 1
ATOM 2839 N N . ALA A 1 352 ? -63.353 -15.293 60.644 1.00 88.44 352 ALA A N 1
ATOM 2840 C CA . ALA A 1 352 ? -63.033 -14.762 59.320 1.00 88.44 352 ALA A CA 1
ATOM 2841 C C . ALA A 1 352 ? -62.093 -13.543 59.401 1.00 88.44 352 ALA A C 1
ATOM 2843 O O . ALA A 1 352 ? -61.101 -13.478 58.677 1.00 88.44 352 ALA A O 1
ATOM 2844 N N . ALA A 1 353 ? -62.336 -12.613 60.331 1.00 90.25 353 ALA A N 1
ATOM 2845 C CA . ALA A 1 353 ? -61.468 -11.453 60.545 1.00 90.25 353 ALA A CA 1
ATOM 2846 C C . ALA A 1 353 ? -60.046 -11.849 60.992 1.00 90.25 353 ALA A C 1
ATOM 2848 O O . ALA A 1 353 ? -59.060 -11.306 60.490 1.00 90.25 353 ALA A O 1
ATOM 2849 N N . ASN A 1 354 ? -59.925 -12.838 61.886 1.00 88.62 354 ASN A N 1
ATOM 2850 C CA . ASN A 1 354 ? -58.632 -13.404 62.283 1.00 88.62 354 ASN A CA 1
ATOM 2851 C C . ASN A 1 354 ? -57.902 -14.064 61.104 1.00 88.62 354 ASN A C 1
ATOM 2853 O O . ASN A 1 354 ? -56.696 -13.875 60.945 1.00 88.62 354 ASN A O 1
ATOM 2857 N N . GLN A 1 355 ? -58.621 -14.799 60.251 1.00 90.62 355 GLN A N 1
ATOM 2858 C CA . GLN A 1 355 ? -58.048 -15.415 59.054 1.00 90.62 355 GLN A CA 1
ATOM 2859 C C . GLN A 1 3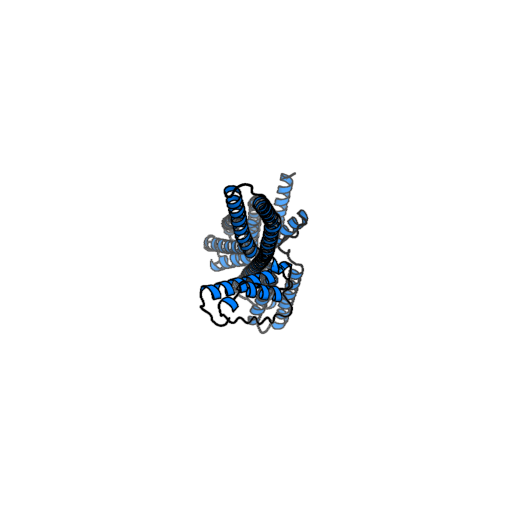55 ? -57.529 -14.363 58.067 1.00 90.62 355 GLN A C 1
ATOM 2861 O O . GLN A 1 355 ? -56.378 -14.472 57.646 1.00 90.62 355 GLN A O 1
ATOM 2866 N N . ILE A 1 356 ? -58.309 -13.318 57.762 1.00 91.75 356 ILE A N 1
ATOM 2867 C CA . ILE A 1 356 ? -57.883 -12.210 56.885 1.00 91.75 356 ILE A CA 1
ATOM 2868 C C . ILE A 1 356 ? -56.645 -11.514 57.467 1.00 91.75 356 ILE A C 1
ATOM 2870 O O . ILE A 1 356 ? -55.668 -11.316 56.745 1.00 91.75 356 ILE A O 1
ATOM 2874 N N . SER A 1 357 ? -56.635 -11.222 58.772 1.00 90.62 357 SER A N 1
ATOM 2875 C CA . SER A 1 357 ? -55.467 -10.642 59.450 1.00 90.62 357 SER A CA 1
ATOM 2876 C C . SER A 1 357 ? -54.224 -11.531 59.304 1.00 90.62 357 SER A C 1
ATOM 2878 O O . SER A 1 357 ? -53.171 -11.065 58.866 1.00 90.62 357 SER A O 1
ATOM 2880 N N . SER A 1 358 ? -54.359 -12.837 59.563 1.00 89.38 358 SER A N 1
ATOM 2881 C CA . SER A 1 358 ? -53.251 -13.792 59.441 1.00 89.38 358 SER A CA 1
ATOM 2882 C C . SER A 1 358 ? -52.722 -13.916 58.006 1.00 89.38 358 SER A C 1
ATOM 2884 O O . SER A 1 358 ? -51.509 -13.980 57.796 1.00 89.38 358 SER A O 1
ATOM 2886 N N . LEU A 1 359 ? -53.616 -13.901 57.009 1.00 90.25 359 LEU A N 1
ATOM 2887 C CA . LEU A 1 359 ? -53.259 -13.985 55.596 1.00 90.25 359 LEU A CA 1
ATOM 2888 C C . LEU A 1 359 ? -52.538 -12.708 55.156 1.00 90.25 359 LEU A C 1
ATOM 2890 O O . LEU A 1 359 ? -51.478 -12.782 54.542 1.00 90.25 359 LEU A O 1
ATOM 2894 N N . SER A 1 360 ? -53.063 -11.545 55.549 1.00 91.00 360 SER A N 1
ATOM 2895 C CA . SER A 1 360 ? -52.447 -10.244 55.297 1.00 91.00 360 SER A CA 1
ATOM 2896 C C . SER A 1 360 ? -51.063 -10.142 55.934 1.00 91.00 360 SER A C 1
ATOM 2898 O O . SER A 1 360 ? -50.138 -9.630 55.314 1.00 91.00 360 SER A O 1
ATOM 2900 N N . GLN A 1 361 ? -50.883 -10.661 57.150 1.00 86.62 361 GLN A N 1
ATOM 2901 C CA . GLN A 1 361 ? -49.585 -10.682 57.824 1.00 86.62 361 GLN A CA 1
ATOM 2902 C C . GLN A 1 361 ? -48.584 -11.612 57.128 1.00 86.62 361 GLN A C 1
ATOM 2904 O O . GLN A 1 361 ? -47.413 -11.257 56.998 1.00 86.62 361 GLN A O 1
ATOM 2909 N N . ARG A 1 362 ? -49.038 -12.762 56.616 1.00 86.25 362 ARG A N 1
ATOM 2910 C CA . ARG A 1 362 ? -48.197 -13.663 55.820 1.00 86.25 362 ARG A CA 1
ATOM 2911 C C . ARG A 1 362 ? -47.780 -13.015 54.495 1.00 86.25 362 ARG A C 1
ATOM 2913 O O . ARG A 1 362 ? -46.598 -13.039 54.171 1.00 86.25 362 ARG A O 1
ATOM 2920 N N . ILE A 1 363 ? -48.710 -12.368 53.785 1.00 87.00 363 ILE A N 1
ATOM 2921 C CA . ILE A 1 363 ? -48.410 -11.601 52.562 1.00 87.00 363 ILE A CA 1
ATOM 2922 C C . ILE A 1 363 ? -47.411 -10.479 52.875 1.00 87.00 363 ILE A C 1
ATOM 2924 O O . ILE A 1 363 ? -46.420 -10.341 52.169 1.00 87.00 363 ILE A O 1
ATOM 2928 N N . HIS A 1 364 ? -47.602 -9.738 53.970 1.00 85.00 364 HIS A N 1
ATOM 2929 C CA . HIS A 1 364 ? -46.679 -8.682 54.393 1.00 85.00 364 HIS A CA 1
ATOM 2930 C C . HIS A 1 364 ? -45.260 -9.206 54.624 1.00 85.00 364 HIS A C 1
ATOM 2932 O O . HIS A 1 364 ? -44.291 -8.611 54.158 1.00 85.00 364 HIS A O 1
ATOM 2938 N N . GLN A 1 365 ? -45.125 -10.339 55.319 1.00 81.06 365 GLN A N 1
ATOM 2939 C CA . GLN A 1 365 ? -43.830 -10.982 55.544 1.00 81.06 365 GLN A CA 1
ATOM 2940 C C . GLN A 1 365 ? -43.174 -11.407 54.223 1.00 81.06 365 GLN A C 1
ATOM 2942 O O . GLN A 1 365 ? -41.994 -11.123 54.019 1.00 81.06 365 GLN A O 1
ATOM 2947 N N . THR A 1 366 ? -43.928 -12.015 53.302 1.00 81.88 366 THR A N 1
ATOM 2948 C CA . THR A 1 366 ? -43.416 -12.425 51.984 1.00 81.88 366 THR A CA 1
ATOM 2949 C C . THR A 1 366 ? -43.007 -11.227 51.122 1.00 81.88 366 THR A C 1
ATOM 2951 O O . THR A 1 366 ? -41.917 -11.236 50.556 1.00 81.88 366 THR A O 1
ATOM 2954 N N . THR A 1 367 ? -43.811 -10.161 51.066 1.00 83.88 367 THR A N 1
ATOM 2955 C CA . THR A 1 367 ? -43.467 -8.931 50.333 1.00 83.88 367 THR A CA 1
ATOM 2956 C C . THR A 1 367 ? -42.227 -8.267 50.921 1.00 83.88 367 THR A C 1
ATOM 2958 O O . THR A 1 367 ? -41.326 -7.882 50.181 1.00 83.88 367 THR A O 1
ATOM 2961 N N . ARG A 1 368 ? -42.116 -8.191 52.253 1.00 76.56 368 ARG A N 1
ATOM 2962 C CA . ARG A 1 368 ? -40.928 -7.641 52.921 1.00 76.56 368 ARG A CA 1
ATOM 2963 C C . ARG A 1 368 ? -39.674 -8.465 52.615 1.00 76.56 368 ARG A C 1
ATOM 2965 O O . ARG A 1 368 ? -38.602 -7.897 52.431 1.00 76.56 368 ARG A O 1
ATOM 2972 N N . GLN A 1 369 ? -39.805 -9.786 52.505 1.00 76.44 369 GLN A N 1
ATOM 2973 C CA . GLN A 1 369 ? -38.713 -10.668 52.093 1.00 76.44 369 GLN A CA 1
ATOM 2974 C C . GLN A 1 369 ? -38.307 -10.445 50.625 1.00 76.44 369 GLN A C 1
ATOM 2976 O O . GLN A 1 369 ? -37.113 -10.402 50.335 1.00 76.44 369 GLN A O 1
ATOM 2981 N N . LEU A 1 370 ? -39.265 -10.241 49.714 1.00 79.12 370 LEU A N 1
ATOM 2982 C CA . LEU A 1 370 ? -38.994 -9.902 48.309 1.00 79.12 370 LEU A CA 1
ATOM 2983 C C . LEU A 1 370 ? -38.323 -8.531 48.164 1.00 79.12 370 LEU A C 1
ATOM 2985 O O . LEU A 1 370 ? -37.344 -8.407 47.434 1.00 79.12 370 LEU A O 1
ATOM 2989 N N . LEU A 1 371 ? -38.791 -7.523 48.903 1.00 77.06 371 LEU A N 1
ATOM 2990 C CA . LEU A 1 371 ? -38.178 -6.194 48.943 1.00 77.06 371 LEU A CA 1
ATOM 2991 C C . LEU A 1 371 ? -36.726 -6.262 49.416 1.00 77.06 371 LEU A C 1
ATOM 2993 O O . LEU A 1 371 ? -35.854 -5.708 48.760 1.00 77.06 371 LEU A O 1
ATOM 2997 N N . ARG A 1 372 ? -36.436 -7.022 50.481 1.00 69.75 372 ARG A N 1
ATOM 2998 C CA . ARG A 1 372 ? -35.055 -7.258 50.942 1.00 69.75 372 ARG A CA 1
ATOM 2999 C C . ARG A 1 372 ? -34.172 -7.901 49.873 1.00 69.75 372 ARG A C 1
ATOM 3001 O O . ARG A 1 372 ? -32.992 -7.580 49.801 1.00 69.75 372 ARG A O 1
ATOM 3008 N N . GLN A 1 373 ? -34.728 -8.796 49.055 1.00 71.94 373 GLN A N 1
ATOM 3009 C CA . GLN A 1 373 ? -33.998 -9.412 47.947 1.00 71.94 373 GLN A CA 1
ATOM 3010 C C . GLN A 1 373 ? -33.787 -8.438 46.785 1.00 71.94 373 GLN A C 1
ATOM 3012 O O . GLN A 1 373 ? -32.723 -8.462 46.178 1.00 71.94 373 GLN A O 1
ATOM 3017 N N . LEU A 1 374 ? -34.760 -7.581 46.472 1.00 73.31 374 LEU A N 1
ATOM 3018 C CA . LEU A 1 374 ? -34.683 -6.588 45.395 1.00 73.31 374 LEU A CA 1
ATOM 3019 C C . LEU A 1 374 ? -33.751 -5.427 45.748 1.00 73.31 374 LEU A C 1
ATOM 3021 O O . LEU A 1 374 ? -32.781 -5.191 45.025 1.00 73.31 374 LEU A O 1
ATOM 3025 N N . ARG A 1 375 ? -34.018 -4.745 46.866 1.00 70.56 375 ARG A N 1
ATOM 3026 C CA . ARG A 1 375 ? -33.171 -3.691 47.420 1.00 70.56 375 ARG A CA 1
ATOM 3027 C C . ARG A 1 375 ? -33.422 -3.524 48.928 1.00 70.56 375 ARG A C 1
ATOM 3029 O O . ARG A 1 375 ? -34.530 -3.144 49.295 1.00 70.56 375 ARG A O 1
ATOM 3036 N N . PRO A 1 376 ? -32.443 -3.789 49.815 1.00 69.44 376 PRO A N 1
ATOM 3037 C CA . PRO A 1 376 ? -32.606 -3.594 51.251 1.00 69.44 376 PRO A CA 1
ATOM 3038 C C . PRO A 1 376 ? -32.873 -2.109 51.547 1.00 69.44 376 PRO A C 1
ATOM 3040 O O . PRO A 1 376 ? -31.979 -1.295 51.320 1.00 69.44 376 PRO A O 1
ATOM 3043 N N . PRO A 1 377 ? -34.061 -1.736 52.061 1.00 66.06 377 PRO A N 1
ATOM 3044 C CA . PRO A 1 377 ? -34.419 -0.330 52.294 1.00 66.06 377 PRO A CA 1
ATOM 3045 C C . PRO A 1 377 ? -33.529 0.333 53.354 1.00 66.06 377 PRO A C 1
ATOM 3047 O O . PRO A 1 377 ? -33.290 1.532 53.316 1.00 66.06 377 PRO A O 1
ATOM 3050 N N . VAL A 1 378 ? -32.952 -0.476 54.246 1.00 71.81 378 VAL A N 1
ATOM 3051 C CA . VAL A 1 378 ? -31.975 -0.062 55.262 1.00 71.81 378 VAL A CA 1
ATOM 3052 C C . VAL A 1 378 ? -30.786 0.692 54.645 1.00 71.81 378 VAL A C 1
ATOM 3054 O O . VAL A 1 378 ? -30.272 1.616 55.259 1.00 71.81 378 VAL A O 1
ATOM 3057 N N . LEU A 1 379 ? -30.379 0.368 53.413 1.00 75.25 379 LEU A N 1
ATOM 3058 C CA . LEU A 1 379 ? -29.270 1.059 52.745 1.00 75.25 379 LEU A CA 1
ATOM 3059 C C . LEU A 1 379 ? -29.615 2.475 52.255 1.00 75.25 379 LEU A C 1
ATOM 3061 O O . LEU A 1 379 ? -28.700 3.223 51.926 1.00 75.25 379 LEU A O 1
ATOM 3065 N N . ASP A 1 380 ? -30.898 2.844 52.189 1.00 70.56 380 ASP A N 1
ATOM 3066 C CA . ASP A 1 380 ? -31.327 4.216 51.877 1.00 70.56 380 ASP A CA 1
ATOM 3067 C C . ASP A 1 380 ? -31.463 5.089 53.139 1.00 70.56 380 ASP A C 1
ATOM 3069 O O . ASP A 1 380 ? -31.452 6.316 53.046 1.00 70.56 380 ASP A O 1
ATOM 3073 N N . GLU A 1 381 ? -31.605 4.473 54.315 1.00 72.88 381 GLU A N 1
ATOM 3074 C CA . GLU A 1 381 ? -31.922 5.160 55.575 1.00 72.88 381 GLU A CA 1
ATOM 3075 C C . GLU A 1 381 ? -30.703 5.334 56.491 1.00 72.88 381 GLU A C 1
ATOM 3077 O O . GLU A 1 381 ? -30.686 6.241 57.326 1.00 72.88 381 GLU A O 1
ATOM 3082 N N . MET A 1 382 ? -29.682 4.484 56.349 1.00 79.75 382 MET A N 1
ATOM 3083 C CA . MET A 1 382 ? -28.509 4.483 57.223 1.00 79.75 382 MET A CA 1
ATOM 3084 C C . MET A 1 382 ? -27.211 4.123 56.479 1.00 79.75 382 MET A C 1
ATOM 3086 O O . MET A 1 382 ? -27.246 3.438 55.454 1.00 79.75 382 MET A O 1
ATOM 3090 N N . PRO A 1 383 ? -26.047 4.587 56.975 1.00 83.25 383 PRO A N 1
ATOM 3091 C CA . PRO A 1 383 ? -24.750 4.258 56.387 1.00 83.25 383 PRO A CA 1
ATOM 3092 C C . PRO A 1 383 ? -24.423 2.756 56.491 1.00 83.25 383 PRO A C 1
ATOM 3094 O O . PRO A 1 383 ? -24.994 2.030 57.305 1.00 83.25 383 PRO A O 1
ATOM 3097 N N . LEU A 1 384 ? -23.503 2.283 55.637 1.00 84.75 384 LEU A N 1
ATOM 3098 C CA . LEU A 1 384 ? -23.201 0.854 55.447 1.00 84.75 384 LEU A CA 1
ATOM 3099 C C . LEU A 1 384 ? -22.835 0.117 56.744 1.00 84.75 384 LEU A C 1
ATOM 3101 O O . LEU A 1 384 ? -23.248 -1.021 56.928 1.00 84.75 384 LEU A O 1
ATOM 3105 N N . ASP A 1 385 ? -22.077 0.748 57.6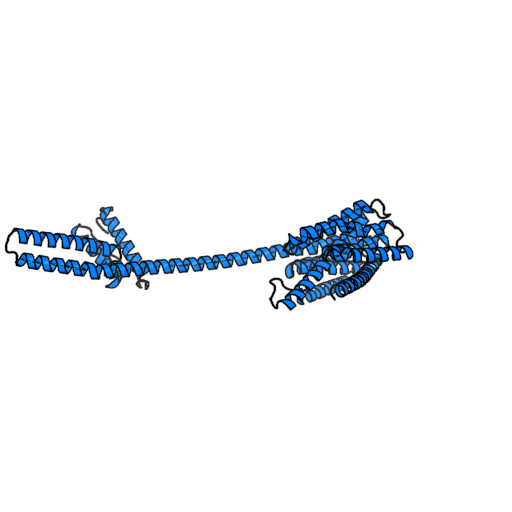35 1.00 85.62 385 ASP A N 1
ATOM 3106 C CA . ASP A 1 385 ? -21.702 0.200 58.941 1.00 85.62 385 ASP A CA 1
ATOM 3107 C C . ASP A 1 385 ? -22.937 -0.109 59.800 1.00 85.62 385 ASP A C 1
ATOM 3109 O O . ASP A 1 385 ? -23.098 -1.228 60.289 1.00 85.62 385 ASP A O 1
ATOM 3113 N N . GLN A 1 386 ? -23.862 0.847 59.899 1.00 85.12 386 GLN A N 1
ATOM 3114 C CA . GLN A 1 386 ? -25.124 0.675 60.619 1.00 85.12 386 GLN A CA 1
ATOM 3115 C C . GLN A 1 386 ? -26.033 -0.337 59.922 1.00 85.12 386 GLN A C 1
ATOM 3117 O O . GLN A 1 386 ? -26.659 -1.164 60.584 1.00 85.12 386 GLN A O 1
ATOM 3122 N N . ALA A 1 387 ? -26.057 -0.329 58.588 1.00 86.25 387 ALA A N 1
ATOM 3123 C CA . ALA A 1 387 ? -26.832 -1.279 57.805 1.00 86.25 387 ALA A CA 1
ATOM 3124 C C . ALA A 1 387 ? -26.362 -2.727 58.019 1.00 86.25 387 ALA A C 1
ATOM 3126 O O . ALA A 1 387 ? -27.191 -3.627 58.157 1.00 86.25 387 ALA A O 1
ATOM 3127 N N . LEU A 1 388 ? -25.046 -2.965 58.061 1.00 87.56 388 LEU A N 1
ATOM 3128 C CA . LEU A 1 388 ? -24.464 -4.282 58.331 1.00 87.56 388 LEU A CA 1
ATOM 3129 C C . LEU A 1 388 ? -24.716 -4.735 59.773 1.00 87.56 388 LEU A C 1
ATOM 3131 O O . LEU A 1 388 ? -25.012 -5.909 59.992 1.00 87.56 388 LEU A O 1
ATOM 3135 N N . GLN A 1 389 ? -24.662 -3.815 60.739 1.00 86.06 389 GLN A N 1
ATOM 3136 C CA . GLN A 1 389 ? -25.016 -4.112 62.127 1.00 86.06 389 GLN A CA 1
ATOM 3137 C C . GLN A 1 389 ? -26.493 -4.518 62.241 1.00 86.06 389 GLN A C 1
ATOM 3139 O O . GLN A 1 389 ? -26.807 -5.579 62.774 1.00 86.06 389 GLN A O 1
ATOM 3144 N N . HIS A 1 390 ? -27.390 -3.737 61.633 1.00 85.06 390 HIS A N 1
ATOM 3145 C CA . HIS A 1 390 ? -28.819 -4.042 61.580 1.00 85.06 390 HIS A CA 1
ATOM 3146 C C . HIS A 1 390 ? -29.090 -5.384 60.883 1.00 85.06 390 HIS A C 1
ATOM 3148 O O . HIS A 1 390 ? -29.953 -6.151 61.304 1.00 85.06 390 HIS A O 1
ATOM 3154 N N . LEU A 1 391 ? -28.358 -5.695 59.808 1.00 84.44 391 LEU A N 1
ATOM 3155 C CA . LEU A 1 391 ? -28.447 -6.988 59.131 1.00 84.44 391 LEU A CA 1
ATOM 3156 C C . LEU A 1 391 ? -28.083 -8.144 60.074 1.00 84.44 391 LEU A C 1
ATOM 3158 O O . LEU A 1 391 ? -28.772 -9.159 60.058 1.00 84.44 391 LEU A O 1
ATOM 3162 N N . ALA A 1 392 ? -27.033 -8.004 60.884 1.00 83.81 392 ALA A N 1
ATOM 3163 C CA . ALA A 1 392 ? -26.642 -9.026 61.851 1.00 83.81 392 ALA A CA 1
ATOM 3164 C C . ALA A 1 392 ? -27.681 -9.210 62.968 1.00 83.81 392 ALA A C 1
ATOM 3166 O O . ALA A 1 392 ? -27.994 -10.347 63.329 1.00 83.81 392 ALA A O 1
ATOM 3167 N N . ASP A 1 393 ? -28.266 -8.115 63.457 1.00 83.19 393 ASP A N 1
ATOM 3168 C CA . ASP A 1 393 ? -29.320 -8.150 64.476 1.00 83.19 393 ASP A CA 1
ATOM 3169 C C . ASP A 1 393 ? -30.566 -8.904 63.978 1.00 83.19 393 ASP A C 1
ATOM 3171 O O . ASP A 1 393 ? -31.175 -9.670 64.726 1.00 83.19 393 ASP A O 1
ATOM 3175 N N . GLU A 1 394 ? -30.915 -8.774 62.691 1.00 81.44 394 GLU A N 1
ATOM 3176 C CA . GLU A 1 394 ? -32.038 -9.507 62.087 1.00 81.44 394 GLU A CA 1
ATOM 3177 C C . GLU A 1 394 ? -31.859 -11.033 62.078 1.00 81.44 394 GLU A C 1
ATOM 3179 O O . GLU A 1 394 ? -32.856 -11.758 62.047 1.00 81.44 394 GLU A O 1
ATOM 3184 N N . PHE A 1 395 ? -30.621 -11.538 62.095 1.00 80.00 395 PHE A N 1
ATOM 3185 C CA . PHE A 1 395 ? -30.361 -12.978 62.187 1.00 80.00 395 PHE A CA 1
ATOM 3186 C C . PHE A 1 395 ? -30.542 -13.529 63.607 1.00 80.00 395 PHE A C 1
ATOM 3188 O O . PHE A 1 395 ? -30.584 -14.749 63.769 1.00 80.00 395 PHE A O 1
ATOM 3195 N N . ALA A 1 396 ? -30.676 -12.658 64.616 1.00 78.56 396 ALA A N 1
ATOM 3196 C CA . ALA A 1 396 ? -30.912 -13.023 66.012 1.00 78.56 396 ALA A CA 1
ATOM 3197 C C . ALA A 1 396 ? -29.945 -14.109 66.531 1.00 78.56 396 ALA A C 1
ATOM 3199 O O . ALA A 1 396 ? -30.333 -15.008 67.278 1.00 78.56 396 ALA A O 1
ATOM 3200 N N . PHE A 1 397 ? -28.664 -14.030 66.145 1.00 80.94 397 PHE A N 1
ATOM 3201 C CA . PHE A 1 397 ? -27.638 -15.028 66.481 1.00 80.94 397 PHE A CA 1
ATOM 3202 C C . PHE A 1 397 ? -27.540 -15.314 67.990 1.00 80.94 397 PHE A C 1
ATOM 3204 O O . PHE A 1 397 ? -27.343 -16.462 68.394 1.00 80.94 397 PHE A O 1
ATOM 3211 N N . ALA A 1 398 ? -27.771 -14.299 68.830 1.00 73.94 398 ALA A N 1
ATOM 3212 C CA . ALA A 1 398 ? -27.787 -14.436 70.284 1.00 73.94 398 ALA A CA 1
ATOM 3213 C C . ALA A 1 398 ? -28.882 -15.396 70.790 1.00 73.94 398 ALA A C 1
ATOM 3215 O O . ALA A 1 398 ? -28.637 -16.178 71.707 1.00 73.94 398 ALA A O 1
ATOM 3216 N N . GLU A 1 399 ? -30.065 -15.398 70.167 1.00 79.00 399 GLU A N 1
ATOM 3217 C CA . GLU A 1 399 ? -31.164 -16.315 70.511 1.00 79.00 399 GLU A CA 1
ATOM 3218 C C . GLU A 1 399 ? -30.849 -17.764 70.107 1.00 79.00 399 GLU A C 1
ATOM 3220 O O . GLU A 1 399 ? -31.386 -18.713 70.676 1.00 79.00 399 GLU A O 1
ATOM 3225 N N . GLN A 1 400 ? -29.929 -17.939 69.156 1.00 77.62 400 GLN A N 1
ATOM 3226 C CA . GLN A 1 400 ? -29.434 -19.232 68.681 1.00 77.62 400 GLN A CA 1
ATOM 3227 C C . GLN A 1 400 ? -28.178 -19.703 69.437 1.00 77.62 400 GLN A C 1
ATOM 3229 O O . GLN A 1 400 ? -27.644 -20.772 69.140 1.00 77.62 400 GLN A O 1
ATOM 3234 N N . GLY A 1 401 ? -27.706 -18.931 70.425 1.00 78.69 401 GLY A N 1
ATOM 3235 C CA . GLY A 1 401 ? -26.504 -19.239 71.205 1.00 78.69 401 GLY A CA 1
ATOM 3236 C C . GLY A 1 401 ? -25.192 -19.054 70.435 1.00 78.69 401 GLY A C 1
ATOM 3237 O O . GLY A 1 401 ? -24.182 -19.654 70.804 1.00 78.69 401 GLY A O 1
ATOM 3238 N N . ILE A 1 402 ? -25.207 -18.256 69.365 1.00 84.56 402 ILE A N 1
ATOM 3239 C CA . ILE A 1 402 ? -24.050 -17.960 68.520 1.00 84.56 402 ILE A CA 1
ATOM 3240 C C . ILE A 1 402 ? -23.488 -16.594 68.923 1.00 84.56 402 ILE A C 1
ATOM 3242 O O . ILE A 1 402 ? -24.215 -15.601 68.950 1.00 84.56 402 ILE A O 1
ATOM 3246 N N . ASN A 1 403 ? -22.192 -16.533 69.239 1.00 84.12 403 ASN A N 1
ATOM 3247 C CA . ASN A 1 403 ? -21.514 -15.272 69.531 1.00 84.12 403 ASN A CA 1
ATOM 3248 C C . ASN A 1 403 ? -21.101 -14.595 68.218 1.00 84.12 403 ASN A C 1
ATOM 3250 O O . ASN A 1 403 ? -20.336 -15.179 67.457 1.00 84.12 403 ASN A O 1
ATOM 3254 N N . PHE A 1 404 ? -21.604 -13.394 67.950 1.00 85.62 404 PHE A N 1
ATOM 3255 C CA . PHE A 1 404 ? -21.346 -12.662 66.710 1.00 85.62 404 PHE A CA 1
ATOM 3256 C C . PHE A 1 404 ? -20.538 -11.394 66.996 1.00 85.62 404 PHE A C 1
ATOM 3258 O O . PHE A 1 404 ? -20.913 -10.616 67.877 1.00 85.62 404 PHE A O 1
ATOM 3265 N N . GLN A 1 405 ? -19.465 -11.160 66.238 1.00 87.12 405 GLN A N 1
ATOM 3266 C CA . GLN A 1 405 ? -18.680 -9.929 66.325 1.00 87.12 405 GLN A CA 1
ATOM 3267 C C . GLN A 1 405 ? -18.419 -9.337 64.934 1.00 87.12 405 GLN A C 1
ATOM 3269 O O . GLN A 1 405 ? -17.701 -9.913 64.122 1.00 87.12 405 GLN A O 1
ATOM 3274 N N . LEU A 1 406 ? -18.961 -8.143 64.672 1.00 85.31 406 LEU A N 1
ATOM 3275 C CA . LEU A 1 406 ? -18.682 -7.387 63.449 1.00 85.31 406 LEU A CA 1
ATOM 3276 C C . LEU A 1 406 ? -17.505 -6.435 63.681 1.00 85.31 406 LEU A C 1
ATOM 3278 O O . LEU A 1 406 ? -17.599 -5.526 64.504 1.00 85.31 406 LEU A O 1
ATOM 3282 N N . ASP A 1 407 ? -16.421 -6.622 62.931 1.00 86.00 407 ASP A N 1
ATOM 3283 C CA . ASP A 1 407 ? -15.320 -5.659 62.860 1.00 86.00 407 ASP A CA 1
ATOM 3284 C C . ASP A 1 407 ? -15.371 -4.918 61.516 1.00 86.00 407 ASP A C 1
ATOM 3286 O O . ASP A 1 407 ? -15.155 -5.502 60.451 1.00 86.00 407 ASP A O 1
ATOM 3290 N N . TYR A 1 408 ? -15.719 -3.631 61.561 1.00 83.19 408 TYR A N 1
ATOM 3291 C CA . TYR A 1 408 ? -15.860 -2.773 60.387 1.00 83.19 408 TYR A CA 1
ATOM 3292 C C . TYR A 1 408 ? -14.749 -1.719 60.370 1.00 83.19 408 TYR A C 1
ATOM 3294 O O . TYR A 1 408 ? -14.744 -0.782 61.166 1.00 83.19 408 TYR A O 1
ATOM 3302 N N . ALA A 1 409 ? -13.826 -1.844 59.414 1.00 82.00 409 ALA A N 1
ATOM 3303 C CA . ALA A 1 409 ? -12.669 -0.960 59.275 1.00 82.00 409 ALA A CA 1
ATOM 3304 C C . ALA A 1 409 ? -12.531 -0.410 57.843 1.00 82.00 409 ALA A C 1
ATOM 3306 O O . ALA A 1 409 ? -11.486 -0.548 57.207 1.00 82.00 409 ALA A O 1
ATOM 3307 N N . LEU A 1 410 ? -13.591 0.217 57.319 1.00 73.12 410 LEU A N 1
ATOM 3308 C CA . LEU A 1 410 ? -13.613 0.833 55.983 1.00 73.12 410 LEU A CA 1
ATOM 3309 C C . LEU A 1 410 ? -13.754 2.369 56.068 1.00 73.12 410 LEU A C 1
ATOM 3311 O O . LEU A 1 410 ? -14.876 2.881 56.098 1.00 73.12 410 LEU A O 1
ATOM 3315 N N . PRO A 1 411 ? -12.636 3.125 56.107 1.00 71.88 411 PRO A N 1
ATOM 3316 C CA . PRO A 1 411 ? -12.654 4.576 55.963 1.00 71.88 411 PRO A CA 1
ATOM 3317 C C . PRO A 1 411 ? -12.102 5.031 54.591 1.00 71.88 411 PRO A C 1
ATOM 3319 O O . PRO A 1 411 ? -10.945 4.731 54.282 1.00 71.88 411 PRO A O 1
ATOM 3322 N N . PRO A 1 412 ? -12.842 5.830 53.790 1.00 67.44 412 PRO A N 1
ATOM 3323 C CA . PRO A 1 412 ? -14.260 6.197 53.909 1.00 67.44 412 PRO A CA 1
ATOM 3324 C C . PRO A 1 412 ? -15.204 5.140 53.301 1.00 67.44 412 PRO A C 1
ATOM 3326 O O . PRO A 1 412 ? -14.785 4.302 52.501 1.00 67.44 412 PRO A O 1
ATOM 3329 N N . THR A 1 413 ? -16.495 5.213 53.643 1.00 66.50 413 THR A N 1
ATOM 3330 C CA . THR A 1 413 ? -17.565 4.479 52.950 1.00 66.50 413 THR A CA 1
ATOM 3331 C C . THR A 1 413 ? -17.483 4.753 51.440 1.00 66.50 413 THR A C 1
ATOM 3333 O O . THR A 1 413 ? -17.283 5.911 51.056 1.00 66.50 413 THR A O 1
ATOM 3336 N N . PRO A 1 414 ? -17.622 3.737 50.567 1.00 67.94 414 PRO A N 1
ATOM 3337 C CA . PRO A 1 414 ? -17.613 3.956 49.123 1.00 67.94 414 PRO A CA 1
ATOM 3338 C C . PRO A 1 414 ? -18.692 4.975 48.739 1.00 67.94 414 PRO A C 1
ATOM 3340 O O . PRO A 1 414 ? -19.842 4.821 49.134 1.00 67.94 414 PRO A O 1
ATOM 3343 N N . GLY A 1 415 ? -18.333 6.012 47.978 1.00 65.75 415 GLY A N 1
ATOM 3344 C CA . GLY A 1 415 ? -19.284 7.052 47.552 1.00 65.75 415 GLY A CA 1
ATOM 3345 C C . GLY A 1 415 ? -20.240 6.618 46.436 1.00 65.75 415 GLY A C 1
ATOM 3346 O O . GLY A 1 415 ? -21.072 7.408 46.008 1.00 65.75 415 GLY A O 1
ATOM 3347 N N . GLU A 1 416 ? -20.090 5.394 45.934 1.00 74.50 416 GLU A N 1
ATOM 3348 C CA . GLU A 1 416 ? -20.881 4.833 44.845 1.00 74.50 416 GLU A CA 1
ATOM 3349 C C . GLU A 1 416 ? -21.872 3.810 45.426 1.00 74.50 416 GLU A C 1
ATOM 3351 O O . GLU A 1 416 ? -21.463 2.755 45.923 1.00 74.50 416 GLU A O 1
ATOM 3356 N N . ASP A 1 417 ? -23.172 4.125 45.378 1.00 72.62 417 ASP A N 1
ATOM 3357 C CA . ASP A 1 417 ? -24.264 3.317 45.956 1.00 72.62 417 ASP A CA 1
ATOM 3358 C C . ASP A 1 417 ? -24.228 1.849 45.493 1.00 72.62 417 ASP A C 1
ATOM 3360 O O . ASP A 1 417 ? -24.527 0.938 46.269 1.00 72.62 417 ASP A O 1
ATOM 3364 N N . ALA A 1 418 ? -23.793 1.613 44.252 1.00 69.31 418 ALA A N 1
ATOM 3365 C CA . ALA A 1 418 ? -23.581 0.294 43.657 1.00 69.31 418 ALA A CA 1
ATOM 3366 C C . ALA A 1 418 ? -22.635 -0.586 44.490 1.00 69.31 418 ALA A C 1
ATOM 3368 O O . ALA A 1 418 ? -22.890 -1.766 44.760 1.00 69.31 418 ALA A O 1
ATOM 3369 N N . VAL A 1 419 ? -21.522 0.004 44.937 1.00 78.62 419 VAL A N 1
ATOM 3370 C CA . VAL A 1 419 ? -20.495 -0.681 45.725 1.00 78.62 419 VAL A CA 1
ATOM 3371 C C . VAL A 1 419 ? -21.029 -0.971 47.122 1.00 78.62 419 VAL A C 1
ATOM 3373 O O . VAL A 1 419 ? -20.891 -2.092 47.609 1.00 78.62 419 VAL A O 1
ATOM 3376 N N . VAL A 1 420 ? -21.694 0.006 47.742 1.00 82.56 420 VAL A N 1
ATOM 3377 C CA . VAL A 1 420 ? -22.336 -0.131 49.059 1.00 82.56 420 VAL A CA 1
ATOM 3378 C C . VAL A 1 420 ? -23.365 -1.267 49.047 1.00 82.56 420 VAL A C 1
ATOM 3380 O O . VAL A 1 420 ? -23.343 -2.150 49.907 1.00 82.56 420 VAL A O 1
ATOM 3383 N N . PHE A 1 421 ? -24.211 -1.301 48.020 1.00 77.50 421 PHE A N 1
ATOM 3384 C CA . PHE A 1 421 ? -25.205 -2.345 47.807 1.00 77.50 421 PHE A CA 1
ATOM 3385 C C . PHE A 1 421 ? -24.582 -3.726 47.588 1.00 77.50 421 PHE A C 1
ATOM 3387 O O . PHE A 1 421 ? -25.014 -4.715 48.187 1.00 77.50 421 PHE A O 1
ATOM 3394 N N . THR A 1 422 ? -23.548 -3.798 46.748 1.00 79.56 422 THR A N 1
ATOM 3395 C CA . THR A 1 422 ? -22.837 -5.045 46.452 1.00 79.56 422 THR A CA 1
ATOM 3396 C C . THR A 1 422 ? -22.186 -5.615 47.708 1.00 79.56 422 THR A C 1
ATOM 3398 O O . THR A 1 422 ? -22.339 -6.805 47.981 1.00 79.56 422 THR A O 1
ATOM 3401 N N . LEU A 1 423 ? -21.519 -4.775 48.506 1.00 85.94 423 LEU A N 1
ATOM 3402 C CA . LEU A 1 423 ? -20.911 -5.175 49.777 1.00 85.94 423 LEU A CA 1
ATOM 3403 C C . LEU A 1 423 ? -21.958 -5.711 50.755 1.00 85.94 423 LEU A C 1
ATOM 3405 O O . LEU A 1 423 ? -21.769 -6.788 51.319 1.00 85.94 423 LEU A O 1
ATOM 3409 N N . TYR A 1 424 ? -23.085 -5.012 50.905 1.00 84.88 424 TYR A N 1
ATOM 3410 C CA . TYR A 1 424 ? -24.172 -5.463 51.770 1.00 84.88 424 TYR A CA 1
ATOM 3411 C C . TYR A 1 424 ? -24.725 -6.827 51.343 1.00 84.88 424 TYR A C 1
ATOM 3413 O O . TYR A 1 424 ? -24.852 -7.725 52.173 1.00 84.88 424 TYR A O 1
ATOM 3421 N N . ARG A 1 425 ? -25.014 -7.021 50.047 1.00 80.00 425 ARG A N 1
ATOM 3422 C CA . ARG A 1 425 ? -25.489 -8.315 49.524 1.00 80.00 425 ARG A CA 1
ATOM 3423 C C . ARG A 1 425 ? -24.473 -9.433 49.731 1.00 80.00 425 ARG A C 1
ATOM 3425 O O . ARG A 1 425 ? -24.863 -10.559 50.028 1.00 80.00 425 ARG A O 1
ATOM 3432 N N . LEU A 1 426 ? -23.187 -9.132 49.574 1.00 86.31 426 LEU A N 1
ATOM 3433 C CA . LEU A 1 426 ? -22.115 -10.101 49.770 1.00 86.31 426 LEU A CA 1
ATOM 3434 C C . LEU A 1 426 ? -22.087 -10.567 51.231 1.00 86.31 426 LEU A C 1
ATOM 3436 O O . LEU A 1 426 ? -22.116 -11.770 51.483 1.00 86.31 426 LEU A O 1
ATOM 3440 N N . VAL A 1 427 ? -22.139 -9.639 52.192 1.00 88.06 427 VAL A N 1
ATOM 3441 C CA . VAL A 1 427 ? -22.219 -9.982 53.622 1.00 88.06 427 VAL A CA 1
ATOM 3442 C C . VAL A 1 427 ? -23.517 -10.722 53.947 1.00 88.06 427 VAL A C 1
ATOM 3444 O O . VAL A 1 427 ? -23.480 -11.731 54.644 1.00 88.06 427 VAL A O 1
ATOM 3447 N N . GLN A 1 428 ? -24.656 -10.293 53.402 1.00 84.94 428 GLN A N 1
ATOM 3448 C CA . GLN A 1 428 ? -25.944 -10.965 53.593 1.00 84.94 428 GLN A CA 1
ATOM 3449 C C . GLN A 1 428 ? -25.907 -12.428 53.152 1.00 84.94 428 GLN A C 1
ATOM 3451 O O . GLN A 1 428 ? -26.345 -13.305 53.898 1.00 84.94 428 GLN A O 1
ATOM 3456 N N . GLU A 1 429 ? -25.372 -12.706 51.966 1.00 83.00 429 GLU A N 1
ATOM 3457 C CA . GLU A 1 429 ? -25.294 -14.069 51.450 1.00 83.00 429 GLU A CA 1
ATOM 3458 C C . GLU A 1 429 ? -24.270 -14.911 52.223 1.00 83.00 429 GLU A C 1
ATOM 3460 O O . GLU A 1 429 ? -24.509 -16.092 52.479 1.00 83.00 429 GLU A O 1
ATOM 3465 N N . LEU A 1 430 ? -23.166 -14.306 52.677 1.00 88.06 430 LEU A N 1
ATOM 3466 C CA . LEU A 1 430 ? -22.217 -14.964 53.577 1.00 88.06 430 LEU A CA 1
ATOM 3467 C C . LEU A 1 430 ? -22.877 -15.355 54.905 1.00 88.06 430 LEU A C 1
ATOM 3469 O O . LEU A 1 430 ? -22.794 -16.518 55.293 1.00 88.06 430 LEU A O 1
ATOM 3473 N N . LEU A 1 431 ? -23.576 -14.433 55.573 1.00 86.06 431 LEU A N 1
ATOM 3474 C CA . LEU A 1 431 ? -24.267 -14.707 56.839 1.00 86.06 431 LEU A CA 1
ATOM 3475 C C . LEU A 1 431 ? -25.365 -15.765 56.672 1.00 86.06 431 LEU A C 1
ATOM 3477 O O . LEU A 1 431 ? -25.491 -16.667 57.499 1.00 86.06 431 LEU A O 1
ATOM 3481 N N . ASN A 1 432 ? -26.113 -15.712 55.569 1.00 82.12 432 ASN A N 1
ATOM 3482 C CA . ASN A 1 432 ? -27.117 -16.716 55.220 1.00 82.12 432 ASN A CA 1
ATOM 3483 C C . ASN A 1 432 ? -26.489 -18.110 55.037 1.00 82.12 432 ASN A C 1
ATOM 3485 O O . ASN A 1 432 ? -26.997 -19.095 55.578 1.00 82.12 432 ASN A O 1
ATOM 3489 N N . ASN A 1 433 ? -25.360 -18.194 54.326 1.00 83.44 433 ASN A N 1
ATOM 3490 C CA . ASN A 1 433 ? -24.620 -19.441 54.135 1.00 83.44 433 ASN A CA 1
ATOM 3491 C C . ASN A 1 433 ? -24.049 -19.982 55.449 1.00 83.44 433 ASN A C 1
ATOM 3493 O O . ASN A 1 433 ? -24.156 -21.180 55.709 1.00 83.44 433 ASN A O 1
ATOM 3497 N N . ILE A 1 434 ? -23.494 -19.116 56.302 1.00 86.12 434 ILE A N 1
ATOM 3498 C CA . ILE A 1 434 ? -22.979 -19.504 57.621 1.00 86.12 434 ILE A CA 1
ATOM 3499 C C . ILE A 1 434 ? -24.112 -20.071 58.482 1.00 86.12 434 ILE A C 1
ATOM 3501 O O . ILE A 1 434 ? -23.986 -21.184 58.994 1.00 86.12 434 ILE A O 1
ATOM 3505 N N . ASN A 1 435 ? -25.240 -19.364 58.576 1.00 82.06 435 ASN A N 1
ATOM 3506 C CA . ASN A 1 435 ? -26.385 -19.793 59.376 1.00 82.06 435 ASN A CA 1
ATOM 3507 C C . ASN A 1 435 ? -26.950 -21.149 58.908 1.00 82.06 435 ASN A C 1
ATOM 3509 O O . ASN A 1 435 ? -27.265 -22.018 59.715 1.00 82.06 435 ASN A O 1
ATOM 3513 N N . LYS A 1 436 ? -27.036 -21.375 57.591 1.00 79.75 436 LYS A N 1
ATOM 3514 C CA . LYS A 1 436 ? -27.590 -22.624 57.041 1.00 79.75 436 LYS A CA 1
ATOM 3515 C C . LYS A 1 436 ? -26.634 -23.811 57.065 1.00 79.75 436 LYS A C 1
ATOM 3517 O O . LYS A 1 436 ? -27.103 -24.948 57.108 1.00 79.75 436 LYS A O 1
ATOM 3522 N N . HIS A 1 437 ? -25.327 -23.577 56.958 1.00 82.62 437 HIS A N 1
ATOM 3523 C CA . HIS A 1 437 ? -24.383 -24.644 56.618 1.00 82.62 437 HIS A CA 1
ATOM 3524 C C . HIS A 1 437 ? -23.211 -24.803 57.588 1.00 82.62 437 HIS A C 1
ATOM 3526 O O . HIS A 1 437 ? -22.628 -25.885 57.630 1.00 82.62 437 HIS A O 1
ATOM 3532 N N . ALA A 1 438 ? -22.846 -23.781 58.365 1.00 82.00 438 ALA A N 1
ATOM 3533 C CA . ALA A 1 438 ? -21.592 -23.811 59.118 1.00 82.00 438 ALA A CA 1
ATOM 3534 C C . ALA A 1 438 ? -21.698 -24.448 60.514 1.00 82.00 438 ALA A C 1
ATOM 3536 O O . ALA A 1 438 ? -20.668 -24.845 61.054 1.00 82.00 438 ALA A O 1
ATOM 3537 N N . ASN A 1 439 ? -22.895 -24.542 61.119 1.00 81.06 439 ASN A N 1
ATOM 3538 C CA . ASN A 1 439 ? -23.064 -24.902 62.543 1.00 81.06 439 ASN A CA 1
ATOM 3539 C C . ASN A 1 439 ? -22.093 -24.126 63.464 1.00 81.06 439 ASN A C 1
ATOM 3541 O O . ASN A 1 439 ? -21.529 -24.673 64.417 1.00 81.06 439 ASN A O 1
ATOM 3545 N N . ALA A 1 440 ? -21.849 -22.854 63.136 1.00 82.25 440 ALA A N 1
ATOM 3546 C CA . ALA A 1 440 ? -20.875 -22.021 63.823 1.00 82.25 440 ALA A CA 1
ATOM 3547 C C . ALA A 1 440 ? -21.370 -21.649 65.227 1.00 82.25 440 ALA A C 1
ATOM 3549 O O . ALA A 1 440 ? -22.544 -21.349 65.417 1.00 82.25 440 ALA A O 1
ATOM 3550 N N . ARG A 1 441 ? -20.464 -21.660 66.214 1.00 83.44 441 ARG A N 1
ATOM 3551 C CA . ARG A 1 441 ? -20.735 -21.158 67.578 1.00 83.44 441 ARG A CA 1
ATOM 3552 C C . ARG A 1 441 ? -20.232 -19.731 67.796 1.00 83.44 441 ARG A C 1
ATOM 3554 O O . ARG A 1 441 ? -20.751 -19.046 68.668 1.00 83.44 441 ARG A O 1
ATOM 3561 N N . ASN A 1 442 ? -19.256 -19.306 66.994 1.00 85.44 442 ASN A N 1
ATOM 3562 C CA . ASN A 1 442 ? -18.729 -17.946 66.942 1.00 85.44 442 ASN A CA 1
ATOM 3563 C C . ASN A 1 442 ? -18.660 -17.522 65.468 1.00 85.44 442 ASN A C 1
ATOM 3565 O O . ASN A 1 442 ? -18.176 -18.316 64.654 1.00 85.44 442 ASN A O 1
ATOM 3569 N N . ILE A 1 443 ? -19.145 -16.324 65.148 1.00 82.38 443 ILE A N 1
ATOM 3570 C CA . ILE A 1 443 ? -19.147 -15.726 63.805 1.00 82.38 443 ILE A CA 1
ATOM 3571 C C . ILE A 1 443 ? -18.400 -14.401 63.848 1.00 82.38 443 ILE A C 1
ATOM 3573 O O . ILE A 1 443 ? -18.749 -13.565 64.715 1.00 82.38 443 ILE A O 1
#

Secondary structure (DSSP, 8-state):
-HHHHHHHHHHHHHHHHHHHHHHHHHHHHHHHS-HHHHHHTHHHHHHHHHHHHS-GGGHHHHHHHHHHHHHHHHHTTS---GGGGGHHHHTHHHHHHHHHHGGG--SHHHHHHHHHHHHHHHHHHHHHHHTTTSSS-HHHHHHHHHHHHHHHHHHHHHHHHHHHHHHHHHHH----SSPP--HHHHHHHHHHHHHHHHHHHHHTTT-HHHHHHHHHHHHHHHHHHHHHHHHHHHHHHHHHHHHHHHHHH----SHHHHHHHHHHHHHHHHHHHHHHHHHHHHHHHHHHHHHHHHHHHHHHHHHHHHHHHHHHHHHHHHHHHIIIIIHHHHHHHHHHHHHHHHH-SSHHHHHHHHHHHHHHHHHHHHHHHHHHHH--THHHHS-HHHHHHHHHHHTTGGGGT-B-------SSPPSSHHHHHHHHHHHHHHHHHHHHHT--SB-

InterPro domains:
  IPR007895 MASE1 [PF05231] (9-280)
  IPR011712 Signal transduction histidine kinase, subgroup 3, dimerisation and phosphoacceptor domain [PF07730] (315-379)
  IPR036890 Histidine kinase/HSP90-like ATPase superfamily [G3DSA:3.30.565.10] (380-443)
  IPR050482 Sensor Histidine Kinase Two-Component System [PTHR24421] (39-443)